Protein 3B4U (pdb70)

Structure (mmCIF, N/CA/C/O backbone):
data_3B4U
#
_entry.id   3B4U
#
_cell.length_a   44.116
_cell.length_b   49.442
_cell.length_c   69.084
_cell.angle_alpha   79.35
_cell.angle_beta   89.06
_cell.angle_gamma   83.94
#
_symmetry.space_group_name_H-M   'P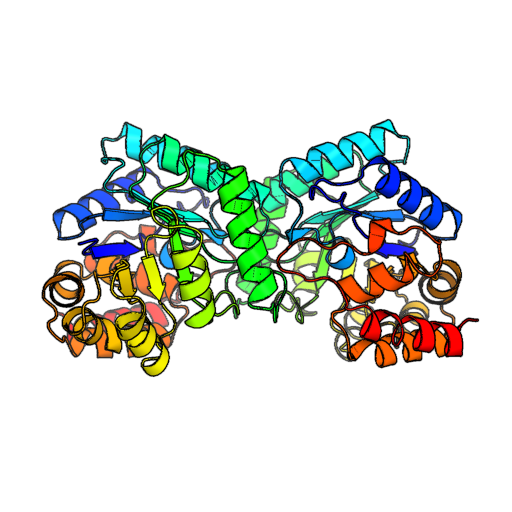 1'
#
loop_
_entity.id
_entity.type
_entity.pdbx_description
1 polymer 'Dihydrodipicolinate synthase'
2 non-polymer 'MAGNESIUM ION'
3 water water
#
loop_
_atom_site.group_PDB
_atom_site.id
_atom_site.type_symbol
_atom_site.label_atom_id
_atom_site.label_alt_id
_atom_site.label_comp_id
_atom_site.label_asym_id
_atom_site.label_entity_id
_atom_site.label_seq_id
_atom_site.pdbx_PDB_ins_code
_atom_site.Cartn_x
_atom_site.Cartn_y
_atom_site.Cartn_z
_atom_site.occupancy
_atom_site.B_iso_or_equiv
_atom_site.auth_seq_id
_atom_site.auth_comp_id
_atom_site.auth_asym_id
_atom_site.auth_atom_id
_atom_site.pdbx_PDB_model_num
ATOM 1 N N . LYS A 1 4 ? 22.765 46.594 50.493 1.00 20.18 4 LYS A N 1
ATOM 2 C CA . LYS A 1 4 ? 24.065 47.111 50.990 1.00 18.50 4 LYS A CA 1
ATOM 3 C C . LYS A 1 4 ? 23.913 48.481 51.692 1.00 16.45 4 LYS A C 1
ATOM 4 O O . LYS A 1 4 ? 22.970 49.244 51.452 1.00 18.05 4 LYS A O 1
ATOM 10 N N . PHE A 1 5 ? 24.896 48.806 52.511 1.00 13.35 5 PHE A N 1
ATOM 11 C CA . PHE A 1 5 ? 24.958 50.108 53.186 1.00 12.61 5 PHE A CA 1
ATOM 12 C C . PHE A 1 5 ? 24.769 51.292 52.227 1.00 12.09 5 PHE A C 1
ATOM 13 O O . PHE A 1 5 ? 23.951 52.184 52.470 1.00 12.85 5 PHE A O 1
ATOM 21 N N . GLY A 1 6 ? 25.518 51.286 51.134 1.00 11.19 6 GLY A N 1
ATOM 22 C CA . GLY A 1 6 ? 25.408 52.333 50.117 1.00 10.95 6 GLY A CA 1
ATOM 23 C C . GLY A 1 6 ? 26.227 53.567 50.464 1.00 10.14 6 GLY A C 1
ATOM 24 O O . GLY A 1 6 ? 27.387 53.482 50.887 1.00 10.73 6 GLY A O 1
ATOM 25 N N . LEU A 1 7 ? 25.627 54.715 50.198 1.00 9.38 7 LEU A N 1
ATOM 26 C CA . LEU A 1 7 ? 26.296 55.998 50.382 1.00 9.09 7 LEU A CA 1
ATOM 27 C C . LEU A 1 7 ? 25.704 56.748 51.560 1.00 8.76 7 LEU A C 1
ATOM 28 O O . LEU A 1 7 ? 24.506 57.018 51.606 1.00 9.91 7 LEU A O 1
ATOM 33 N N . SER A 1 8 ? 26.575 57.132 52.496 1.00 8.57 8 SER A N 1
ATOM 34 C CA . SER A 1 8 ? 26.171 57.997 53.618 1.00 8.65 8 SER A CA 1
ATOM 35 C C . SER A 1 8 ? 27.003 59.262 53.580 1.00 8.50 8 SER A C 1
ATOM 36 O O . SER A 1 8 ? 28.202 59.174 53.411 1.00 9.36 8 SER A O 1
ATOM 39 N N . ALA A 1 9 ? 26.375 60.433 53.695 1.00 9.07 9 ALA A N 1
ATOM 40 C CA . ALA A 1 9 ? 27.170 61.660 53.848 1.00 9.17 9 ALA A CA 1
ATOM 41 C C . ALA A 1 9 ? 27.780 61.691 55.241 1.00 8.60 9 ALA A C 1
ATOM 42 O O . ALA A 1 9 ? 27.089 61.450 56.210 1.00 9.45 9 ALA A O 1
ATOM 44 N N . ALA A 1 10 ? 29.061 61.975 55.327 1.00 8.21 10 ALA A N 1
ATOM 45 C CA . ALA A 1 10 ? 29.729 62.300 56.600 1.00 9.08 10 ALA A CA 1
ATOM 46 C C . ALA A 1 10 ? 29.365 63.762 56.883 1.00 8.32 10 ALA A C 1
ATOM 47 O O . ALA A 1 10 ? 30.069 64.689 56.502 1.00 8.01 10 ALA A O 1
ATOM 49 N N . LEU A 1 11 ? 28.172 63.932 57.418 1.00 8.34 11 LEU A N 1
ATOM 50 C CA . LEU A 1 11 ? 27.490 65.207 57.328 1.00 8.70 11 LEU A CA 1
ATOM 51 C C . LEU A 1 11 ? 28.234 66.301 58.074 1.00 8.54 11 LEU A C 1
ATOM 52 O O . LEU A 1 11 ? 28.624 66.140 59.241 1.00 8.48 11 LEU A O 1
ATOM 57 N N . THR A 1 12 ? 28.436 67.426 57.412 1.00 8.77 12 THR A N 1
ATOM 58 C CA . THR A 1 12 ? 28.982 68.622 58.063 1.00 9.04 12 THR A CA 1
ATOM 59 C C . THR A 1 12 ? 27.964 69.202 59.045 1.00 8.69 12 THR A C 1
ATOM 60 O O . THR A 1 12 ? 26.750 69.106 58.857 1.00 9.85 12 THR A O 1
ATOM 64 N N . THR A 1 13 ? 28.507 69.833 60.083 1.00 9.00 13 THR A N 1
ATOM 65 C CA . THR A 1 13 ? 27.725 70.441 61.174 1.00 9.58 13 THR A CA 1
ATOM 66 C C . THR A 1 13 ? 27.870 71.960 61.066 1.00 9.76 13 THR A C 1
ATOM 67 O O . THR A 1 13 ? 28.974 72.464 61.154 1.00 9.83 13 THR A O 1
ATOM 71 N N . PRO A 1 14 ? 26.767 72.682 60.788 1.00 10.75 14 PRO A N 1
ATOM 72 C CA . PRO A 1 14 ? 26.848 74.142 60.654 1.00 11.63 14 PRO A CA 1
ATOM 73 C C . PRO A 1 14 ? 26.703 74.856 61.989 1.00 11.74 14 PRO A C 1
ATOM 74 O O . PRO A 1 14 ? 25.838 74.446 62.788 1.00 12.17 14 PRO A O 1
ATOM 78 N N . PHE A 1 15 ? 27.491 75.914 62.179 1.00 13.12 15 PHE A N 1
ATOM 79 C CA . PHE A 1 15 ? 27.468 76.719 63.404 1.00 14.61 15 PHE A CA 1
ATOM 80 C C . PHE A 1 15 ? 27.098 78.171 63.094 1.00 16.56 15 PHE A C 1
ATOM 81 O O . PHE A 1 15 ? 27.561 78.745 62.131 1.00 17.49 15 PHE A O 1
ATOM 89 N N . LYS A 1 16 ? 26.364 78.759 64.015 1.00 18.37 16 LYS A N 1
ATOM 90 C CA . LYS A 1 16 ? 26.047 80.194 63.963 1.00 19.74 16 LYS A CA 1
ATOM 91 C C . LYS A 1 16 ? 27.252 81.025 64.367 1.00 20.90 16 LYS A C 1
ATOM 92 O O . LYS A 1 16 ? 28.251 80.491 64.851 1.00 21.96 16 LYS A O 1
ATOM 98 N N . THR A 1 17 ? 27.164 82.350 64.181 1.00 22.04 17 THR A N 1
ATOM 99 C CA . THR A 1 17 ? 28.286 83.233 64.510 1.00 22.45 17 THR A CA 1
ATOM 100 C C . THR A 1 17 ? 28.596 83.141 65.993 1.00 22.49 17 THR A C 1
ATOM 101 O O . THR A 1 17 ? 29.774 83.186 66.369 1.00 23.94 17 THR A O 1
ATOM 105 N N . ASP A 1 18 ? 27.555 82.990 66.813 1.00 22.37 18 ASP A N 1
ATOM 106 C CA . ASP A 1 18 ? 27.724 82.792 68.259 1.00 23.15 18 ASP A CA 1
ATOM 107 C C . ASP A 1 18 ? 28.245 81.397 68.652 1.00 23.29 18 ASP A C 1
ATOM 108 O O . ASP A 1 18 ? 28.496 81.136 69.835 1.00 24.47 18 ASP A O 1
ATOM 113 N N . GLY A 1 19 ? 28.368 80.506 67.669 1.00 22.60 19 GLY A N 1
ATOM 114 C CA . GLY A 1 19 ? 28.968 79.193 67.872 1.00 21.35 19 GLY A CA 1
ATOM 115 C C . GLY A 1 19 ? 28.010 78.040 68.112 1.00 20.53 19 GLY A C 1
ATOM 116 O O . GLY A 1 19 ? 28.421 76.894 68.055 1.00 19.39 19 GLY A O 1
ATOM 117 N N . THR A 1 20 ? 26.739 78.301 68.388 1.00 18.69 20 THR A N 1
ATOM 118 C CA . THR A 1 20 ? 25.754 77.226 68.562 1.00 18.32 20 THR A CA 1
ATOM 119 C C . THR A 1 20 ? 25.452 76.516 67.222 1.00 16.54 20 THR A C 1
ATOM 120 O O . THR A 1 20 ? 25.699 77.080 66.190 1.00 16.63 20 THR A O 1
ATOM 124 N N . VAL A 1 21 ? 24.908 75.300 67.267 1.00 15.69 21 VAL A N 1
ATOM 125 C CA . VAL A 1 21 ? 24.604 74.541 66.031 1.00 14.92 21 VAL A CA 1
ATOM 126 C C . VAL A 1 21 ? 23.367 75.112 65.355 1.00 15.28 21 VAL A C 1
ATOM 127 O O . VAL A 1 21 ? 22.368 75.385 66.017 1.00 16.45 21 VAL A O 1
ATOM 131 N N . ASP A 1 22 ? 23.464 75.341 64.045 1.00 14.46 22 ASP A N 1
ATOM 132 C CA . ASP A 1 22 ? 22.316 75.809 63.264 1.00 14.72 22 ASP A CA 1
ATOM 133 C C . ASP A 1 22 ? 21.533 74.577 62.860 1.00 13.88 22 ASP A C 1
ATOM 134 O O . ASP A 1 22 ? 21.761 73.983 61.805 1.00 14.65 22 ASP A O 1
ATOM 139 N N . ILE A 1 23 ? 20.632 74.142 63.717 1.00 14.58 23 ILE A N 1
ATOM 140 C CA . ILE A 1 23 ? 19.960 72.894 63.530 1.00 14.96 23 ILE A CA 1
ATOM 141 C C . ILE A 1 23 ? 19.083 72.902 62.269 1.00 15.65 23 ILE A C 1
ATOM 142 O O . ILE A 1 23 ? 18.989 71.903 61.550 1.00 15.77 23 ILE A O 1
ATOM 147 N N . ASP A 1 24 ? 18.417 74.025 62.004 1.00 16.16 24 ASP A N 1
ATOM 148 C CA . ASP A 1 24 ? 17.632 74.165 60.773 1.00 15.90 24 ASP A CA 1
ATOM 149 C C . ASP A 1 24 ? 18.487 73.928 59.541 1.00 15.67 24 ASP A C 1
ATOM 150 O O . ASP A 1 24 ? 18.086 73.176 58.629 1.00 16.29 24 ASP A O 1
ATOM 155 N N . ALA A 1 25 ? 19.622 74.604 59.482 1.00 15.27 25 ALA A N 1
ATOM 156 C CA . ALA A 1 25 ? 20.522 74.490 58.337 1.00 14.42 25 ALA A CA 1
ATOM 157 C C . ALA A 1 25 ? 21.047 73.047 58.223 1.00 14.17 25 ALA A C 1
ATOM 158 O O . ALA A 1 25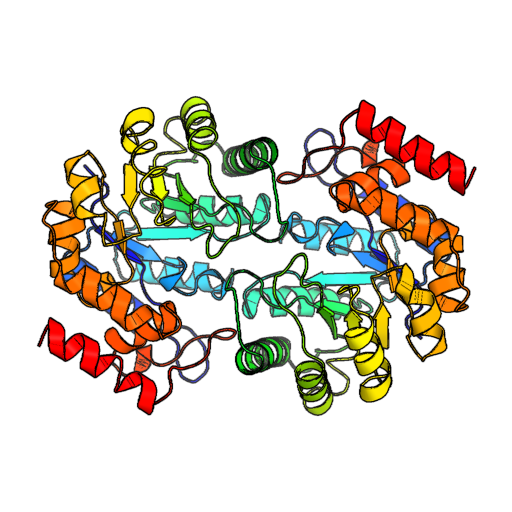 ? 21.187 72.526 57.115 1.00 14.20 25 ALA A O 1
ATOM 160 N N . MET A 1 26 ? 21.300 72.394 59.356 1.00 12.68 26 MET A N 1
ATOM 161 C CA . MET A 1 26 ? 21.831 71.030 59.383 1.00 11.90 26 MET A CA 1
ATOM 162 C C . MET A 1 26 ? 20.827 70.033 58.833 1.00 11.61 26 MET A C 1
ATOM 163 O O . MET A 1 26 ? 21.173 69.172 58.009 1.00 12.49 26 MET A O 1
ATOM 168 N N . ILE A 1 27 ? 19.580 70.145 59.255 1.00 12.85 27 ILE A N 1
ATOM 169 C CA . ILE A 1 27 ? 18.536 69.266 58.775 1.00 13.42 27 ILE A CA 1
ATOM 170 C C . ILE A 1 27 ? 18.249 69.513 57.272 1.00 13.15 27 ILE A C 1
ATOM 171 O O . ILE A 1 27 ? 18.105 68.564 56.513 1.00 12.85 27 ILE A O 1
ATOM 176 N N . ALA A 1 28 ? 18.254 70.769 56.839 1.00 13.35 28 ALA A N 1
ATOM 177 C CA . ALA A 1 28 ? 18.047 71.079 55.411 1.00 13.29 28 ALA A CA 1
ATOM 178 C C . ALA A 1 28 ? 19.171 70.459 54.578 1.00 13.43 28 ALA A C 1
ATOM 179 O O . ALA A 1 28 ? 18.935 69.928 53.497 1.00 13.41 28 ALA A O 1
ATOM 181 N N . HIS A 1 29 ? 20.392 70.509 55.092 1.00 12.21 29 HIS A N 1
ATOM 182 C CA . HIS A 1 29 ? 21.521 69.945 54.388 1.00 11.95 29 HIS A CA 1
ATOM 183 C C . HIS A 1 29 ? 21.403 68.430 54.310 1.00 11.52 29 HIS A C 1
ATOM 184 O O . HIS A 1 29 ? 21.652 67.827 53.254 1.00 11.47 29 HIS A O 1
ATOM 191 N N . ALA A 1 30 ? 20.987 67.795 55.400 1.00 11.57 30 ALA A N 1
ATOM 192 C CA . ALA A 1 30 ? 20.771 66.360 55.370 1.00 11.63 30 ALA A CA 1
ATOM 193 C C . ALA A 1 30 ? 19.719 65.996 54.326 1.00 11.96 30 ALA A C 1
ATOM 194 O O . ALA A 1 30 ? 19.871 65.030 53.594 1.00 11.94 30 ALA A O 1
ATOM 196 N N . ARG A 1 31 ? 18.630 66.769 54.257 1.00 12.72 31 ARG A N 1
ATOM 197 C CA . ARG A 1 31 ? 17.569 66.447 53.302 1.00 13.62 31 ARG A CA 1
ATOM 198 C C . ARG A 1 31 ? 18.091 66.575 51.887 1.00 13.14 31 ARG A C 1
ATOM 199 O O . ARG A 1 31 ? 17.753 65.746 51.028 1.00 12.89 31 ARG A O 1
ATOM 207 N N . ARG A 1 32 ? 18.876 67.605 51.627 1.00 12.89 32 ARG A N 1
ATOM 208 C CA . ARG A 1 32 ? 19.525 67.758 50.316 1.00 13.20 32 ARG A CA 1
ATOM 209 C C . ARG A 1 32 ? 20.422 66.567 49.959 1.00 12.96 32 ARG A C 1
ATOM 210 O O . ARG A 1 32 ? 20.356 66.026 48.856 1.00 13.16 32 ARG A O 1
ATOM 218 N N . CYS A 1 33 ? 21.267 66.143 50.893 1.00 12.20 33 CYS A N 1
ATOM 219 C CA . CYS A 1 33 ? 22.171 65.028 50.623 1.00 12.42 33 CYS A CA 1
ATOM 220 C C . CYS A 1 33 ? 21.390 63.748 50.354 1.00 11.73 33 CYS A C 1
ATOM 221 O O . CYS A 1 33 ? 21.711 62.978 49.434 1.00 11.61 33 CYS A O 1
ATOM 224 N N . LEU A 1 34 ? 20.363 63.505 51.157 1.00 11.98 34 LEU A N 1
ATOM 225 C CA . LEU A 1 34 ? 19.493 62.355 50.936 1.00 12.92 34 LEU A CA 1
ATOM 226 C C . LEU A 1 34 ? 18.846 62.429 49.538 1.00 14.11 34 LEU A C 1
ATOM 227 O O . LEU A 1 34 ? 18.890 61.481 48.749 1.00 15.13 34 LEU A O 1
ATOM 232 N N . SER A 1 35 ? 18.281 63.576 49.214 1.00 14.18 35 SER A N 1
ATOM 233 C CA . SER A 1 35 ? 17.600 63.748 47.933 1.00 15.49 35 SER A CA 1
ATOM 234 C C . SER A 1 35 ? 18.550 63.588 46.745 1.00 14.72 35 SER A C 1
ATOM 235 O O . SER A 1 35 ? 18.131 63.140 45.671 1.00 17.54 35 SER A O 1
ATOM 238 N N . ASN A 1 36 ? 19.824 63.942 46.927 1.00 14.85 36 ASN A N 1
ATOM 239 C CA . ASN A 1 36 ? 20.788 63.928 45.842 1.00 14.54 36 ASN A CA 1
ATOM 240 C C . ASN A 1 36 ? 21.535 62.612 45.720 1.00 14.11 36 ASN A C 1
ATOM 241 O O . ASN A 1 36 ? 22.444 62.523 44.913 1.00 15.19 36 ASN A O 1
ATOM 246 N N . GLY A 1 37 ? 21.163 61.599 46.494 1.00 13.54 37 GLY A N 1
ATOM 247 C CA . GLY A 1 37 ? 21.729 60.262 46.326 1.00 13.80 37 GLY A CA 1
ATOM 248 C C . GLY A 1 37 ? 22.315 59.561 47.533 1.00 13.41 37 GLY A C 1
ATOM 249 O O . GLY A 1 37 ? 22.790 58.449 47.419 1.00 13.81 37 GLY A O 1
ATOM 250 N N . CYS A 1 38 ? 22.288 60.181 48.706 1.00 11.93 38 CYS A N 1
ATOM 251 C CA . CYS A 1 38 ? 22.693 59.447 49.906 1.00 11.46 38 CYS A CA 1
ATOM 252 C C . CYS A 1 38 ? 21.583 58.554 50.387 1.00 11.02 38 CYS A C 1
ATOM 253 O O . CYS A 1 38 ? 20.437 58.959 50.495 1.00 13.04 38 CYS A O 1
ATOM 256 N N . ASP A 1 39 ? 21.945 57.332 50.732 1.00 10.66 39 ASP A N 1
ATOM 257 C CA . ASP A 1 39 ? 21.069 56.403 51.408 1.00 10.77 39 ASP A CA 1
ATOM 258 C C . ASP A 1 39 ? 20.849 56.771 52.878 1.00 10.98 39 ASP A C 1
ATOM 259 O O . ASP A 1 39 ? 19.810 56.462 53.455 1.00 11.64 39 ASP A O 1
ATOM 264 N N . SER A 1 40 ? 21.830 57.441 53.479 1.00 10.00 40 SER A N 1
ATOM 265 C CA . SER A 1 40 ? 21.761 57.832 54.880 1.00 9.64 40 SER A CA 1
ATOM 266 C C . SER A 1 40 ? 22.654 59.026 55.088 1.00 9.24 40 SER A C 1
ATOM 267 O O . SER A 1 40 ? 23.392 59.444 54.197 1.00 9.28 40 SER A O 1
ATOM 270 N N . VAL A 1 41 ? 22.571 59.592 56.283 1.00 8.86 41 VAL A N 1
ATOM 271 C CA . VAL A 1 41 ? 23.490 60.610 56.735 1.00 8.84 41 VAL A CA 1
ATOM 272 C C . VAL A 1 41 ? 24.102 60.161 58.050 1.00 8.15 41 VAL A C 1
ATOM 273 O O . VAL A 1 41 ? 23.430 59.598 58.892 1.00 9.47 41 VAL A O 1
ATOM 277 N N . THR A 1 42 ? 25.404 60.388 58.170 1.00 7.50 42 THR A N 1
ATOM 278 C CA . THR A 1 42 ? 26.152 60.089 59.379 1.00 7.60 42 THR A CA 1
ATOM 279 C C . THR A 1 42 ? 26.394 61.404 60.102 1.00 7.68 42 THR A C 1
ATOM 280 O O . THR A 1 42 ? 27.026 62.320 59.579 1.00 7.98 42 THR A O 1
ATOM 284 N N . LEU A 1 43 ? 25.866 61.474 61.322 1.00 7.44 43 LEU A N 1
ATOM 285 C CA . LEU A 1 43 ? 26.003 62.636 62.207 1.00 7.89 43 LEU A CA 1
ATOM 286 C C . LEU A 1 43 ? 27.145 62.431 63.171 1.00 7.23 43 LEU A C 1
ATOM 287 O O . LEU A 1 43 ? 27.348 61.325 63.674 1.00 7.36 43 LEU A O 1
ATOM 292 N N . PHE A 1 44 ? 27.872 63.502 63.466 1.00 7.39 44 PHE A N 1
ATOM 293 C CA . PHE A 1 44 ? 28.880 63.490 64.524 1.00 7.91 44 PHE A CA 1
ATOM 294 C C . PHE A 1 44 ? 30.058 62.589 64.194 1.00 7.88 44 PHE A C 1
ATOM 295 O O . PHE A 1 44 ? 30.701 62.042 65.105 1.00 8.60 44 PHE A O 1
ATOM 303 N N . GLY A 1 45 ? 30.355 62.451 62.905 1.00 8.45 45 GLY A N 1
ATOM 304 C CA . GLY A 1 45 ? 31.610 61.810 62.525 1.00 8.83 45 GLY A CA 1
ATOM 305 C C . GLY A 1 45 ? 32.711 62.842 62.471 1.00 8.47 45 GLY A C 1
ATOM 306 O O . GLY A 1 45 ? 32.548 64.006 62.881 1.00 8.47 45 GLY A O 1
ATOM 307 N N . THR A 1 46 ? 33.858 62.454 61.930 1.00 8.25 46 THR A N 1
ATOM 308 C CA . THR A 1 46 ? 35.006 63.361 61.831 1.00 8.76 46 THR A CA 1
ATOM 309 C C . THR A 1 46 ? 34.656 64.618 61.026 1.00 8.33 46 THR A C 1
ATOM 310 O O . THR A 1 46 ? 34.949 65.737 61.458 1.00 8.86 46 THR A O 1
ATOM 314 N N . THR A 1 47 ? 34.067 64.446 59.852 1.00 8.56 47 THR A N 1
ATOM 315 C CA . THR A 1 47 ? 33.709 65.561 58.978 1.00 8.96 47 THR A CA 1
ATOM 316 C C . THR A 1 47 ? 32.617 66.420 59.594 1.00 8.93 47 THR A C 1
ATOM 317 O O . THR A 1 47 ? 32.478 67.604 59.234 1.00 9.86 47 THR A O 1
ATOM 321 N N . GLY A 1 48 ? 31.848 65.839 60.499 1.00 8.34 48 GLY A N 1
ATOM 322 C CA . GLY A 1 48 ? 30.846 66.556 61.287 1.00 7.93 48 GLY A CA 1
ATOM 323 C C . GLY A 1 48 ? 31.381 67.223 62.530 1.00 7.52 48 GLY A C 1
ATOM 324 O O . GLY A 1 48 ? 30.608 67.733 63.305 1.00 8.13 48 GLY A O 1
ATOM 325 N N . GLU A 1 49 ? 32.688 67.202 62.733 1.00 7.50 49 GLU A N 1
ATOM 326 C CA . GLU A 1 49 ? 33.264 67.762 63.945 1.00 7.90 49 GLU A CA 1
ATOM 327 C C . GLU A 1 49 ? 32.618 67.145 65.186 1.00 7.79 49 GLU A C 1
ATOM 328 O O . GLU A 1 49 ? 32.422 67.794 66.199 1.00 7.79 49 GLU A O 1
ATOM 334 N N . GLY A 1 50 ? 32.349 65.842 65.131 1.00 7.87 50 GLY A N 1
ATOM 335 C CA . GLY A 1 50 ? 31.613 65.179 66.198 1.00 7.51 50 GLY A CA 1
ATOM 336 C C . GLY A 1 50 ? 32.328 65.272 67.530 1.00 7.01 50 GLY A C 1
ATOM 337 O O . GLY A 1 50 ? 31.705 65.407 68.574 1.00 8.19 50 GLY A O 1
ATOM 338 N N . CYS A 1 51 ? 33.663 65.232 67.487 1.00 7.62 51 CYS A N 1
ATOM 339 C CA . CYS A 1 51 ? 34.448 65.384 68.706 1.00 7.27 51 CYS A CA 1
ATOM 340 C C . CYS A 1 51 ? 34.196 66.708 69.403 1.00 6.65 51 CYS A C 1
ATOM 341 O O . CYS A 1 51 ? 34.315 66.806 70.625 1.00 7.98 51 CYS A O 1
ATOM 344 N N . SER A 1 52 ? 33.784 67.708 68.625 1.00 7.01 52 SER A N 1
ATOM 345 C CA . SER A 1 52 ? 33.546 69.058 69.139 1.00 7.93 52 SER A CA 1
ATOM 346 C C . SER A 1 52 ? 32.088 69.286 69.512 1.00 7.97 52 SER A C 1
ATOM 347 O O . SER A 1 52 ? 31.759 70.347 70.047 1.00 8.86 52 SER A O 1
ATOM 350 N N . VAL A 1 53 ? 31.222 68.313 69.244 1.00 7.72 53 VAL A N 1
ATOM 351 C CA . VAL A 1 53 ? 29.809 68.403 69.574 1.00 8.18 53 VAL A CA 1
ATOM 352 C C . VAL A 1 53 ? 29.631 67.825 70.960 1.00 7.58 53 VAL A C 1
ATOM 353 O O . VAL A 1 53 ? 30.032 66.700 71.254 1.00 7.82 53 VAL A O 1
ATOM 357 N N . GLY A 1 54 ? 29.038 68.611 71.849 1.00 7.38 54 GLY A N 1
ATOM 358 C CA . GLY A 1 54 ? 28.892 68.213 73.223 1.00 7.72 54 GLY A CA 1
ATOM 359 C C . GLY A 1 54 ? 27.956 67.033 73.419 1.00 7.90 54 GLY A C 1
ATOM 360 O O . GLY A 1 54 ? 27.138 66.696 72.564 1.00 8.23 54 GLY A O 1
ATOM 361 N N . SER A 1 55 ? 28.086 66.387 74.560 1.00 8.12 55 SER A N 1
ATOM 362 C CA . SER A 1 55 ? 27.269 65.262 74.906 1.00 7.99 55 SER A CA 1
ATOM 363 C C . SER A 1 55 ? 25.789 65.634 75.078 1.00 8.28 55 SER A C 1
ATOM 364 O O . SER A 1 55 ? 24.921 64.784 74.852 1.00 10.18 55 SER A O 1
ATOM 367 N N . ARG A 1 56 ? 25.490 66.872 75.430 1.00 8.24 56 ARG A N 1
ATOM 368 C CA . ARG A 1 56 ? 24.106 67.323 75.452 1.00 8.83 56 ARG A CA 1
ATOM 369 C C . ARG A 1 56 ? 23.685 67.768 74.072 1.00 8.73 56 ARG A C 1
ATOM 370 O O . ARG A 1 56 ? 22.567 67.440 73.621 1.00 8.87 56 ARG A O 1
ATOM 378 N N . GLU A 1 57 ? 24.512 68.517 73.388 1.00 8.80 57 GLU A N 1
ATOM 379 C CA . GLU A 1 57 ? 24.189 68.951 72.031 1.00 9.23 57 GLU A CA 1
ATOM 380 C C . GLU A 1 57 ? 23.808 67.796 71.127 1.00 9.09 57 GLU A C 1
ATOM 381 O O . GLU A 1 57 ? 22.835 67.888 70.368 1.00 9.86 57 GLU A O 1
ATOM 387 N N . ARG A 1 58 ? 24.568 66.705 71.170 1.00 8.19 58 ARG A N 1
ATOM 388 C CA . ARG A 1 58 ? 24.279 65.623 70.255 1.00 8.80 58 ARG A CA 1
ATOM 389 C C . ARG A 1 58 ? 22.898 65.049 70.496 1.00 9.08 58 ARG A C 1
ATOM 390 O O . ARG A 1 58 ? 22.269 64.586 69.567 1.00 9.64 58 ARG A O 1
ATOM 398 N N . GLN A 1 59 ? 22.470 65.013 71.748 1.00 9.27 59 GLN A N 1
ATOM 399 C CA . GLN A 1 59 ? 21.142 64.499 72.088 1.00 10.04 59 GLN A CA 1
ATOM 400 C C . GLN A 1 59 ? 20.043 65.398 71.508 1.00 9.59 59 GLN A C 1
ATOM 401 O O . GLN A 1 59 ? 19.054 64.891 70.964 1.00 10.71 59 GLN A O 1
ATOM 407 N N . ALA A 1 60 ? 20.226 66.706 71.610 1.00 9.77 60 ALA A N 1
ATOM 408 C CA . ALA A 1 60 ? 19.249 67.644 71.094 1.00 10.53 60 ALA A CA 1
ATOM 409 C C . ALA A 1 60 ? 19.203 67.561 69.585 1.00 10.48 60 ALA A C 1
ATOM 410 O O . ALA A 1 60 ? 18.137 67.624 68.978 1.00 11.82 60 ALA A O 1
ATOM 412 N N . ILE A 1 61 ? 20.366 67.435 68.951 1.00 9.85 61 ILE A N 1
ATOM 413 C CA . ILE A 1 61 ? 20.443 67.349 67.488 1.00 10.51 61 ILE A CA 1
ATOM 414 C C . ILE A 1 61 ? 19.754 66.101 66.984 1.00 10.75 61 ILE A C 1
ATOM 415 O O . ILE A 1 61 ? 18.943 66.144 66.038 1.00 11.34 61 ILE A O 1
ATOM 420 N N . LEU A 1 62 ? 20.040 64.961 67.596 1.00 10.51 62 LEU A N 1
ATOM 421 C CA . LEU A 1 62 ? 19.456 63.704 67.149 1.00 11.09 62 LEU A CA 1
ATOM 422 C C . LEU A 1 62 ? 17.934 63.764 67.326 1.00 11.29 62 LEU A C 1
ATOM 423 O O . LEU A 1 62 ? 17.173 63.405 66.403 1.00 12.11 62 LEU A O 1
ATOM 428 N N . SER A 1 63 ? 17.472 64.255 68.474 1.00 11.83 63 SER A N 1
ATOM 429 C CA . SER A 1 63 ? 16.033 64.438 68.703 1.00 12.54 63 SER A CA 1
ATOM 430 C C . SER A 1 63 ? 15.420 65.376 67.667 1.00 12.48 63 SER A C 1
ATOM 431 O O . SER A 1 63 ? 14.291 65.114 67.168 1.00 13.49 63 SER A O 1
ATOM 434 N N . SER A 1 64 ? 16.088 66.480 67.358 1.00 12.47 64 SER A N 1
ATOM 435 C CA . SER A 1 64 ? 15.592 67.426 66.359 1.00 12.86 64 SER A CA 1
ATOM 436 C C . SER A 1 64 ? 15.485 66.805 64.972 1.00 13.16 64 SER A C 1
ATOM 437 O O . SER A 1 64 ? 14.500 67.024 64.262 1.00 13.21 64 SER A O 1
ATOM 440 N N . PHE A 1 65 ? 16.478 66.008 64.577 1.00 12.20 65 PHE A N 1
ATOM 441 C CA . PHE A 1 65 ? 16.434 65.320 63.285 1.00 12.98 65 PHE A CA 1
ATOM 442 C C . PHE A 1 65 ? 15.191 64.437 63.207 1.00 13.36 65 PHE A C 1
ATOM 443 O O . PHE A 1 65 ? 14.427 64.451 62.220 1.00 13.27 65 PHE A O 1
ATOM 451 N N . ILE A 1 66 ? 14.984 63.650 64.247 1.00 13.59 66 ILE A N 1
ATOM 452 C CA . ILE A 1 66 ? 13.890 62.711 64.270 1.00 14.94 66 ILE A CA 1
ATOM 453 C C . ILE A 1 66 ? 12.536 63.446 64.334 1.00 14.88 66 ILE A C 1
ATOM 454 O O . ILE A 1 66 ? 11.610 63.103 63.564 1.00 15.86 66 ILE A O 1
ATOM 459 N N . ALA A 1 67 ? 12.458 64.515 65.124 1.00 15.27 67 ALA A N 1
ATOM 460 C CA . ALA A 1 67 ? 11.207 65.311 65.225 1.00 16.32 67 ALA A CA 1
ATOM 461 C C . ALA A 1 67 ? 10.881 66.025 63.897 1.00 17.40 67 ALA A C 1
ATOM 462 O O . ALA A 1 67 ? 9.707 66.322 63.589 1.00 18.48 67 ALA A O 1
ATOM 464 N N . ALA A 1 68 ? 11.895 66.288 63.084 1.00 17.99 68 ALA A N 1
ATOM 465 C CA . ALA A 1 68 ? 11.709 66.905 61.757 1.00 17.98 68 ALA A CA 1
ATOM 466 C C . ALA A 1 68 ? 11.282 65.908 60.688 1.00 17.77 68 ALA A C 1
ATOM 467 O O . ALA A 1 68 ? 10.938 66.311 59.565 1.00 19.87 68 ALA A O 1
ATOM 469 N N . GLY A 1 69 ? 11.274 64.628 61.016 1.00 16.74 69 GLY A N 1
ATOM 470 C CA . GLY A 1 69 ? 10.824 63.587 60.094 1.00 17.62 69 GLY A CA 1
ATOM 471 C C . GLY A 1 69 ? 11.891 62.873 59.290 1.00 17.85 69 GLY A C 1
ATOM 472 O O . GLY A 1 69 ? 11.552 62.087 58.394 1.00 18.39 69 GLY A O 1
ATOM 473 N N . ILE A 1 70 ? 13.168 63.075 59.626 1.00 16.99 70 ILE A N 1
ATOM 474 C CA . ILE A 1 70 ? 14.237 62.287 59.016 1.00 16.61 70 ILE A CA 1
ATOM 475 C C . ILE A 1 70 ? 14.147 60.883 59.619 1.00 15.79 70 ILE A C 1
ATOM 476 O O . ILE A 1 70 ? 14.134 60.708 60.855 1.00 16.56 70 ILE A O 1
ATOM 481 N N . ALA A 1 71 ? 14.035 59.870 58.777 1.00 15.65 71 ALA A N 1
ATOM 482 C CA . ALA A 1 71 ? 13.873 58.502 59.246 1.00 15.66 71 ALA A CA 1
ATOM 483 C C . ALA A 1 71 ? 15.084 58.054 60.064 1.00 15.41 71 ALA A C 1
ATOM 484 O O . ALA A 1 71 ? 16.217 58.167 59.599 1.00 14.47 71 ALA A O 1
ATOM 486 N N . PRO A 1 72 ? 14.871 57.508 61.275 1.00 14.88 72 PRO A N 1
ATOM 487 C CA . PRO A 1 72 ? 16.029 56.976 62.016 1.00 14.78 72 PRO A CA 1
ATOM 488 C C . PRO A 1 72 ? 16.879 55.957 61.256 1.00 14.47 72 PRO A C 1
ATOM 489 O O . PRO A 1 72 ? 18.110 55.935 61.402 1.00 12.65 72 PRO A O 1
ATOM 493 N N . SER A 1 73 ? 16.257 55.134 60.420 1.00 14.17 73 SER A N 1
ATOM 494 C CA . SER A 1 73 ? 16.972 54.166 59.620 1.00 14.82 73 SER A CA 1
ATOM 495 C C . SER A 1 73 ? 17.839 54.792 58.534 1.00 13.15 73 SER A C 1
ATOM 496 O O . SER A 1 73 ? 18.607 54.082 57.897 1.00 13.65 73 SER A O 1
ATOM 499 N N . ARG A 1 74 ? 17.739 56.108 58.346 1.00 12.44 74 ARG A N 1
ATOM 500 C CA . ARG A 1 74 ? 18.644 56.859 57.469 1.00 12.56 74 ARG A CA 1
ATOM 501 C C . ARG A 1 74 ? 19.617 57.735 58.235 1.00 10.13 74 ARG A C 1
ATOM 502 O O . ARG A 1 74 ? 20.242 58.583 57.647 1.00 9.87 74 ARG A O 1
ATOM 510 N N . ILE A 1 75 ? 19.782 57.450 59.526 1.00 9.87 75 ILE A N 1
ATOM 511 C CA . ILE A 1 75 ? 20.741 58.179 60.367 1.00 9.58 75 ILE A CA 1
ATOM 512 C C . ILE A 1 75 ? 21.751 57.197 60.971 1.00 9.09 75 ILE A C 1
ATOM 513 O O . ILE A 1 75 ? 21.373 56.205 61.566 1.00 9.97 75 ILE A O 1
ATOM 518 N N . VAL A 1 76 ? 23.043 57.502 60.809 1.00 8.35 76 VAL A N 1
ATOM 519 C CA . VAL A 1 76 ? 24.131 56.819 61.477 1.00 8.11 76 VAL A CA 1
ATOM 520 C C . VAL A 1 76 ? 24.694 57.855 62.455 1.00 7.70 76 VAL A C 1
ATOM 521 O O . VAL A 1 76 ? 24.805 59.029 62.121 1.00 8.45 76 VAL A O 1
ATOM 525 N N . THR A 1 77 ? 25.082 57.417 63.660 1.00 7.66 77 THR A N 1
ATOM 526 C CA . THR A 1 77 ? 25.673 58.346 64.619 1.00 7.37 77 THR A CA 1
ATOM 527 C C . THR A 1 77 ? 27.094 57.956 64.994 1.00 6.76 77 THR A C 1
ATOM 528 O O . THR A 1 77 ? 27.342 56.830 65.461 1.00 7.25 77 THR A O 1
ATOM 532 N N . GLY A 1 78 ? 28.010 58.896 64.836 1.00 6.90 78 GLY A N 1
ATOM 533 C CA . GLY A 1 78 ? 29.377 58.718 65.294 1.00 6.56 78 GLY A CA 1
ATOM 534 C C . GLY A 1 78 ? 29.463 58.783 66.805 1.00 6.35 78 GLY A C 1
ATOM 535 O O . GLY A 1 78 ? 28.802 59.608 67.435 1.00 7.27 78 GLY A O 1
ATOM 536 N N . VAL A 1 79 ? 30.278 57.901 67.364 1.00 6.08 79 VAL A N 1
ATOM 537 C CA . VAL A 1 79 ? 30.625 57.880 68.791 1.00 6.07 79 VAL A CA 1
ATOM 538 C C . VAL A 1 79 ? 32.151 57.834 68.844 1.00 5.96 79 VAL A C 1
ATOM 539 O O . VAL A 1 79 ? 32.773 56.919 68.307 1.00 6.83 79 VAL A O 1
ATOM 543 N N . LEU A 1 80 ? 32.716 58.865 69.449 1.00 6.59 80 LEU A N 1
ATOM 544 C CA . LEU A 1 80 ? 34.136 59.206 69.345 1.00 7.00 80 LEU A CA 1
ATOM 545 C C . LEU A 1 80 ? 34.703 59.513 70.727 1.00 7.50 80 LEU A C 1
ATOM 546 O O . LEU A 1 80 ? 35.470 60.454 70.904 1.00 10.34 80 LEU A O 1
ATOM 551 N N . VAL A 1 81 ? 34.352 58.726 71.713 1.00 7.07 81 VAL A N 1
ATOM 552 C CA . VAL A 1 81 ? 34.731 58.938 73.125 1.00 7.40 81 VAL A CA 1
ATOM 553 C C . VAL A 1 81 ? 35.735 57.912 73.616 1.00 7.12 81 VAL A C 1
ATOM 554 O O . VAL A 1 81 ? 36.092 56.947 72.887 1.00 8.66 81 VAL A O 1
ATOM 558 N N . ASP A 1 82 ? 36.214 58.111 74.836 1.00 6.48 82 ASP A N 1
ATOM 559 C CA . ASP A 1 82 ? 37.340 57.305 75.316 1.00 6.43 82 ASP A CA 1
ATOM 560 C C . ASP A 1 82 ? 37.010 56.355 76.439 1.00 6.34 82 ASP A C 1
ATOM 561 O O . ASP A 1 82 ? 37.832 55.508 76.780 1.00 7.67 82 ASP A O 1
ATOM 566 N N . SER A 1 83 ? 35.805 56.452 76.994 1.00 5.78 83 SER A N 1
ATOM 567 C CA . SER A 1 83 ? 35.393 55.566 78.086 1.00 6.75 83 SER A CA 1
ATOM 568 C C . SER A 1 83 ? 34.348 54.607 77.616 1.00 7.07 83 SER A C 1
ATOM 569 O O . SER A 1 83 ? 33.499 54.915 76.757 1.00 6.89 83 SER A O 1
ATOM 572 N N . ILE A 1 84 ? 34.352 53.454 78.259 1.00 7.55 84 ILE A N 1
ATOM 573 C CA . ILE A 1 84 ? 33.337 52.431 78.039 1.00 8.06 84 ILE A CA 1
ATOM 574 C C . ILE A 1 84 ? 31.951 52.966 78.388 1.00 7.89 84 ILE A C 1
ATOM 575 O O . ILE A 1 84 ? 30.992 52.770 77.617 1.00 8.17 84 ILE A O 1
ATOM 580 N N . GLU A 1 85 ? 31.820 53.659 79.516 1.00 7.32 85 GLU A N 1
ATOM 581 C CA . GLU A 1 85 ? 30.506 54.125 79.945 1.00 7.51 85 GLU A CA 1
ATOM 582 C C . GLU A 1 85 ? 29.937 55.106 78.959 1.00 7.25 85 GLU A C 1
ATOM 583 O O . GLU A 1 85 ? 28.756 55.018 78.598 1.00 7.75 85 GLU A O 1
ATOM 589 N N . ASP A 1 86 ? 30.721 56.087 78.520 1.00 6.95 86 ASP A N 1
ATOM 590 C CA . ASP A 1 86 ? 30.155 57.060 77.601 1.00 7.24 86 ASP A CA 1
ATOM 591 C C . ASP A 1 86 ? 29.899 56.462 76.220 1.00 7.26 86 ASP A C 1
ATOM 592 O O . ASP A 1 86 ? 28.906 56.800 75.599 1.00 8.28 86 ASP A O 1
ATOM 597 N N . ALA A 1 87 ? 30.768 55.563 75.748 1.00 6.99 87 ALA A N 1
ATOM 598 C CA . ALA A 1 87 ? 30.542 54.938 74.444 1.00 7.29 87 ALA A CA 1
ATOM 599 C C . ALA A 1 87 ? 29.251 54.118 74.481 1.00 7.49 87 ALA A C 1
ATOM 600 O O . ALA A 1 87 ? 28.456 54.165 73.542 1.00 7.78 87 ALA A O 1
ATOM 602 N N . ALA A 1 88 ? 29.040 53.389 75.561 1.00 7.66 88 ALA A N 1
ATOM 603 C CA . ALA A 1 88 ? 27.824 52.587 75.716 1.00 8.43 88 ALA A CA 1
ATOM 604 C C . ALA A 1 88 ? 26.607 53.477 75.875 1.00 8.82 88 ALA A C 1
ATOM 605 O O . ALA A 1 88 ? 25.573 53.237 75.245 1.00 9.48 88 ALA A O 1
ATOM 607 N N . ASP A 1 89 ? 26.695 54.540 76.660 1.00 8.76 89 ASP A N 1
ATOM 608 C CA . ASP A 1 89 ? 25.544 55.424 76.847 1.00 9.01 89 ASP A CA 1
ATOM 609 C C . ASP A 1 89 ? 25.141 56.048 75.510 1.00 9.39 89 ASP A C 1
ATOM 610 O O . ASP A 1 89 ? 23.956 55.999 75.129 1.00 9.84 89 ASP A O 1
ATOM 615 N N . GLN A 1 90 ? 26.096 56.604 74.767 1.00 9.13 90 GLN A N 1
ATOM 616 C CA . GLN A 1 90 ? 25.797 57.242 73.492 1.00 9.05 90 GLN A CA 1
ATOM 617 C C . GLN A 1 90 ? 25.292 56.241 72.471 1.00 9.00 90 GLN A C 1
ATOM 618 O O . GLN A 1 90 ? 24.335 56.524 71.728 1.00 9.74 90 GLN A O 1
ATOM 624 N N . SER A 1 91 ? 25.911 55.087 72.398 1.00 8.26 91 SER A N 1
ATOM 625 C CA . SER A 1 91 ? 25.475 54.108 71.438 1.00 9.13 91 SER A CA 1
ATOM 626 C C . SER A 1 91 ? 24.072 53.603 71.771 1.00 9.41 91 SER A C 1
ATOM 627 O O . SER A 1 91 ? 23.251 53.463 70.869 1.00 9.92 91 SER A O 1
ATOM 630 N N . ALA A 1 92 ? 23.801 53.279 73.037 1.00 9.74 92 ALA A N 1
ATOM 631 C CA . ALA A 1 92 ? 22.479 52.767 73.409 1.00 10.57 92 ALA A CA 1
ATOM 632 C C . ALA A 1 92 ? 21.401 53.780 73.108 1.00 10.93 92 ALA A C 1
ATOM 633 O O . ALA A 1 92 ? 20.306 53.426 72.637 1.00 11.52 92 ALA A O 1
ATOM 635 N N . GLU A 1 93 ? 21.672 55.050 73.345 1.00 10.61 93 GLU A N 1
ATOM 636 C CA . GLU A 1 93 ? 20.688 56.081 73.062 1.00 12.05 93 GLU A CA 1
ATOM 637 C C . GLU A 1 93 ? 20.344 56.132 71.584 1.00 11.43 93 GLU A C 1
ATOM 638 O O . GLU A 1 93 ? 19.162 56.192 71.215 1.00 11.60 93 GLU A O 1
ATOM 644 N N . ALA A 1 94 ? 21.357 56.144 70.723 1.00 10.24 94 ALA A N 1
ATOM 645 C CA . ALA A 1 94 ? 21.095 56.222 69.303 1.00 10.40 94 ALA A CA 1
ATOM 646 C C . ALA A 1 94 ? 20.408 54.972 68.791 1.00 10.39 94 ALA A C 1
ATOM 647 O O . ALA A 1 94 ? 19.457 55.061 67.997 1.00 10.92 94 ALA A O 1
ATOM 649 N N . LEU A 1 95 ? 20.838 53.807 69.245 1.00 10.35 95 LEU A N 1
ATOM 650 C CA . LEU A 1 95 ? 20.211 52.549 68.829 1.00 11.35 95 LEU A CA 1
ATOM 651 C C . LEU A 1 95 ? 18.750 52.520 69.286 1.00 12.03 95 LEU A C 1
ATOM 652 O O . LEU A 1 95 ? 17.879 52.075 68.560 1.00 12.89 95 LEU A O 1
ATOM 657 N N . ASN A 1 96 ? 18.477 52.980 70.495 1.00 12.56 96 ASN A N 1
ATOM 658 C CA . ASN A 1 96 ? 17.098 52.999 71.000 1.00 13.63 96 ASN A CA 1
ATOM 659 C C . ASN A 1 96 ? 16.222 53.930 70.190 1.00 13.95 96 ASN A C 1
ATOM 660 O O . ASN A 1 96 ? 15.003 53.679 70.068 1.00 15.47 96 ASN A O 1
ATOM 665 N N . ALA A 1 97 ? 16.801 54.992 69.643 1.00 13.45 97 ALA A N 1
ATOM 666 C CA . ALA A 1 97 ? 16.093 55.932 68.776 1.00 13.59 97 ALA A CA 1
ATOM 667 C C . ALA A 1 97 ? 15.892 55.413 67.373 1.00 14.21 97 ALA A C 1
ATOM 668 O O . ALA A 1 97 ? 15.203 56.066 66.590 1.00 15.31 97 ALA A O 1
ATOM 670 N N . GLY A 1 98 ? 16.463 54.258 67.066 1.00 12.74 98 GLY A N 1
ATOM 671 C CA . GLY A 1 98 ? 16.304 53.599 65.790 1.00 12.63 98 GLY A CA 1
ATOM 672 C C . GLY A 1 98 ? 17.376 53.899 64.759 1.00 12.41 98 GLY A C 1
ATOM 673 O O . GLY A 1 98 ? 17.182 53.627 63.569 1.00 12.96 98 GLY A O 1
ATOM 674 N N . ALA A 1 99 ? 18.517 54.445 65.177 1.00 11.50 99 ALA A N 1
ATOM 675 C CA . ALA A 1 99 ? 19.585 54.758 64.226 1.00 10.95 99 ALA A CA 1
ATOM 676 C C . ALA A 1 99 ? 19.975 53.505 63.466 1.00 10.28 99 ALA A C 1
ATOM 677 O O . ALA A 1 99 ? 19.975 52.396 64.013 1.00 10.68 99 ALA A O 1
ATOM 679 N N . ARG A 1 100 ? 20.305 53.682 62.189 1.00 10.36 100 ARG A N 1
ATOM 680 C CA . ARG A 1 100 ? 20.698 52.578 61.343 1.00 10.53 100 ARG A CA 1
ATOM 681 C C . ARG A 1 100 ? 21.944 51.885 61.894 1.00 9.73 100 ARG A C 1
ATOM 682 O O . ARG A 1 100 ? 22.066 50.662 61.853 1.00 10.02 100 ARG A O 1
ATOM 690 N N . ASN A 1 101 ? 22.920 52.689 62.336 1.00 9.02 101 ASN A N 1
ATOM 691 C CA . ASN A 1 101 ? 24.197 52.183 62.801 1.00 8.43 101 ASN A CA 1
ATOM 692 C C . ASN A 1 101 ? 24.803 53.154 63.787 1.00 8.05 101 ASN A C 1
ATOM 693 O O . ASN A 1 101 ? 24.460 54.333 63.789 1.00 7.89 101 ASN A O 1
ATOM 698 N N . ILE A 1 102 ? 25.748 52.629 64.572 1.00 7.68 102 ILE A N 1
ATOM 699 C CA . ILE A 1 102 ? 26.736 53.435 65.279 1.00 7.11 102 ILE A CA 1
ATOM 700 C C . ILE A 1 102 ? 28.042 53.361 64.503 1.00 7.12 102 ILE A C 1
ATOM 701 O O . ILE A 1 102 ? 28.445 52.286 64.114 1.00 7.88 102 ILE A O 1
ATOM 706 N N . LEU A 1 103 ? 28.690 54.502 64.299 1.00 6.73 103 LEU A N 1
ATOM 707 C CA . LEU A 1 103 ? 30.051 54.542 63.800 1.00 6.52 103 LEU A CA 1
ATOM 708 C C . LEU A 1 103 ? 30.942 54.759 65.021 1.00 6.21 103 LEU A C 1
ATOM 709 O O . LEU A 1 103 ? 30.993 55.856 65.570 1.00 6.28 103 LEU A O 1
ATOM 714 N N . LEU A 1 104 ? 31.538 53.682 65.514 1.00 6.04 104 LEU A N 1
ATOM 715 C CA . LEU A 1 104 ? 32.215 53.667 66.805 1.00 6.31 104 LEU A CA 1
ATOM 716 C C . LEU A 1 104 ? 33.728 53.685 66.632 1.00 6.20 104 LEU A C 1
ATOM 717 O O . LEU A 1 104 ? 34.320 52.717 66.172 1.00 6.60 104 LEU A O 1
ATOM 722 N N . ALA A 1 105 ? 34.352 54.785 67.043 1.00 5.46 105 ALA A N 1
ATOM 723 C CA . ALA A 1 105 ? 35.789 54.855 67.090 1.00 5.75 105 ALA A CA 1
ATOM 724 C C . ALA A 1 105 ? 36.318 54.120 68.311 1.00 5.85 105 ALA A C 1
ATOM 725 O O . ALA A 1 105 ? 35.656 54.066 69.350 1.00 6.61 105 ALA A O 1
ATOM 727 N N . PRO A 1 106 ? 37.538 53.581 68.205 1.00 6.01 106 PRO A N 1
ATOM 728 C CA . PRO A 1 106 ? 38.228 53.157 69.413 1.00 6.34 106 PRO A CA 1
ATOM 729 C C . PRO A 1 106 ? 38.554 54.389 70.271 1.00 6.71 106 PRO A C 1
ATOM 730 O O . PRO A 1 106 ? 38.602 55.506 69.761 1.00 6.95 106 PRO A O 1
ATOM 734 N N . PRO A 1 107 ? 38.855 54.169 71.548 1.00 6.70 107 PRO A N 1
ATOM 735 C CA . PRO A 1 107 ? 39.273 55.261 72.407 1.00 7.01 107 PRO A CA 1
ATOM 736 C C . PRO A 1 107 ? 40.590 55.822 71.878 1.00 7.27 107 PRO A C 1
ATOM 737 O O . PRO A 1 107 ? 41.416 55.086 71.324 1.00 7.65 107 PRO A O 1
ATOM 741 N N . SER A 1 108 ? 40.791 57.124 72.060 1.00 7.55 108 SER A N 1
ATOM 742 C CA . SER A 1 108 ? 41.816 57.875 71.338 1.00 8.44 108 SER A CA 1
ATOM 743 C C . SER A 1 108 ? 42.619 58.823 72.227 1.00 8.38 108 SER A C 1
ATOM 744 O O . SER A 1 108 ? 43.216 59.783 71.731 1.00 10.40 108 SER A O 1
ATOM 747 N N . TYR A 1 109 ? 42.665 58.563 73.520 1.00 7.03 109 TYR A N 1
ATOM 748 C CA . TYR A 1 109 ? 43.534 59.313 74.426 1.00 6.88 109 TYR A CA 1
ATOM 749 C C . TYR A 1 109 ? 44.864 58.584 74.587 1.00 6.95 109 TYR A C 1
ATOM 750 O O . TYR A 1 109 ? 45.912 59.085 74.148 1.00 7.32 109 TYR A O 1
ATOM 759 N N . PHE A 1 110 ? 44.849 57.410 75.202 1.00 7.02 110 PHE A N 1
ATOM 760 C CA . PHE A 1 110 ? 46.040 56.594 75.297 1.00 7.22 110 PHE A CA 1
ATOM 761 C C . PHE A 1 110 ? 46.528 56.202 73.902 1.00 6.92 110 PHE A C 1
ATOM 762 O O . PHE A 1 110 ? 45.749 55.888 72.986 1.00 7.46 110 PHE A O 1
ATOM 770 N N . LYS A 1 111 ? 47.849 56.204 73.744 1.00 7.22 111 LYS A N 1
ATOM 771 C CA . LYS A 1 111 ? 48.507 55.918 72.476 1.00 7.90 111 LYS A CA 1
ATOM 772 C C . LYS A 1 111 ? 49.152 54.542 72.521 1.00 7.96 111 LYS A C 1
ATOM 773 O O . LYS A 1 111 ? 49.424 54.006 73.569 1.00 8.49 111 LYS A O 1
ATOM 779 N N . ASN A 1 112 ? 49.403 54.005 71.338 1.00 8.34 112 ASN A N 1
ATOM 780 C CA . ASN A 1 112 ? 50.119 52.726 71.205 1.00 9.37 112 ASN A CA 1
ATOM 781 C C . ASN A 1 112 ? 49.475 51.625 71.988 1.00 9.40 112 ASN A C 1
ATOM 782 O O . ASN A 1 112 ? 50.149 50.860 72.682 1.00 10.88 112 ASN A O 1
ATOM 787 N N . VAL A 1 113 ? 48.163 51.503 71.860 1.00 8.53 113 VAL A N 1
ATOM 788 C CA . VAL A 1 113 ? 47.437 50.476 72.588 1.00 8.41 113 VAL A CA 1
ATOM 789 C C . VAL A 1 113 ? 47.418 49.187 71.765 1.00 8.78 113 VAL A C 1
ATOM 790 O O . VAL A 1 113 ? 47.529 49.198 70.541 1.00 9.47 113 VAL A O 1
ATOM 794 N N . SER A 1 114 ? 47.285 48.072 72.460 1.00 8.54 114 SER A N 1
ATOM 795 C CA . SER A 1 114 ? 47.356 46.753 71.845 1.00 9.03 114 SER A CA 1
ATOM 796 C C . SER A 1 114 ? 46.026 46.299 71.268 1.00 7.76 114 SER A C 1
ATOM 797 O O . SER A 1 114 ? 44.943 46.713 71.700 1.00 7.86 114 SER A O 1
ATOM 800 N N . ASP A 1 115 ? 46.084 45.354 70.329 1.00 8.53 115 ASP A N 1
ATOM 801 C CA . ASP A 1 115 ? 44.880 44.698 69.855 1.00 8.52 115 ASP A CA 1
ATOM 802 C C . ASP A 1 115 ? 44.087 44.061 70.988 1.00 7.47 115 ASP A C 1
ATOM 803 O O . ASP A 1 115 ? 42.867 44.140 71.002 1.00 7.50 115 ASP A O 1
ATOM 808 N N . ASP A 1 116 ? 44.762 43.421 71.940 1.00 7.64 116 ASP A N 1
ATOM 809 C CA . ASP A 1 116 ? 44.081 42.785 73.065 1.00 7.87 116 ASP A CA 1
ATOM 810 C C . ASP A 1 116 ? 43.319 43.838 73.881 1.00 7.54 116 ASP A C 1
ATOM 811 O O . ASP A 1 116 ? 42.176 43.633 74.266 1.00 6.78 116 ASP A O 1
ATOM 816 N N . GLY A 1 117 ? 43.940 44.997 74.120 1.00 7.52 117 GLY A N 1
ATOM 817 C CA . GLY A 1 117 ? 43.261 46.045 74.872 1.00 7.37 117 GLY A CA 1
ATOM 818 C C . GLY A 1 117 ? 42.054 46.590 74.127 1.00 7.04 117 GLY A C 1
ATOM 819 O O . GLY A 1 117 ? 41.023 46.871 74.717 1.00 6.86 117 GLY A O 1
ATOM 820 N N . LEU A 1 118 ? 42.186 46.722 72.817 1.00 6.75 118 LEU A N 1
ATOM 821 C CA . LEU A 1 118 ? 41.071 47.177 71.998 1.00 6.49 118 LEU A CA 1
ATOM 822 C C . LEU A 1 118 ? 39.938 46.158 71.976 1.00 6.09 118 LEU A C 1
ATOM 823 O O . LEU A 1 118 ? 38.784 46.519 72.083 1.00 6.33 118 LEU A O 1
ATOM 828 N N . PHE A 1 119 ? 40.258 44.865 71.821 1.00 6.85 119 PHE A N 1
ATOM 829 C CA . PHE A 1 119 ? 39.221 43.844 71.854 1.00 6.79 119 PHE A CA 1
ATOM 830 C C . PHE A 1 119 ? 38.453 43.922 73.183 1.00 6.85 119 PHE A C 1
ATOM 831 O O . PHE A 1 119 ? 37.229 43.913 73.200 1.00 6.88 119 PHE A O 1
ATOM 839 N N . ALA A 1 120 ? 39.185 44.043 74.301 1.00 7.03 120 ALA A N 1
ATOM 840 C CA . ALA A 1 120 ? 38.566 44.125 75.618 1.00 7.49 120 ALA A CA 1
ATOM 841 C C . ALA A 1 120 ? 37.694 45.387 75.740 1.00 7.03 120 ALA A C 1
ATOM 842 O O . ALA A 1 120 ? 36.618 45.343 76.327 1.00 7.18 120 ALA A O 1
ATOM 844 N N . TRP A 1 121 ? 38.108 46.491 75.117 1.00 6.73 121 TRP A N 1
ATOM 845 C CA . TRP A 1 121 ? 37.351 47.739 75.197 1.00 7.02 121 TRP A CA 1
ATOM 846 C C . TRP A 1 121 ? 36.023 47.593 74.452 1.00 6.75 121 TRP A C 1
ATOM 847 O O . TRP A 1 121 ? 34.948 47.872 74.987 1.00 6.66 121 TRP A O 1
ATOM 858 N N . PHE A 1 122 ? 36.093 47.164 73.199 1.00 6.67 122 PHE A N 1
ATOM 859 C CA . PHE A 1 122 ? 34.879 46.966 72.417 1.00 6.85 122 PHE A CA 1
ATOM 860 C C . PHE A 1 122 ? 33.957 45.962 73.088 1.00 6.87 122 PHE A C 1
ATOM 861 O O . PHE A 1 122 ? 32.763 46.179 73.198 1.00 7.16 122 PHE A O 1
ATOM 869 N N . SER A 1 123 ? 34.507 44.839 73.555 1.00 7.21 123 SER A N 1
ATOM 870 C CA . SER A 1 123 ? 33.695 43.837 74.275 1.00 8.06 123 SER A CA 1
ATOM 871 C C . SER A 1 123 ? 32.970 44.447 75.465 1.00 8.26 123 SER A C 1
ATOM 872 O O . SER A 1 123 ? 31.783 44.189 75.667 1.00 9.12 123 SER A O 1
ATOM 875 N N . ALA A 1 124 ? 33.665 45.287 76.237 1.00 8.36 124 ALA A N 1
ATOM 876 C CA . ALA A 1 124 ? 33.060 45.907 77.408 1.00 7.86 124 ALA A CA 1
ATOM 877 C C . ALA A 1 124 ? 31.968 46.888 77.019 1.00 8.10 124 ALA A C 1
ATOM 878 O O . ALA A 1 124 ? 30.935 46.960 77.673 1.00 9.27 124 ALA A O 1
ATOM 880 N N . VAL A 1 125 ? 32.179 47.641 75.942 1.00 7.71 125 VAL A N 1
ATOM 881 C CA . VAL A 1 125 ? 31.143 48.515 75.446 1.00 8.09 125 VAL A CA 1
ATOM 882 C C . VAL A 1 125 ? 29.894 47.709 75.089 1.00 8.63 125 VAL A C 1
ATOM 883 O O . VAL A 1 125 ? 28.767 48.081 75.448 1.00 9.00 125 VAL A O 1
ATOM 887 N N . PHE A 1 126 ? 30.078 46.633 74.334 1.00 8.03 126 PHE A N 1
ATOM 888 C CA . PHE A 1 126 ? 28.933 45.865 73.852 1.00 9.05 126 PHE A CA 1
ATOM 889 C C . PHE A 1 126 ? 28.184 45.205 75.016 1.00 10.36 126 PHE A C 1
ATOM 890 O O . PHE A 1 126 ? 26.941 45.220 75.051 1.00 11.20 126 PHE A O 1
ATOM 898 N N . SER A 1 127 ? 28.927 44.699 75.996 1.00 10.19 127 SER A N 1
ATOM 899 C CA . SER A 1 127 ? 28.297 44.113 77.191 1.00 11.77 127 SER A CA 1
ATOM 900 C C . SER A 1 127 ? 27.484 45.174 77.934 1.00 11.52 127 SER A C 1
ATOM 901 O O . SER A 1 127 ? 26.399 44.903 78.451 1.00 12.52 127 SER A O 1
ATOM 904 N N . LYS A 1 128 ? 28.020 46.390 78.040 1.00 11.35 128 LYS A N 1
ATOM 905 C CA . LYS A 1 128 ? 27.334 47.460 78.749 1.00 12.06 128 LYS A CA 1
ATOM 906 C C . LYS A 1 128 ? 26.078 47.935 78.011 1.00 12.33 128 LYS A C 1
ATOM 907 O O . LYS A 1 128 ? 25.043 48.246 78.621 1.00 13.76 128 LYS A O 1
ATOM 913 N N . ILE A 1 129 ? 26.122 47.995 76.690 1.00 11.94 129 ILE A N 1
ATOM 914 C CA . ILE A 1 129 ? 24.907 48.261 75.928 1.00 12.39 129 ILE A CA 1
ATOM 915 C C . ILE A 1 129 ? 23.875 47.183 76.197 1.00 12.61 129 ILE A C 1
ATOM 916 O O . ILE A 1 129 ? 22.692 47.492 76.411 1.00 14.63 129 ILE A O 1
ATOM 921 N N . GLY A 1 130 ? 24.311 45.935 76.192 1.00 12.74 130 GLY A N 1
ATOM 922 C CA . GLY A 1 130 ? 23.452 44.805 76.490 1.00 13.33 130 GLY A CA 1
ATOM 923 C C . GLY A 1 130 ? 22.811 44.237 75.247 1.00 13.07 130 GLY A C 1
ATOM 924 O O . GLY A 1 130 ? 23.317 44.384 74.134 1.00 13.27 130 GLY A O 1
ATOM 925 N N . LYS A 1 131 ? 21.676 43.567 75.442 1.00 14.57 131 LYS A N 1
ATOM 926 C CA . LYS A 1 131 ? 21.057 42.778 74.383 1.00 17.12 131 LYS A CA 1
ATOM 927 C C . LYS A 1 131 ? 20.606 43.623 73.197 1.00 16.73 131 LYS A C 1
ATOM 928 O O . LYS A 1 131 ? 20.454 43.110 72.094 1.00 19.22 131 LYS A O 1
ATOM 934 N N . ASP A 1 132 ? 20.383 44.908 73.429 1.00 15.99 132 ASP A N 1
ATOM 935 C CA . ASP A 1 132 ? 20.036 45.851 72.365 1.00 16.74 132 ASP A CA 1
ATOM 936 C C . ASP A 1 132 ? 21.173 46.157 71.360 1.00 15.64 132 ASP A C 1
ATOM 937 O O . ASP A 1 132 ? 20.939 46.783 70.309 1.00 16.74 132 ASP A O 1
ATOM 942 N N . ALA A 1 133 ? 22.402 45.780 71.690 1.00 13.16 133 ALA A N 1
ATOM 943 C CA . ALA A 1 133 ? 23.516 46.110 70.825 1.00 11.99 133 ALA A CA 1
ATOM 944 C C . ALA A 1 133 ? 23.317 45.510 69.439 1.00 11.21 133 ALA A C 1
ATOM 945 O O . ALA A 1 133 ? 22.981 44.351 69.306 1.00 12.49 133 ALA A O 1
ATOM 947 N N . ARG A 1 134 ? 23.589 46.303 68.407 1.00 10.30 134 ARG A N 1
ATOM 948 C CA . ARG A 1 134 ? 23.410 45.891 67.020 1.00 10.21 134 ARG A CA 1
ATOM 949 C C . ARG A 1 134 ? 24.134 46.924 66.153 1.00 9.73 134 ARG A C 1
ATOM 950 O O . ARG A 1 134 ? 24.318 48.070 66.571 1.00 9.69 134 ARG A O 1
ATOM 958 N N . ASP A 1 135 ? 24.505 46.524 64.946 1.00 9.54 135 ASP A N 1
ATOM 959 C CA . ASP A 1 135 ? 24.750 47.472 63.864 1.00 9.20 135 ASP A CA 1
ATOM 960 C C . ASP A 1 135 ? 25.881 48.463 64.165 1.00 8.63 135 ASP A C 1
ATOM 961 O O . ASP A 1 135 ? 25.825 49.622 63.759 1.00 8.54 135 ASP A O 1
ATOM 966 N N . ILE A 1 136 ? 26.935 47.958 64.792 1.00 8.23 136 ILE A N 1
ATOM 967 C CA . ILE A 1 136 ? 28.122 48.742 65.070 1.00 7.87 136 ILE A CA 1
ATOM 968 C C . ILE A 1 136 ? 29.102 48.636 63.918 1.00 7.85 136 ILE A C 1
ATOM 969 O O . ILE A 1 136 ? 29.528 47.540 63.516 1.00 7.71 136 ILE A O 1
ATOM 974 N N . LEU A 1 137 ? 29.483 49.799 63.383 1.00 7.10 137 LEU A N 1
ATOM 975 C CA . LEU A 1 137 ? 30.532 49.924 62.378 1.00 7.23 137 LEU A CA 1
ATOM 976 C C . LEU A 1 137 ? 31.752 50.441 63.108 1.00 6.67 137 LEU A C 1
ATOM 977 O O . LEU A 1 137 ? 31.744 51.555 63.626 1.00 8.24 137 LEU A O 1
ATOM 982 N N . VAL A 1 138 ? 32.825 49.679 63.164 1.00 6.27 138 VAL A N 1
ATOM 983 C CA . VAL A 1 138 ? 34.020 50.132 63.881 1.00 6.38 138 VAL A CA 1
ATOM 984 C C . VAL A 1 138 ? 34.844 51.035 62.953 1.00 6.95 138 VAL A C 1
ATOM 985 O O . VAL A 1 138 ? 34.996 50.761 61.768 1.00 7.28 138 VAL A O 1
ATOM 989 N N . TYR A 1 139 ? 35.397 52.102 63.524 1.00 6.65 139 TYR A N 1
ATOM 990 C CA . TYR A 1 139 ? 35.958 53.192 62.753 1.00 6.85 139 TYR A CA 1
ATOM 991 C C . TYR A 1 139 ? 37.485 53.160 62.781 1.00 6.96 139 TYR A C 1
ATOM 992 O O . TYR A 1 139 ? 38.098 53.416 63.818 1.00 7.46 139 TYR A O 1
ATOM 1001 N N . ASN A 1 140 ? 38.085 52.852 61.621 1.00 6.72 140 ASN A N 1
ATOM 1002 C CA . ASN A 1 140 ? 39.533 52.807 61.453 1.00 7.07 140 ASN A CA 1
ATOM 1003 C C . ASN A 1 140 ? 39.988 54.093 60.772 1.00 7.28 140 ASN A C 1
ATOM 1004 O O . ASN A 1 140 ? 39.929 54.207 59.541 1.00 8.30 140 ASN A O 1
ATOM 1009 N N . ILE A 1 141 ? 40.451 55.043 61.577 1.00 7.12 141 ILE A N 1
ATOM 1010 C CA . ILE A 1 141 ? 40.920 56.322 61.030 1.00 8.36 141 ILE A CA 1
ATOM 1011 C C . ILE A 1 141 ? 42.205 56.714 61.764 1.00 7.66 141 ILE A C 1
ATOM 1012 O O . ILE A 1 141 ? 42.283 57.698 62.508 1.00 8.29 141 ILE A O 1
ATOM 1017 N N . PRO A 1 142 ? 43.253 55.933 61.545 1.00 8.64 142 PRO A N 1
ATOM 1018 C CA . PRO A 1 142 ? 44.459 56.139 62.311 1.00 9.56 142 PRO A CA 1
ATOM 1019 C C . PRO A 1 142 ? 45.141 57.494 62.112 1.00 9.36 142 PRO A C 1
ATOM 1020 O O . PRO A 1 142 ? 45.838 57.931 63.007 1.00 10.19 142 PRO A O 1
ATOM 1024 N N . SER A 1 143 ? 44.925 58.166 60.988 1.00 9.89 143 SER A N 1
ATOM 1025 C CA . SER A 1 143 ? 45.484 59.508 60.819 1.00 10.30 143 SER A CA 1
ATOM 1026 C C . SER A 1 143 ? 44.913 60.519 61.795 1.00 10.20 143 SER A C 1
ATOM 1027 O O . SER A 1 143 ? 45.479 61.609 61.947 1.00 11.14 143 SER A O 1
ATOM 1030 N N . VAL A 1 144 ? 43.779 60.211 62.418 1.00 9.12 144 VAL A N 1
ATOM 1031 C CA . VAL A 1 144 ? 43.162 61.073 63.409 1.00 8.90 144 VAL A CA 1
ATOM 1032 C C . VAL A 1 144 ? 43.285 60.456 64.799 1.00 8.56 144 VAL A C 1
ATOM 1033 O O . VAL A 1 144 ? 43.764 61.101 65.720 1.00 9.04 144 VAL A O 1
ATOM 1037 N N . THR A 1 145 ? 42.854 59.209 64.997 1.00 8.32 145 THR A N 1
ATOM 1038 C CA . THR A 1 145 ? 42.870 58.620 66.320 1.00 8.42 145 THR A CA 1
ATOM 1039 C C . THR A 1 145 ? 44.228 58.091 66.762 1.00 8.49 145 THR A C 1
ATOM 1040 O O . THR A 1 145 ? 44.428 57.871 67.950 1.00 9.34 145 THR A O 1
ATOM 1044 N N . MET A 1 146 ? 45.104 57.785 65.799 1.00 8.63 146 MET A N 1
ATOM 1045 C CA A MET A 1 146 ? 46.365 57.079 66.096 0.50 8.96 146 MET A CA 1
ATOM 1046 C CA B MET A 1 146 ? 46.351 57.065 65.984 0.50 10.00 146 MET A CA 1
ATOM 1047 C C . MET A 1 146 ? 46.104 55.683 66.612 1.00 9.50 146 MET A C 1
ATOM 1048 O O . MET A 1 146 ? 46.948 55.130 67.296 1.00 10.88 146 MET A O 1
ATOM 1057 N N . VAL A 1 147 ? 44.947 55.118 66.279 1.00 7.97 147 VAL A N 1
ATOM 1058 C CA . VAL A 1 147 ? 44.599 53.751 66.671 1.00 8.73 147 VAL A CA 1
ATOM 1059 C C . VAL A 1 147 ? 44.139 53.019 65.423 1.00 9.17 147 VAL A C 1
ATOM 1060 O O . VAL A 1 147 ? 43.087 53.255 64.892 1.00 12.43 147 VAL A O 1
ATOM 1064 N N . THR A 1 148 ? 44.960 52.121 64.943 1.00 10.02 148 THR A N 1
ATOM 1065 C CA . THR A 1 148 ? 44.634 51.275 63.830 1.00 9.69 148 THR A CA 1
ATOM 1066 C C . THR A 1 148 ? 43.875 50.068 64.338 1.00 9.50 148 THR A C 1
ATOM 1067 O O . THR A 1 148 ? 44.201 49.505 65.377 1.00 11.22 148 THR A O 1
ATOM 1071 N N . LEU A 1 149 ? 42.809 49.749 63.630 1.00 8.27 149 LEU A N 1
ATOM 1072 C CA . LEU A 1 149 ? 42.063 48.513 63.856 1.00 8.61 149 LEU A CA 1
ATOM 1073 C C . LEU A 1 149 ? 42.585 47.472 62.890 1.00 8.88 149 LEU A C 1
ATOM 1074 O O . LEU A 1 149 ? 42.292 47.506 61.700 1.00 9.50 149 LEU A O 1
ATOM 1079 N N . SER A 1 150 ? 43.384 46.545 63.387 1.00 8.63 150 SER A N 1
ATOM 1080 C CA . SER A 1 150 ? 44.013 45.589 62.519 1.00 9.25 150 SER A CA 1
ATOM 1081 C C . SER A 1 150 ? 42.999 44.624 61.912 1.00 9.49 150 SER A C 1
ATOM 1082 O O . SER A 1 150 ? 41.910 44.421 62.422 1.00 8.72 150 SER A O 1
ATOM 1085 N N . VAL A 1 151 ? 43.386 44.007 60.799 1.00 9.48 151 VAL A N 1
ATOM 1086 C CA . VAL A 1 151 ? 42.573 42.992 60.174 1.00 10.41 151 VAL A CA 1
ATOM 1087 C C . VAL A 1 151 ? 42.289 41.867 61.165 1.00 9.61 151 VAL A C 1
ATOM 1088 O O . VAL A 1 151 ? 41.178 41.395 61.238 1.00 9.79 151 VAL A O 1
ATOM 1092 N N . GLU A 1 152 ? 43.284 41.487 61.963 1.00 10.12 152 GLU A N 1
ATOM 1093 C CA . GLU A 1 152 ? 43.135 40.431 62.955 1.00 10.01 152 GLU A CA 1
ATOM 1094 C C . GLU A 1 152 ? 42.136 40.850 64.027 1.00 9.12 152 GLU A C 1
ATOM 1095 O O . GLU A 1 152 ? 41.309 40.042 64.460 1.00 9.25 152 GLU A O 1
ATOM 1101 N N . LEU A 1 153 ? 42.201 42.108 64.482 1.00 8.52 153 LEU A N 1
ATOM 1102 C CA . LEU A 1 153 ? 41.250 42.581 65.474 1.00 8.22 153 LEU A CA 1
ATOM 1103 C C . LEU A 1 153 ? 39.846 42.549 64.915 1.00 7.97 153 LEU A C 1
ATOM 1104 O O . LEU A 1 153 ? 38.918 42.122 65.591 1.00 7.84 153 LEU A O 1
ATOM 1109 N N . VAL A 1 154 ? 39.669 43.020 63.672 1.00 7.94 154 VAL A N 1
ATOM 1110 C CA . VAL A 1 154 ? 38.348 42.947 63.040 1.00 8.09 154 VAL A CA 1
ATOM 1111 C C . VAL A 1 154 ? 37.810 41.510 63.027 1.00 8.08 154 VAL A C 1
ATOM 1112 O O . VAL A 1 154 ? 36.671 41.282 63.333 1.00 8.35 154 VAL A O 1
ATOM 1116 N N . GLY A 1 155 ? 38.674 40.570 62.686 1.00 8.74 155 GLY A N 1
ATOM 1117 C CA . GLY A 1 155 ? 38.284 39.149 62.744 1.00 8.93 155 GLY A CA 1
ATOM 1118 C C . GLY A 1 155 ? 37.839 38.687 64.110 1.00 9.03 155 GLY A C 1
ATOM 1119 O O . GLY A 1 155 ? 36.839 37.990 64.248 1.00 9.08 155 GLY A O 1
ATOM 1120 N N . ARG A 1 156 ? 38.561 39.103 65.145 1.00 7.69 156 ARG A N 1
ATOM 1121 C CA . ARG A 1 156 ? 38.191 38.757 66.508 1.00 8.31 156 ARG A CA 1
ATOM 1122 C C . ARG A 1 156 ? 36.870 39.351 66.868 1.00 8.08 156 ARG A C 1
ATOM 1123 O O . ARG A 1 156 ? 36.055 38.715 67.546 1.00 7.88 156 ARG A O 1
ATOM 1131 N N . LEU A 1 157 ? 36.629 40.605 66.472 1.00 7.82 157 LEU A N 1
ATOM 1132 C CA . LEU A 1 157 ? 35.361 41.249 66.783 1.00 8.22 157 LEU A CA 1
ATOM 1133 C C . LEU A 1 157 ? 34.204 40.600 66.054 1.00 8.42 157 LEU A C 1
ATOM 1134 O O . LEU A 1 157 ? 33.136 40.405 66.613 1.00 8.76 157 LEU A O 1
ATOM 1139 N N . LYS A 1 158 ? 34.421 40.285 64.779 1.00 8.85 158 LYS A N 1
ATOM 1140 C CA . LYS A 1 158 ? 33.366 39.635 63.975 1.00 10.26 158 LYS A CA 1
ATOM 1141 C C . LYS A 1 158 ? 32.986 38.254 64.549 1.00 10.02 158 LYS A C 1
ATOM 1142 O O . LYS A 1 158 ? 31.812 37.896 64.612 1.00 11.56 158 LYS A O 1
ATOM 1148 N N . ALA A 1 159 ? 33.997 37.506 64.954 1.00 9.45 159 ALA A N 1
ATOM 1149 C CA . ALA A 1 159 ? 33.780 36.172 65.503 1.00 9.69 159 ALA A CA 1
ATOM 1150 C C . ALA A 1 159 ? 33.027 36.224 66.823 1.00 9.49 159 ALA A C 1
ATOM 1151 O O . ALA A 1 159 ? 32.135 35.420 67.076 1.00 10.25 159 ALA A O 1
ATOM 1153 N N . ALA A 1 160 ? 33.381 37.156 67.696 1.00 8.95 160 ALA A N 1
ATOM 1154 C CA . ALA A 1 160 ? 32.783 37.217 68.998 1.00 9.23 160 ALA A CA 1
ATOM 1155 C C . ALA A 1 160 ? 31.434 37.888 69.007 1.00 9.67 160 ALA A C 1
ATOM 1156 O O . ALA A 1 160 ? 30.613 37.598 69.870 1.00 10.95 160 ALA A O 1
ATOM 1158 N N . PHE A 1 161 ? 31.199 38.812 68.064 1.00 8.97 161 PHE A N 1
ATOM 1159 C CA . PHE A 1 161 ? 30.051 39.692 68.098 1.00 9.55 161 PHE A CA 1
ATOM 1160 C C . PHE A 1 161 ? 29.278 39.714 66.797 1.00 10.00 161 PHE A C 1
ATOM 1161 O O . PHE A 1 161 ? 28.980 40.772 66.272 1.00 9.67 161 PHE A O 1
ATOM 1169 N N . PRO A 1 162 ? 28.841 38.532 66.322 1.00 10.99 162 PRO A N 1
ATOM 1170 C CA . PRO A 1 162 ? 28.048 38.519 65.090 1.00 11.91 162 PRO A CA 1
ATOM 1171 C C . PRO A 1 162 ? 26.727 39.286 65.245 1.00 12.29 162 PRO A C 1
ATOM 1172 O O . PRO A 1 162 ? 26.065 39.200 66.280 1.00 13.09 162 PRO A O 1
ATOM 1176 N N . GLY A 1 163 ? 26.349 40.099 64.256 1.00 12.66 163 GLY A N 1
ATOM 1177 C CA . GLY A 1 163 ? 25.166 40.970 64.378 1.00 13.03 163 GLY A CA 1
ATOM 1178 C C . GLY A 1 163 ? 25.379 42.246 65.187 1.00 12.22 163 GLY A C 1
ATOM 1179 O O . GLY A 1 163 ? 24.553 43.151 65.142 1.00 13.64 163 GLY A O 1
ATOM 1180 N N . ILE A 1 164 ? 26.438 42.302 65.996 1.00 11.60 164 ILE A N 1
ATOM 1181 C CA . ILE A 1 164 ? 26.769 43.485 66.762 1.00 10.53 164 ILE A CA 1
ATOM 1182 C C . ILE A 1 164 ? 27.791 44.263 65.958 1.00 10.29 164 ILE A C 1
ATOM 1183 O O . ILE A 1 164 ? 27.566 45.393 65.609 1.00 10.99 164 ILE A O 1
ATOM 1188 N N . VAL A 1 165 ? 28.930 43.664 65.687 1.00 9.73 165 VAL A N 1
ATOM 1189 C CA . VAL A 1 165 ? 29.904 44.285 64.783 1.00 9.29 165 VAL A CA 1
ATOM 1190 C C . VAL A 1 165 ? 29.534 43.898 63.372 1.00 9.35 165 VAL A C 1
ATOM 1191 O O . VAL A 1 165 ? 29.709 42.733 62.981 1.00 11.01 165 VAL A O 1
ATOM 1195 N N . THR A 1 166 ? 28.944 44.850 62.631 1.00 8.22 166 THR A N 1
ATOM 1196 C CA . THR A 1 166 ? 28.404 44.587 61.308 1.00 8.74 166 THR A CA 1
ATOM 1197 C C . THR A 1 166 ? 29.206 45.202 60.176 1.00 8.56 166 THR A C 1
ATOM 1198 O O . THR A 1 166 ? 28.909 44.943 59.016 1.00 9.64 166 THR A O 1
ATOM 1202 N N . GLY A 1 167 ? 30.252 45.965 60.486 1.00 8.12 167 GLY A N 1
ATOM 1203 C CA . GLY A 1 167 ? 31.054 46.552 59.448 1.00 8.40 167 GLY A CA 1
ATOM 1204 C C . GLY A 1 167 ? 32.224 47.314 60.005 1.00 7.63 167 GLY A C 1
ATOM 1205 O O . GLY A 1 167 ? 32.423 47.399 61.213 1.00 7.50 167 GLY A O 1
ATOM 1206 N N . VAL A 1 168 ? 32.977 47.869 59.073 1.00 8.11 168 VAL A N 1
ATOM 1207 C CA . VAL A 1 168 ? 34.163 48.635 59.355 1.00 8.13 168 VAL A CA 1
ATOM 1208 C C . VAL A 1 168 ? 34.145 49.836 58.432 1.00 8.02 168 VAL A C 1
ATOM 1209 O O . VAL A 1 168 ? 33.970 49.665 57.224 1.00 8.99 168 VAL A O 1
ATOM 1213 N N . LYS A 1 169 ? 34.371 51.030 58.967 1.00 8.09 169 LYS A N 1
ATOM 1214 C CA . LYS A 1 169 ? 34.679 52.181 58.136 1.00 7.73 169 LYS A CA 1
ATOM 1215 C C . LYS A 1 169 ? 36.180 52.313 58.123 1.00 7.73 169 LYS A C 1
ATOM 1216 O O . LYS A 1 169 ? 36.808 52.693 59.124 1.00 7.64 169 LYS A O 1
ATOM 1222 N N . ASP A 1 170 ? 36.753 51.981 56.973 1.00 8.45 170 ASP A N 1
ATOM 1223 C CA . ASP A 1 170 ? 38.202 52.022 56.830 1.00 8.79 170 ASP A CA 1
ATOM 1224 C C . ASP A 1 170 ? 38.590 53.290 56.126 1.00 9.23 170 ASP A C 1
ATOM 1225 O O . ASP A 1 170 ? 38.459 53.389 54.894 1.00 10.90 170 ASP A O 1
ATOM 1230 N N . SER A 1 171 ? 39.063 54.252 56.906 1.00 9.90 171 SER A N 1
ATOM 1231 C CA . SER A 1 171 ? 39.581 55.511 56.372 1.00 10.86 171 SER A CA 1
ATOM 1232 C C . SER A 1 171 ? 41.099 55.589 56.422 1.00 11.99 171 SER A C 1
ATOM 1233 O O . SER A 1 171 ? 41.668 56.687 56.476 1.00 14.89 171 SER A O 1
ATOM 1236 N N . SER A 1 172 ? 41.759 54.458 56.411 1.00 12.11 172 SER A N 1
ATOM 1237 C CA . SER A 1 172 ? 43.222 54.452 56.443 1.00 12.96 172 SER A CA 1
ATOM 1238 C C . SER A 1 172 ? 43.893 54.953 55.178 1.00 14.07 172 SER A C 1
ATOM 1239 O O . SER A 1 172 ? 45.028 55.423 55.223 1.00 15.45 172 SER A O 1
ATOM 1242 N N . GLY A 1 173 ? 43.230 54.823 54.040 1.00 14.26 173 GLY A N 1
ATOM 1243 C CA . GLY A 1 173 ? 43.927 55.071 52.757 1.00 15.58 173 GLY A CA 1
ATOM 1244 C C . GLY A 1 173 ? 45.109 54.148 52.529 1.00 16.75 173 GLY A C 1
ATOM 1245 O O . GLY A 1 173 ? 46.052 54.479 51.786 1.00 18.14 173 GLY A O 1
ATOM 1246 N N . ASN A 1 174 ? 45.101 52.983 53.137 1.00 17.52 174 ASN A N 1
ATOM 1247 C CA . ASN A 1 174 ? 46.192 52.032 53.021 1.00 17.86 174 ASN A CA 1
ATOM 1248 C C . ASN A 1 174 ? 45.621 50.851 52.274 1.00 17.46 174 ASN A C 1
ATOM 1249 O O . ASN A 1 174 ? 44.976 49.993 52.849 1.00 16.26 174 ASN A O 1
ATOM 1254 N N . TRP A 1 175 ? 45.850 50.808 50.958 1.00 16.79 175 TRP A N 1
ATOM 1255 C CA . TRP A 1 175 ? 45.186 49.829 50.133 1.00 16.35 175 TRP A CA 1
ATOM 1256 C C . TRP A 1 175 ? 45.467 48.392 50.541 1.00 16.73 175 TRP A C 1
ATOM 1257 O O . TRP A 1 175 ? 44.563 47.565 50.497 1.00 16.83 175 TRP A O 1
ATOM 1268 N N . SER A 1 176 ? 46.702 48.063 50.919 1.00 17.59 176 SER A N 1
ATOM 1269 C CA . SER A 1 176 ? 46.969 46.668 51.246 1.00 18.14 176 SER A CA 1
ATOM 1270 C C . SER A 1 176 ? 46.126 46.265 52.463 1.00 17.30 176 SER A C 1
ATOM 1271 O O . SER A 1 176 ? 45.654 45.122 52.539 1.00 18.25 176 SER A O 1
ATOM 1274 N N . HIS A 1 177 ? 45.879 47.221 53.373 1.00 15.93 177 HIS A N 1
ATOM 1275 C CA . HIS A 1 177 ? 44.995 46.978 54.512 1.00 15.51 177 HIS A CA 1
ATOM 1276 C C . HIS A 1 177 ? 43.564 46.776 54.032 1.00 14.37 177 HIS A C 1
ATOM 1277 O O . HIS A 1 177 ? 42.920 45.790 54.372 1.00 14.79 177 HIS A O 1
ATOM 1284 N N . THR A 1 178 ? 43.064 47.740 53.269 1.00 14.25 178 THR A N 1
ATOM 1285 C CA . THR A 1 178 ? 41.682 47.696 52.778 1.00 14.06 178 THR A CA 1
ATOM 1286 C C . THR A 1 178 ? 41.426 46.396 52.011 1.00 13.89 178 THR A C 1
ATOM 1287 O O . THR A 1 178 ? 40.427 45.731 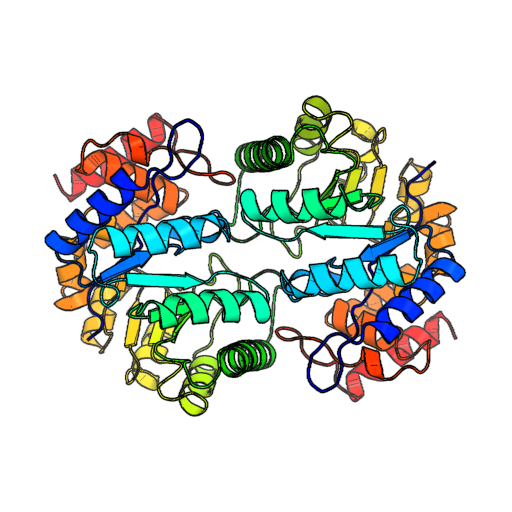52.181 1.00 13.52 178 THR A O 1
ATOM 1291 N N . GLU A 1 179 ? 42.379 46.043 51.151 1.00 15.42 179 GLU A N 1
ATOM 1292 C CA . GLU A 1 179 ? 42.252 44.852 50.330 1.00 16.12 179 GLU A CA 1
ATOM 1293 C C . GLU A 1 179 ? 42.138 43.598 51.193 1.00 15.59 179 GLU A C 1
ATOM 1294 O O . GLU A 1 179 ? 41.325 42.730 50.939 1.00 15.85 179 GLU A O 1
ATOM 1300 N N . ARG A 1 180 ? 42.926 43.534 52.272 1.00 16.43 180 ARG A N 1
ATOM 1301 C CA . ARG A 1 180 ? 42.792 42.428 53.211 1.00 16.48 180 ARG A CA 1
ATOM 1302 C C . ARG A 1 180 ? 41.452 42.420 53.954 1.00 16.04 180 ARG A C 1
ATOM 1303 O O . ARG A 1 180 ? 40.867 41.373 54.202 1.00 15.36 180 ARG A O 1
ATOM 1311 N N . LEU A 1 181 ? 40.990 43.596 54.379 1.00 14.91 181 LEU A N 1
ATOM 1312 C CA . LEU A 1 181 ? 39.656 43.658 54.996 1.00 15.01 181 LEU A CA 1
ATOM 1313 C C . LEU A 1 181 ? 38.584 43.109 54.080 1.00 14.86 181 LEU A C 1
ATOM 1314 O O . LEU A 1 181 ? 37.662 42.425 54.497 1.00 13.93 181 LEU A O 1
ATOM 1319 N N . LEU A 1 182 ? 38.656 43.523 52.815 1.00 14.26 182 LEU A N 1
ATOM 1320 C CA . LEU A 1 182 ? 37.670 43.108 51.845 1.00 15.89 182 LEU A CA 1
ATOM 1321 C C . LEU A 1 182 ? 37.753 41.595 51.635 1.00 16.91 182 LEU A C 1
ATOM 1322 O O . LEU A 1 182 ? 36.755 40.899 51.611 1.00 17.93 182 LEU A O 1
ATOM 1327 N N . LYS A 1 183 ? 38.972 41.083 51.516 1.00 17.77 183 LYS A N 1
ATOM 1328 C CA . LYS A 1 183 ? 39.146 39.657 51.213 1.00 18.89 183 LYS A CA 1
ATOM 1329 C C . LYS A 1 183 ? 38.828 38.772 52.415 1.00 17.99 183 LYS A C 1
ATOM 1330 O O . LYS A 1 183 ? 38.188 37.733 52.282 1.00 19.08 183 LYS A O 1
ATOM 1336 N N . GLU A 1 184 ? 39.221 39.214 53.610 1.00 16.34 184 GLU A N 1
ATOM 1337 C CA . GLU A 1 184 ? 39.019 38.418 54.815 1.00 16.82 184 GLU A CA 1
ATOM 1338 C C . GLU A 1 184 ? 37.682 38.676 55.510 1.00 15.04 184 GLU A C 1
ATOM 1339 O O . GLU A 1 184 ? 37.106 37.777 56.133 1.00 14.49 184 GLU A O 1
ATOM 1345 N N . HIS A 1 185 ? 37.181 39.911 55.411 1.00 13.23 185 HIS A N 1
ATOM 1346 C CA . HIS A 1 185 ? 35.994 40.318 56.177 1.00 13.14 185 HIS A CA 1
ATOM 1347 C C . HIS A 1 185 ? 34.945 40.991 55.333 1.00 12.63 185 HIS A C 1
ATOM 1348 O O . HIS A 1 185 ? 34.092 41.701 55.844 1.00 11.91 185 HIS A O 1
ATOM 1355 N N . GLY A 1 186 ? 34.930 40.662 54.042 1.00 12.53 186 GLY A N 1
ATOM 1356 C CA . GLY A 1 186 ? 33.948 41.234 53.144 1.00 13.09 186 GLY A CA 1
ATOM 1357 C C . GLY A 1 186 ? 32.530 40.731 53.310 1.00 12.91 186 GLY A C 1
ATOM 1358 O O . GLY A 1 186 ? 31.617 41.255 52.690 1.00 13.50 186 GLY A O 1
ATOM 1359 N N . ASP A 1 187 ? 32.338 39.763 54.207 1.00 12.74 187 ASP A N 1
ATOM 1360 C CA . ASP A 1 187 ? 31.006 39.393 54.650 1.00 13.57 187 ASP A CA 1
ATOM 1361 C C . ASP A 1 187 ? 30.336 40.498 55.530 1.00 12.51 187 ASP A C 1
ATOM 1362 O O . ASP A 1 187 ? 29.128 40.550 55.663 1.00 13.87 187 ASP A O 1
ATOM 1367 N N . LEU A 1 188 ? 31.151 41.401 56.083 1.00 12.01 188 LEU A N 1
ATOM 1368 C CA . LEU A 1 188 ? 30.688 42.589 56.795 1.00 10.90 188 LEU A CA 1
ATOM 1369 C C . LEU A 1 188 ? 30.543 43.721 55.815 1.00 9.96 188 LEU A C 1
ATOM 1370 O O . LEU A 1 188 ? 30.922 43.598 54.648 1.00 11.62 188 LEU A O 1
ATOM 1375 N N . ALA A 1 189 ? 29.964 44.825 56.277 1.00 9.49 189 ALA A N 1
ATOM 1376 C CA . ALA A 1 189 ? 29.884 46.040 55.488 1.00 9.82 189 ALA A CA 1
ATOM 1377 C C . ALA A 1 189 ? 31.224 46.761 55.595 1.00 8.99 189 ALA A C 1
ATOM 1378 O O . ALA A 1 189 ? 31.486 47.462 56.571 1.00 9.18 189 ALA A O 1
ATOM 1380 N N . ILE A 1 190 ? 32.085 46.598 54.601 1.00 8.69 190 ILE A N 1
ATOM 1381 C CA . ILE A 1 190 ? 33.375 47.273 54.573 1.00 8.89 190 ILE A CA 1
ATOM 1382 C C . ILE A 1 190 ? 33.193 48.549 53.768 1.00 8.52 190 ILE A C 1
ATOM 1383 O O . ILE A 1 190 ? 32.885 48.504 52.560 1.00 9.02 190 ILE A O 1
ATOM 1388 N N . LEU A 1 191 ? 33.334 49.680 54.454 1.00 8.19 191 LEU A N 1
ATOM 1389 C CA . LEU A 1 191 ? 33.110 50.999 53.908 1.00 8.47 191 LEU A CA 1
ATOM 1390 C C . LEU A 1 191 ? 34.461 51.689 53.809 1.00 9.10 191 LEU A C 1
ATOM 1391 O O . LEU A 1 191 ? 35.317 51.513 54.658 1.00 9.72 191 LEU A O 1
ATOM 1396 N N . ILE A 1 192 ? 34.659 52.493 52.765 1.00 9.74 192 ILE A N 1
ATOM 1397 C CA . ILE A 1 192 ? 36.008 52.967 52.403 1.00 11.07 192 ILE A CA 1
ATOM 1398 C C . ILE A 1 192 ? 36.113 54.475 52.342 1.00 11.66 192 ILE A C 1
ATOM 1399 O O . ILE A 1 192 ? 35.432 55.124 51.567 1.00 12.95 192 ILE A O 1
ATOM 1404 N N . GLY A 1 193 ? 36.953 55.016 53.220 1.00 12.97 193 GLY A N 1
ATOM 1405 C CA . GLY A 1 193 ? 37.205 56.454 53.299 1.00 14.08 193 GLY A CA 1
ATOM 1406 C C . GLY A 1 193 ? 38.108 57.075 52.236 1.00 12.38 193 GLY A C 1
ATOM 1407 O O . GLY A 1 193 ? 37.822 58.160 51.728 1.00 17.33 193 GLY A O 1
ATOM 1408 N N . ASP A 1 194 ? 39.161 56.378 51.813 1.00 15.44 194 ASP A N 1
ATOM 1409 C CA . ASP A 1 194 ? 40.081 56.948 50.806 1.00 16.36 194 ASP A CA 1
ATOM 1410 C C . ASP A 1 194 ? 39.396 56.893 49.452 1.00 17.06 194 ASP A C 1
ATOM 1411 O O . ASP A 1 194 ? 39.083 55.849 48.984 1.00 16.77 194 ASP A O 1
ATOM 1416 N N . GLU A 1 195 ? 39.241 58.036 48.800 1.00 17.12 195 GLU A N 1
ATOM 1417 C CA . GLU A 1 195 ? 38.568 58.113 47.494 1.00 17.82 195 GLU A CA 1
ATOM 1418 C C . GLU A 1 195 ? 39.243 57.408 46.405 1.00 18.87 195 GLU A C 1
ATOM 1419 O O . GLU A 1 195 ? 38.527 56.854 45.586 1.00 19.42 195 GLU A O 1
ATOM 1425 N N . ARG A 1 196 ? 40.574 57.453 46.352 1.00 18.64 196 ARG A N 1
ATOM 1426 C CA . ARG A 1 196 ? 41.379 56.651 45.425 1.00 19.91 196 ARG A CA 1
ATOM 1427 C C . ARG A 1 196 ? 40.939 55.197 45.433 1.00 18.65 196 ARG A C 1
ATOM 1428 O O . ARG A 1 196 ? 40.956 54.508 44.404 1.00 20.91 196 ARG A O 1
ATOM 1436 N N . ASP A 1 197 ? 40.567 54.712 46.630 1.00 17.86 197 ASP A N 1
ATOM 1437 C CA . ASP A 1 197 ? 40.321 53.315 46.845 1.00 16.05 197 ASP A CA 1
ATOM 1438 C C . ASP A 1 197 ? 38.844 52.916 46.839 1.00 13.78 197 ASP A C 1
ATOM 1439 O O . ASP A 1 197 ? 38.560 51.738 46.834 1.00 13.35 197 ASP A O 1
ATOM 1444 N N . LEU A 1 198 ? 37.932 53.877 46.829 1.00 11.43 198 LEU A N 1
ATOM 1445 C CA . LEU A 1 198 ? 36.518 53.580 47.057 1.00 11.12 198 LEU A CA 1
ATOM 1446 C C . LEU A 1 198 ? 35.915 52.717 45.938 1.00 10.53 198 LEU A C 1
ATOM 1447 O O . LEU A 1 198 ? 35.386 51.618 46.205 1.00 10.33 198 LEU A O 1
ATOM 1452 N N . ALA A 1 199 ? 36.020 53.152 44.682 1.00 10.39 199 ALA A N 1
ATOM 1453 C CA . ALA A 1 199 ? 35.408 52.392 43.597 1.00 10.64 199 ALA A CA 1
ATOM 1454 C C . ALA A 1 199 ? 36.034 51.010 43.440 1.00 11.28 199 ALA A C 1
ATOM 1455 O O . ALA A 1 199 ? 35.331 50.029 43.287 1.00 11.07 199 ALA A O 1
ATOM 1457 N N . ARG A 1 200 ? 37.351 50.949 43.535 1.00 11.41 200 ARG A N 1
ATOM 1458 C CA . ARG A 1 200 ? 38.056 49.669 43.498 1.00 12.11 200 ARG A CA 1
ATOM 1459 C C . ARG A 1 200 ? 37.591 48.730 44.609 1.00 11.60 200 ARG A C 1
ATOM 1460 O O . ARG A 1 200 ? 37.396 47.535 44.408 1.00 12.57 200 ARG A O 1
ATOM 1468 N N . GLY A 1 201 ? 37.415 49.273 45.796 1.00 11.20 201 GLY A N 1
ATOM 1469 C CA . GLY A 1 201 ? 36.981 48.460 46.922 1.00 10.97 201 GLY A CA 1
ATOM 1470 C C . GLY A 1 201 ? 35.569 47.974 46.742 1.00 11.06 201 GLY A C 1
ATOM 1471 O O . GLY A 1 201 ? 35.263 46.834 47.081 1.00 11.00 201 GLY A O 1
ATOM 1472 N N . VAL A 1 202 ? 34.692 48.810 46.201 1.00 10.31 202 VAL A N 1
ATOM 1473 C CA . VAL A 1 202 ? 33.336 48.419 45.894 1.00 10.80 202 VAL A CA 1
ATOM 1474 C C . VAL A 1 202 ? 33.333 47.271 44.866 1.00 10.75 202 VAL A C 1
ATOM 1475 O O . VAL A 1 202 ? 32.573 46.300 45.010 1.00 11.54 202 VAL A O 1
ATOM 1479 N N . ARG A 1 203 ? 34.180 47.353 43.840 1.00 10.71 203 ARG A N 1
ATOM 1480 C CA . ARG A 1 203 ? 34.279 46.263 42.862 1.00 11.74 203 ARG A CA 1
ATOM 1481 C C . ARG A 1 203 ? 34.741 44.966 43.521 1.00 12.77 203 ARG A C 1
ATOM 1482 O O . ARG A 1 203 ? 34.407 43.888 43.031 1.00 14.53 203 ARG A O 1
ATOM 1490 N N . LEU A 1 204 ? 35.505 45.065 44.610 1.00 12.60 204 LEU A N 1
ATOM 1491 C CA . LEU A 1 204 ? 35.953 43.913 45.372 1.00 13.50 204 LEU A CA 1
ATOM 1492 C C . LEU A 1 204 ? 35.004 43.539 46.516 1.00 13.46 204 LEU A C 1
ATOM 1493 O O . LEU A 1 204 ? 35.375 42.704 47.336 1.00 15.78 204 LEU A O 1
ATOM 1498 N N . GLY A 1 205 ? 33.777 44.063 46.527 1.00 12.33 205 GLY A N 1
ATOM 1499 C CA . GLY A 1 205 ? 32.780 43.662 47.501 1.00 11.66 205 GLY A CA 1
ATOM 1500 C C . GLY A 1 205 ? 32.490 44.652 48.617 1.00 10.98 205 GLY A C 1
ATOM 1501 O O . GLY A 1 205 ? 31.665 44.385 49.491 1.00 11.40 205 GLY A O 1
ATOM 1502 N N . GLY A 1 206 ? 33.094 45.827 48.554 1.00 9.39 206 GLY A N 1
ATOM 1503 C CA . GLY A 1 206 ? 32.819 46.846 49.558 1.00 9.15 206 GLY A CA 1
ATOM 1504 C C . GLY A 1 206 ? 31.391 47.313 49.468 1.00 9.49 206 GLY A C 1
ATOM 1505 O O . GLY A 1 206 ? 30.817 47.374 48.366 1.00 10.67 206 GLY A O 1
ATOM 1506 N N . GLN A 1 207 ? 30.801 47.682 50.606 1.00 8.68 207 GLN A N 1
ATOM 1507 C CA . GLN A 1 207 ? 29.398 48.051 50.659 1.00 9.61 207 GLN A CA 1
ATOM 1508 C C . GLN A 1 207 ? 29.129 49.547 50.537 1.00 10.02 207 GLN A C 1
ATOM 1509 O O . GLN A 1 207 ? 27.981 49.940 50.583 1.00 12.19 207 GLN A O 1
ATOM 1515 N N . GLY A 1 208 ? 30.169 50.358 50.351 1.00 9.04 208 GLY A N 1
ATOM 1516 C CA . GLY A 1 208 ? 29.977 51.778 50.131 1.00 9.36 208 GLY A CA 1
ATOM 1517 C C . GLY A 1 208 ? 30.884 52.657 50.947 1.00 8.66 208 GLY A C 1
ATOM 1518 O O . GLY A 1 208 ? 32.057 52.371 51.100 1.00 8.77 208 GLY A O 1
ATOM 1519 N N . ALA A 1 209 ? 30.337 53.792 51.382 1.00 8.93 209 ALA A N 1
ATOM 1520 C CA . ALA A 1 209 ? 31.160 54.836 52.007 1.00 9.25 209 ALA A CA 1
ATOM 1521 C C . ALA A 1 209 ? 30.347 55.692 52.942 1.00 8.50 209 ALA A C 1
ATOM 1522 O O . ALA A 1 209 ? 29.159 55.906 52.727 1.00 8.74 209 ALA A O 1
ATOM 1524 N N . ILE A 1 210 ? 31.038 56.232 53.944 1.00 8.92 210 ILE A N 1
ATOM 1525 C CA . ILE A 1 210 ? 30.613 57.384 54.717 1.00 8.81 210 ILE A CA 1
ATOM 1526 C C . ILE A 1 210 ? 31.560 58.488 54.286 1.00 8.87 210 ILE A C 1
ATOM 1527 O O . ILE A 1 210 ? 32.716 58.481 54.675 1.00 10.63 210 ILE A O 1
ATOM 1532 N N . SER A 1 211 ? 31.085 59.393 53.441 1.00 8.14 211 SER A N 1
ATOM 1533 C CA . SER A 1 211 ? 31.941 60.241 52.619 1.00 8.19 211 SER A CA 1
ATOM 1534 C C . SER A 1 211 ? 31.778 61.729 52.927 1.00 7.92 211 SER A C 1
ATOM 1535 O O . SER A 1 211 ? 30.675 62.267 52.911 1.00 8.36 211 SER A O 1
ATOM 1538 N N . GLY A 1 212 ? 32.904 62.382 53.132 1.00 8.72 212 GLY A N 1
ATOM 1539 C CA . GLY A 1 212 ? 32.932 63.855 53.292 1.00 9.37 212 GLY A CA 1
ATOM 1540 C C . GLY A 1 212 ? 32.641 64.579 51.984 1.00 9.37 212 GLY A C 1
ATOM 1541 O O . GLY A 1 212 ? 31.920 65.575 51.939 1.00 9.32 212 GLY A O 1
ATOM 1542 N N . VAL A 1 213 ? 33.201 64.080 50.889 1.00 9.14 213 VAL A N 1
ATOM 1543 C CA . VAL A 1 213 ? 32.986 64.678 49.575 1.00 10.16 213 VAL A CA 1
ATOM 1544 C C . VAL A 1 213 ? 31.532 64.615 49.165 1.00 9.36 213 VAL A C 1
ATOM 1545 O O . VAL A 1 213 ? 31.054 65.502 48.456 1.00 9.94 213 VAL A O 1
ATOM 1549 N N . ALA A 1 214 ? 30.803 63.600 49.640 1.00 8.76 214 ALA A N 1
ATOM 1550 C CA . ALA A 1 214 ? 29.395 63.479 49.369 1.00 9.68 214 ALA A CA 1
ATOM 1551 C C . ALA A 1 214 ? 28.555 64.624 49.936 1.00 9.72 214 ALA A C 1
ATOM 1552 O O . ALA A 1 214 ? 27.393 64.752 49.583 1.00 10.39 214 ALA A O 1
ATOM 1554 N N . ASN A 1 215 ? 29.121 65.464 50.801 1.00 9.57 215 ASN A N 1
ATOM 1555 C CA . ASN A 1 215 ? 28.397 66.684 51.199 1.00 9.94 215 ASN A CA 1
ATOM 1556 C C . ASN A 1 215 ? 28.195 67.686 50.069 1.00 10.57 215 ASN A C 1
ATOM 1557 O O . ASN A 1 215 ? 27.321 68.554 50.165 1.00 11.35 215 ASN A O 1
ATOM 1562 N N . PHE A 1 216 ? 29.000 67.595 49.008 1.00 10.11 216 PHE A N 1
ATOM 1563 C CA . PHE A 1 216 ? 28.928 68.598 47.945 1.00 10.59 216 PHE A CA 1
ATOM 1564 C C . PHE A 1 216 ? 29.055 68.045 46.531 1.00 11.05 216 PHE A C 1
ATOM 1565 O O . PHE A 1 216 ? 28.868 68.815 45.598 1.00 12.15 216 PHE A O 1
ATOM 1573 N N . LEU A 1 217 ? 29.334 66.750 46.373 1.00 10.39 217 LEU A N 1
ATOM 1574 C CA . LEU A 1 217 ? 29.367 66.057 45.081 1.00 10.64 217 LEU A CA 1
ATOM 1575 C C . LEU A 1 217 ? 28.680 64.708 45.291 1.00 10.79 217 LEU A C 1
ATOM 1576 O O . LEU A 1 217 ? 29.266 63.654 45.084 1.00 11.19 217 LEU A O 1
ATOM 1581 N N . THR A 1 218 ? 27.433 64.749 45.720 1.00 10.28 218 THR A N 1
ATOM 1582 C CA . THR A 1 218 ? 26.743 63.529 46.131 1.00 10.30 218 THR A CA 1
ATOM 1583 C C . THR A 1 218 ? 26.630 62.522 44.984 1.00 10.63 218 THR A C 1
ATOM 1584 O O . THR A 1 218 ? 26.955 61.353 45.163 1.00 10.35 218 THR A O 1
ATOM 1588 N N . GLN A 1 219 ? 26.142 62.964 43.819 1.00 11.29 219 GLN A N 1
ATOM 1589 C CA . GLN A 1 219 ? 25.945 62.031 42.715 1.00 11.96 219 GLN A CA 1
ATOM 1590 C C . GLN A 1 219 ? 27.256 61.411 42.251 1.00 11.58 219 GLN A C 1
ATOM 1591 O O . GLN A 1 219 ? 27.323 60.231 41.934 1.00 11.30 219 GLN A O 1
ATOM 1597 N N . GLU A 1 220 ? 28.313 62.208 42.258 1.00 10.94 220 GLU A N 1
ATOM 1598 C CA . GLU A 1 220 ? 29.609 61.747 41.817 1.00 11.23 220 GLU A CA 1
ATOM 1599 C C . GLU A 1 220 ? 30.129 60.697 42.781 1.00 10.80 220 GLU A C 1
ATOM 1600 O O . GLU A 1 220 ? 30.697 59.684 42.344 1.00 10.27 220 GLU A O 1
ATOM 1606 N N . VAL A 1 221 ? 29.970 60.912 44.089 1.00 9.90 221 VAL A N 1
ATOM 1607 C CA . VAL A 1 221 ? 30.425 59.887 45.025 1.00 9.89 221 VAL A CA 1
ATOM 1608 C C . VAL A 1 221 ? 29.544 58.647 44.944 1.00 9.17 221 VAL A C 1
ATOM 1609 O O . VAL A 1 221 ? 30.054 57.538 45.069 1.00 9.46 221 VAL A O 1
ATOM 1613 N N . ARG A 1 222 ? 28.251 58.806 44.709 1.00 9.84 222 ARG A N 1
ATOM 1614 C CA . ARG A 1 222 ? 27.369 57.656 44.579 1.00 9.86 222 ARG A CA 1
ATOM 1615 C C . ARG A 1 222 ? 27.826 56.715 43.450 1.00 10.09 222 ARG A C 1
ATOM 1616 O O . ARG A 1 222 ? 27.778 55.493 43.593 1.00 9.99 222 ARG A O 1
ATOM 1624 N N . ALA A 1 223 ? 28.277 57.279 42.339 1.00 9.82 223 ALA A N 1
ATOM 1625 C CA . ALA A 1 223 ? 28.714 56.453 41.217 1.00 9.91 223 ALA A CA 1
ATOM 1626 C C . ALA A 1 223 ? 29.927 55.593 41.593 1.00 9.73 223 ALA A C 1
ATOM 1627 O O . ALA A 1 223 ? 30.124 54.518 41.036 1.00 10.44 223 ALA A O 1
ATOM 1629 N N . MET A 1 224 ? 30.729 56.065 42.551 1.00 9.58 224 MET A N 1
ATOM 1630 C CA . MET A 1 224 ? 31.865 55.310 43.076 1.00 9.88 224 MET A CA 1
ATOM 1631 C C . MET A 1 224 ? 31.427 54.306 44.143 1.00 10.27 224 MET A C 1
ATOM 1632 O O . MET A 1 224 ? 31.748 53.119 44.089 1.00 9.89 224 MET A O 1
ATOM 1637 N N . ALA A 1 225 ? 30.675 54.793 45.129 1.00 9.48 225 ALA A N 1
ATOM 1638 C CA . ALA A 1 225 ? 30.314 54.024 46.317 1.00 9.94 225 ALA A CA 1
ATOM 1639 C C . ALA A 1 225 ? 29.288 52.957 46.061 1.00 10.58 225 ALA A C 1
ATOM 1640 O O . ALA A 1 225 ? 29.281 51.933 46.759 1.00 11.07 225 ALA A O 1
ATOM 1642 N N . VAL A 1 226 ? 28.380 53.192 45.125 1.00 10.97 226 VAL A N 1
ATOM 1643 C CA . VAL A 1 226 ? 27.323 52.234 44.815 1.00 11.62 226 VAL A CA 1
ATOM 1644 C C . VAL A 1 226 ? 27.604 51.546 43.479 1.00 11.85 226 VAL A C 1
ATOM 1645 O O . VAL A 1 226 ? 27.515 50.335 43.395 1.00 12.83 226 VAL A O 1
ATOM 1649 N N . ASP A 1 227 ? 27.945 52.314 42.445 1.00 11.22 227 ASP A N 1
ATOM 1650 C CA . ASP A 1 227 ? 28.100 51.737 41.105 1.00 11.93 227 ASP A CA 1
ATOM 1651 C C . ASP A 1 227 ? 29.515 51.252 40.834 1.00 11.17 227 ASP A C 1
ATOM 1652 O O . ASP A 1 227 ? 29.735 50.620 39.796 1.00 12.38 227 ASP A O 1
ATOM 1657 N N . GLY A 1 228 ? 30.485 51.511 41.719 1.00 10.40 228 GLY A N 1
ATOM 1658 C CA . GLY A 1 228 ? 31.829 50.997 41.532 1.00 10.17 228 GLY A CA 1
ATOM 1659 C C . GLY A 1 228 ? 32.575 51.548 40.328 1.00 10.01 228 GLY A C 1
ATOM 1660 O O . GLY A 1 228 ? 33.352 50.833 39.693 1.00 11.59 228 GLY A O 1
ATOM 1661 N N . LYS A 1 229 ? 32.316 52.795 39.980 1.00 8.81 229 LYS A N 1
ATOM 1662 C CA . LYS A 1 229 ? 32.972 53.412 38.825 1.00 9.70 229 LYS A CA 1
ATOM 1663 C C . LYS A 1 229 ? 34.021 54.398 39.274 1.00 9.20 229 LYS A C 1
ATOM 1664 O O . LYS A 1 229 ? 33.751 55.263 40.060 1.00 10.48 229 LYS A O 1
ATOM 1670 N N . ASP A 1 230 ? 35.208 54.285 38.715 1.00 9.23 230 ASP A N 1
ATOM 1671 C CA . ASP A 1 230 ? 36.294 55.227 39.009 1.00 10.07 230 ASP A CA 1
ATOM 1672 C C . ASP A 1 230 ? 35.963 56.622 38.552 1.00 10.97 230 ASP A C 1
ATOM 1673 O O . ASP A 1 230 ? 35.331 56.806 37.516 1.00 12.98 230 ASP A O 1
ATOM 1678 N N . ASP A 1 231 ? 36.409 57.615 39.324 1.00 10.23 231 ASP A N 1
ATOM 1679 C CA . ASP A 1 231 ? 36.277 59.017 38.941 1.00 10.79 231 ASP A CA 1
ATOM 1680 C C . ASP A 1 231 ? 37.562 59.735 39.283 1.00 10.74 231 ASP A C 1
ATOM 1681 O O . ASP A 1 231 ? 37.731 60.234 40.396 1.00 10.95 231 ASP A O 1
ATOM 1686 N N . PRO A 1 232 ? 38.490 59.821 38.318 1.00 11.15 232 PRO A N 1
ATOM 1687 C CA . PRO A 1 232 ? 39.752 60.532 38.549 1.00 11.55 232 PRO A CA 1
ATOM 1688 C C . PRO A 1 232 ? 39.585 61.980 38.988 1.00 11.69 232 PRO A C 1
ATOM 1689 O O . PRO A 1 232 ? 40.482 62.509 39.629 1.00 12.45 232 PRO A O 1
ATOM 1693 N N . ARG A 1 233 ? 38.488 62.626 38.649 1.00 11.29 233 ARG A N 1
ATOM 1694 C CA . ARG A 1 233 ? 38.300 64.019 39.087 1.00 12.04 233 ARG A CA 1
ATOM 1695 C C . ARG A 1 233 ? 38.200 64.088 40.615 1.00 11.61 233 ARG A C 1
ATOM 1696 O O . ARG A 1 233 ? 38.695 65.027 41.246 1.00 11.82 233 ARG A O 1
ATOM 1704 N N . ILE A 1 234 ? 37.499 63.126 41.212 1.00 11.35 234 ILE A N 1
ATOM 1705 C CA . ILE A 1 234 ? 37.338 63.090 42.654 1.00 12.32 234 ILE A CA 1
ATOM 1706 C C . ILE A 1 234 ? 38.659 62.812 43.340 1.00 12.74 234 ILE A C 1
ATOM 1707 O O . ILE A 1 234 ? 39.009 63.454 44.326 1.00 13.18 234 ILE A O 1
ATOM 1712 N N . VAL A 1 235 ? 39.426 61.866 42.807 1.00 12.53 235 VAL A N 1
ATOM 1713 C CA . VAL A 1 235 ? 40.744 61.589 43.315 1.00 14.39 235 VAL A CA 1
ATOM 1714 C C . VAL A 1 235 ? 41.640 62.823 43.262 1.00 14.23 235 VAL A C 1
ATOM 1715 O O . VAL A 1 235 ? 42.312 63.149 44.237 1.00 14.81 235 VAL A O 1
ATOM 1719 N N . ASP A 1 236 ? 41.626 63.539 42.143 1.00 13.60 236 ASP A N 1
ATOM 1720 C CA . ASP A 1 236 ? 42.438 64.755 41.993 1.00 14.79 236 ASP A CA 1
ATOM 1721 C C . ASP A 1 236 ? 41.996 65.836 42.962 1.00 15.78 236 ASP A C 1
ATOM 1722 O O . ASP A 1 236 ? 42.826 66.546 43.535 1.00 16.36 236 ASP A O 1
ATOM 1727 N N . LEU A 1 237 ? 40.697 65.948 43.182 1.00 15.37 237 LEU A N 1
ATOM 1728 C CA . LEU A 1 237 ? 40.181 66.926 44.165 1.00 17.00 237 LEU A CA 1
ATOM 1729 C C . LEU A 1 237 ? 40.611 66.570 45.593 1.00 17.89 237 LEU A C 1
ATOM 1730 O O . LEU A 1 237 ? 40.965 67.459 46.392 1.00 19.87 237 LEU A O 1
ATOM 1735 N N . VAL A 1 238 ? 40.560 65.293 45.947 1.00 19.21 238 VAL A N 1
ATOM 1736 C CA . VAL A 1 238 ? 40.990 64.850 47.288 1.00 20.19 238 VAL A CA 1
ATOM 1737 C C . VAL A 1 238 ? 42.460 65.148 47.514 1.00 21.11 238 VAL A C 1
ATOM 1738 O O . VAL A 1 238 ? 42.829 65.517 48.629 1.00 21.77 238 VAL A O 1
ATOM 1742 N N . VAL A 1 239 ? 43.289 65.009 46.473 1.00 21.71 239 VAL A N 1
ATOM 1743 C CA . VAL A 1 239 ? 44.691 65.340 46.582 1.00 22.70 239 VAL A CA 1
ATOM 1744 C C . VAL A 1 239 ? 44.719 66.801 47.038 1.00 23.34 239 VAL A C 1
ATOM 1745 O O . VAL A 1 239 ? 45.414 67.135 48.007 1.00 24.48 239 VAL A O 1
ATOM 1749 N N . GLU A 1 240 ? 43.918 67.648 46.385 1.00 24.34 240 GLU A N 1
ATOM 1750 C CA . GLU A 1 240 ? 43.828 69.076 46.717 1.00 25.14 240 GLU A CA 1
ATOM 1751 C C . GLU A 1 240 ? 43.310 69.329 48.140 1.00 24.74 240 GLU A C 1
ATOM 1752 O O . GLU A 1 240 ? 43.898 70.094 48.915 1.00 23.64 240 GLU A O 1
ATOM 1758 N N . LEU A 1 241 ? 42.236 68.658 48.534 1.00 24.88 241 LEU A N 1
ATOM 1759 C CA . LEU A 1 241 ? 41.696 68.853 49.880 1.00 25.39 241 LEU A CA 1
ATOM 1760 C C . LEU A 1 241 ? 42.664 68.417 51.010 1.00 25.25 241 LEU A C 1
ATOM 1761 O O . LEU A 1 241 ? 42.635 69.003 52.118 1.00 24.98 241 LEU A O 1
ATOM 1766 N N . LEU A 1 242 ? 43.486 67.394 50.754 1.00 25.82 242 LEU A N 1
ATOM 1767 C CA . LEU A 1 242 ? 44.498 66.926 51.723 1.00 25.67 242 LEU A CA 1
ATOM 1768 C C . LEU A 1 242 ? 45.684 67.891 51.919 1.00 25.75 242 LEU A C 1
ATOM 1769 O O . LEU A 1 242 ? 46.541 67.663 52.793 1.00 26.79 242 LEU A O 1
ATOM 1774 N N . LYS A 1 243 ? 45.740 68.968 51.140 1.00 25.31 243 LYS A N 1
ATOM 1775 C CA . LYS A 1 243 ? 46.702 70.052 51.377 1.00 24.80 243 LYS A CA 1
ATOM 1776 C C . LYS A 1 243 ? 46.300 70.967 52.533 1.00 24.17 243 LYS A C 1
ATOM 1777 O O . LYS A 1 243 ? 47.098 71.779 52.964 1.00 24.42 243 LYS A O 1
ATOM 1783 N N . PHE A 1 244 ? 45.060 70.864 52.998 1.00 22.69 244 PHE A N 1
ATOM 1784 C CA . PHE A 1 244 ? 44.513 71.772 54.004 1.00 21.75 244 PHE A CA 1
ATOM 1785 C C . PHE A 1 244 ? 43.929 70.908 55.090 1.00 19.34 244 PHE A C 1
ATOM 1786 O O . PHE A 1 244 ? 43.713 69.715 54.886 1.00 19.31 244 PHE A O 1
ATOM 1794 N N . PRO A 1 245 ? 43.638 71.499 56.257 1.00 16.81 245 PRO A N 1
ATOM 1795 C CA . PRO A 1 245 ? 42.853 70.710 57.196 1.00 14.95 245 PRO A CA 1
ATOM 1796 C C . PRO A 1 245 ? 41.579 70.238 56.495 1.00 14.24 245 PRO A C 1
ATOM 1797 O O . PRO A 1 245 ? 40.870 71.052 55.867 1.00 14.19 245 PRO A O 1
ATOM 1801 N N . VAL A 1 246 ? 41.305 68.939 56.576 1.00 14.09 246 VAL A N 1
ATOM 1802 C CA . VAL A 1 246 ? 40.348 68.333 55.657 1.00 14.22 246 VAL A CA 1
ATOM 1803 C C . VAL A 1 246 ? 38.937 68.847 55.901 1.00 12.95 246 VAL A C 1
ATOM 1804 O O . VAL A 1 246 ? 38.228 69.266 54.986 1.00 12.70 246 VAL A O 1
ATOM 1808 N N . THR A 1 247 ? 38.502 68.821 57.154 1.00 12.96 247 THR A N 1
ATOM 1809 C CA . THR A 1 247 ? 37.123 69.165 57.452 1.00 12.48 247 THR A CA 1
ATOM 1810 C C . THR A 1 247 ? 36.769 70.639 57.107 1.00 12.02 247 THR A C 1
ATOM 1811 O O . THR A 1 247 ? 35.754 70.929 56.462 1.00 12.34 247 THR A O 1
ATOM 1815 N N . PRO A 1 248 ? 37.607 71.608 57.536 1.00 11.93 248 PRO A N 1
ATOM 1816 C CA . PRO A 1 248 ? 37.366 72.989 57.079 1.00 11.90 248 PRO A CA 1
ATOM 1817 C C . PRO A 1 248 ? 37.331 73.156 55.544 1.00 12.40 248 PRO A C 1
ATOM 1818 O O . PRO A 1 248 ? 36.527 73.918 55.045 1.00 11.85 248 PRO A O 1
ATOM 1822 N N . ALA A 1 249 ? 38.134 72.395 54.814 1.00 12.03 249 ALA A N 1
ATOM 1823 C CA . ALA A 1 249 ? 38.128 72.499 53.351 1.00 12.94 249 ALA A CA 1
ATOM 1824 C C . ALA A 1 249 ? 36.856 71.919 52.733 1.00 12.55 249 ALA A C 1
ATOM 1825 O O . ALA A 1 249 ? 36.299 72.491 51.810 1.00 13.33 249 ALA A O 1
ATOM 1827 N N . VAL A 1 250 ? 36.366 70.818 53.286 1.00 12.51 250 VAL A N 1
ATOM 1828 C CA . VAL A 1 250 ? 35.100 70.269 52.843 1.00 12.49 250 VAL A CA 1
ATOM 1829 C C . VAL A 1 250 ? 33.993 71.318 53.005 1.00 12.80 250 VAL A C 1
ATOM 1830 O O . VAL A 1 250 ? 33.140 71.518 52.125 1.00 13.33 250 VAL A O 1
ATOM 1834 N N . LYS A 1 251 ? 33.989 71.979 54.165 1.00 11.97 251 LYS A N 1
ATOM 1835 C CA . LYS A 1 251 ? 32.961 72.984 54.445 1.00 12.21 251 LYS A CA 1
ATOM 1836 C C . LYS A 1 251 ? 33.027 74.161 53.447 1.00 12.06 251 LYS A C 1
ATOM 1837 O O . LYS A 1 251 ? 31.984 74.680 53.028 1.00 12.64 251 LYS A O 1
ATOM 1843 N N . VAL A 1 252 ? 34.234 74.531 53.057 1.00 13.01 252 VAL A N 1
ATOM 1844 C CA . VAL A 1 252 ? 34.400 75.566 52.019 1.00 13.31 252 VAL A CA 1
ATOM 1845 C C . VAL A 1 252 ? 33.636 75.153 50.752 1.00 13.62 252 VAL A C 1
ATOM 1846 O O . VAL A 1 252 ? 32.951 75.975 50.115 1.00 12.97 252 VAL A O 1
ATOM 1850 N N . LEU A 1 253 ? 33.723 73.884 50.374 1.00 13.53 253 LEU A N 1
ATOM 1851 C CA . LEU A 1 253 ? 33.060 73.431 49.158 1.00 13.18 253 LEU A CA 1
ATOM 1852 C C . LEU A 1 253 ? 31.566 73.219 49.321 1.00 13.28 253 LEU A C 1
ATOM 1853 O O . LEU A 1 253 ? 30.816 73.350 48.360 1.00 14.21 253 LEU A O 1
ATOM 1858 N N . VAL A 1 254 ? 31.081 72.923 50.530 1.00 13.12 254 VAL A N 1
ATOM 1859 C CA . VAL A 1 254 ? 29.651 72.941 50.749 1.00 12.94 254 VAL A CA 1
ATOM 1860 C C . VAL A 1 254 ? 29.152 74.370 50.518 1.00 13.39 254 VAL A C 1
ATOM 1861 O O . VAL A 1 254 ? 28.160 74.558 49.846 1.00 14.17 254 VAL A O 1
ATOM 1865 N N . SER A 1 255 ? 29.823 75.356 51.111 1.00 13.90 255 SER A N 1
ATOM 1866 C CA . SER A 1 255 ? 29.446 76.754 50.853 1.00 14.79 255 SER A CA 1
ATOM 1867 C C . SER A 1 255 ? 29.484 77.105 49.364 1.00 14.98 255 SER A C 1
ATOM 1868 O O . SER A 1 255 ? 28.573 77.757 48.830 1.00 16.18 255 SER A O 1
ATOM 1871 N N . HIS A 1 256 ? 30.553 76.688 48.705 1.00 15.17 256 HIS A N 1
ATOM 1872 C CA . HIS A 1 256 ? 30.750 77.034 47.298 1.00 15.28 256 HIS A CA 1
ATOM 1873 C C . HIS A 1 256 ? 29.667 76.478 46.393 1.00 15.94 256 HIS A C 1
ATOM 1874 O O . HIS A 1 256 ? 29.174 77.169 45.493 1.00 17.51 256 HIS A O 1
ATOM 1881 N N . THR A 1 257 ? 29.317 75.210 46.578 1.00 15.37 257 THR A N 1
ATOM 1882 C CA . THR A 1 257 ? 28.317 74.570 45.727 1.00 16.05 257 THR A CA 1
ATOM 1883 C C . THR A 1 257 ? 26.886 74.966 46.044 1.00 16.95 257 THR A C 1
ATOM 1884 O O . THR A 1 257 ? 26.021 74.873 45.175 1.00 18.67 257 THR A O 1
ATOM 1888 N N . THR A 1 258 ? 26.598 75.358 47.287 1.00 17.02 258 THR A N 1
ATOM 1889 C CA . THR A 1 258 ? 25.233 75.649 47.712 1.00 17.60 258 THR A CA 1
ATOM 1890 C C . THR A 1 258 ? 24.920 77.145 47.794 1.00 18.02 258 THR A C 1
ATOM 1891 O O . THR A 1 258 ? 23.747 77.518 47.864 1.00 19.12 258 THR A O 1
ATOM 1895 N N . GLY A 1 259 ? 25.962 77.967 47.847 1.00 18.08 259 GLY A N 1
ATOM 1896 C CA . GLY A 1 259 ? 25.830 79.393 48.128 1.00 18.69 259 GLY A CA 1
ATOM 1897 C C . GLY A 1 259 ? 25.464 79.741 49.565 1.00 19.07 259 GLY A C 1
ATOM 1898 O O . GLY A 1 259 ? 25.169 80.905 49.867 1.00 19.66 259 GLY A O 1
ATOM 1899 N N . GLU A 1 260 ? 25.476 78.750 50.462 1.00 18.31 260 GLU A N 1
ATOM 1900 C CA . GLU A 1 260 ? 25.171 78.964 51.881 1.00 18.55 260 GLU A CA 1
ATOM 1901 C C . GLU A 1 260 ? 26.456 79.343 52.612 1.00 18.49 260 GLU A C 1
ATOM 1902 O O . GLU A 1 260 ? 27.393 78.560 52.683 1.00 18.58 260 GLU A O 1
ATOM 1908 N N . THR A 1 261 ? 26.490 80.548 53.181 1.00 18.46 261 THR A N 1
ATOM 1909 C CA . THR A 1 261 ? 27.693 81.074 53.792 1.00 18.65 261 THR A CA 1
ATOM 1910 C C . THR A 1 261 ? 28.002 80.434 55.143 1.00 18.24 261 THR A C 1
ATOM 1911 O O . THR A 1 261 ? 29.140 80.499 55.606 1.00 19.53 261 THR A O 1
ATOM 1915 N N . ILE A 1 262 ? 26.972 79.861 55.748 1.00 18.03 262 ILE A N 1
ATOM 1916 C CA . ILE A 1 262 ? 27.065 79.349 57.120 1.00 18.35 262 ILE A CA 1
ATOM 1917 C C . ILE A 1 262 ? 28.216 78.359 57.299 1.00 18.54 262 ILE A C 1
ATOM 1918 O O . ILE A 1 262 ? 28.881 78.349 58.340 1.00 19.82 262 ILE A O 1
ATOM 1923 N N . TRP A 1 263 ? 28.511 77.596 56.253 1.00 17.40 263 TRP A N 1
ATOM 1924 C CA . TRP A 1 263 ? 29.406 76.434 56.389 1.00 17.15 263 TRP A CA 1
ATOM 1925 C C . TRP A 1 263 ? 30.853 76.811 56.646 1.00 18.16 263 TRP A C 1
ATOM 1926 O O . TRP A 1 263 ? 31.615 75.974 57.109 1.00 17.87 263 TRP A O 1
ATOM 1937 N N . SER A 1 264 ? 31.221 78.063 56.341 1.00 19.93 264 SER A N 1
ATOM 1938 C CA . SER A 1 264 ? 32.555 78.590 56.582 1.00 20.27 264 SER A CA 1
ATOM 1939 C C . SER A 1 264 ? 33.006 78.304 58.011 1.00 20.03 264 SER A C 1
ATOM 1940 O O . SER A 1 264 ? 34.104 77.735 58.202 1.00 22.74 264 SER A O 1
ATOM 1943 N N . ASP A 1 265 ? 32.139 78.654 58.956 1.00 18.22 265 ASP A N 1
ATOM 1944 C CA . ASP A 1 265 ? 32.479 78.631 60.387 1.00 16.91 265 ASP A CA 1
ATOM 1945 C C . ASP A 1 265 ? 32.756 77.185 60.853 1.00 14.57 265 ASP A C 1
ATOM 1946 O O . ASP A 1 265 ? 32.016 76.253 60.526 1.00 14.00 265 ASP A O 1
ATOM 1951 N N . VAL A 1 266 ? 33.848 77.027 61.581 1.00 12.15 266 VAL A N 1
ATOM 1952 C CA . VAL A 1 266 ? 34.202 75.763 62.240 1.00 11.24 266 VAL A CA 1
ATOM 1953 C C . VAL A 1 266 ? 34.349 76.022 63.713 1.00 9.38 266 VAL A C 1
ATOM 1954 O O . VAL A 1 266 ? 34.542 77.150 64.150 1.00 10.74 266 VAL A O 1
ATOM 1958 N N . ARG A 1 267 ? 34.299 74.966 64.496 1.00 9.04 267 ARG A N 1
ATOM 1959 C CA . ARG A 1 267 ? 34.455 75.080 65.934 1.00 9.14 267 ARG A CA 1
ATOM 1960 C C . ARG A 1 267 ? 35.900 74.867 66.304 1.00 8.47 267 ARG A C 1
ATOM 1961 O O . ARG A 1 267 ? 36.593 74.005 65.763 1.00 8.49 267 ARG A O 1
ATOM 1969 N N . ALA A 1 268 ? 36.360 75.660 67.262 1.00 8.73 268 ALA A N 1
ATOM 1970 C CA . ALA A 1 268 ? 37.679 75.432 67.834 1.00 8.88 268 ALA A CA 1
ATOM 1971 C C . ALA A 1 268 ? 37.753 73.972 68.287 1.00 8.20 268 ALA A C 1
ATOM 1972 O O . ALA A 1 268 ? 36.770 73.442 68.791 1.00 8.86 268 ALA A O 1
ATOM 1974 N N . PRO A 1 269 ? 38.920 73.334 68.149 1.00 8.14 269 PRO A N 1
ATOM 1975 C CA . PRO A 1 269 ? 40.243 73.880 67.819 1.00 9.09 269 PRO A CA 1
ATOM 1976 C C . PRO A 1 269 ? 40.555 74.024 66.337 1.00 8.62 269 PRO A C 1
ATOM 1977 O O . PRO A 1 269 ? 41.681 74.386 65.987 1.00 9.61 269 PRO A O 1
ATOM 1981 N N . LEU A 1 270 ? 39.604 73.741 65.462 1.00 8.77 270 LEU A N 1
ATOM 1982 C CA . LEU A 1 270 ? 39.767 74.062 64.058 1.00 9.28 270 LEU A CA 1
ATOM 1983 C C . LEU A 1 270 ? 39.680 75.553 63.863 1.00 9.95 270 LEU A C 1
ATOM 1984 O O . LEU A 1 270 ? 39.129 76.273 64.692 1.00 9.55 270 LEU A O 1
ATOM 1989 N N . VAL A 1 271 ? 40.252 75.994 62.761 1.00 10.06 271 VAL A N 1
ATOM 1990 C CA . VAL A 1 271 ? 40.183 77.392 62.344 1.00 11.50 271 VAL A CA 1
ATOM 1991 C C . VAL A 1 271 ? 39.653 77.464 60.892 1.00 12.95 271 VAL A C 1
ATOM 1992 O O . VAL A 1 271 ? 39.942 76.618 60.083 1.00 13.80 271 VAL A O 1
ATOM 1996 N N . ALA A 1 272 ? 38.849 78.468 60.588 1.00 15.56 272 ALA A N 1
ATOM 1997 C CA . ALA A 1 272 ? 38.298 78.571 59.231 1.00 16.76 272 ALA A CA 1
ATOM 1998 C C . ALA A 1 272 ? 39.396 78.811 58.206 1.00 17.45 272 ALA A C 1
ATOM 1999 O O . ALA A 1 272 ? 40.446 79.419 58.495 1.00 16.61 272 ALA A O 1
ATOM 2001 N N . ILE A 1 273 ? 39.159 78.261 57.018 1.00 18.34 273 ILE A N 1
ATOM 2002 C CA . ILE A 1 273 ? 40.083 78.387 55.912 1.00 18.20 273 ILE A CA 1
ATOM 2003 C C . ILE A 1 273 ? 40.196 79.885 55.558 1.00 17.63 273 ILE A C 1
ATOM 2004 O O . ILE A 1 273 ? 39.197 80.587 55.525 1.00 17.38 273 ILE A O 1
ATOM 2009 N N . SER A 1 274 ? 41.411 80.358 55.300 1.00 18.62 274 SER A N 1
ATOM 2010 C CA . SER A 1 274 ? 41.625 81.793 54.989 1.00 18.73 274 SER A CA 1
ATOM 2011 C C . SER A 1 274 ? 40.999 82.209 53.633 1.00 18.38 274 SER A C 1
ATOM 2012 O O . SER A 1 274 ? 40.769 81.363 52.796 1.00 16.98 274 SER A O 1
ATOM 2015 N N . PRO A 1 275 ? 40.693 83.503 53.415 1.00 17.74 275 PRO A N 1
ATOM 2016 C CA . PRO A 1 275 ? 40.140 83.909 52.107 1.00 19.36 275 PRO A CA 1
ATOM 2017 C C . PRO A 1 275 ? 40.962 83.449 50.883 1.00 19.92 275 PRO A C 1
ATOM 2018 O O . PRO A 1 275 ? 40.379 83.007 49.882 1.00 18.19 275 PRO A O 1
ATOM 2022 N N . GLU A 1 276 ? 42.285 83.517 50.976 1.00 21.31 276 GLU A N 1
ATOM 2023 C CA . GLU A 1 276 ? 43.162 83.135 49.864 1.00 22.67 276 GLU A CA 1
ATOM 2024 C C . GLU A 1 276 ? 43.090 81.630 49.624 1.00 22.62 276 GLU A C 1
ATOM 2025 O O . GLU A 1 276 ? 42.957 81.178 48.485 1.00 22.49 276 GLU A O 1
ATOM 2031 N N . ASP A 1 277 ? 43.182 80.853 50.696 1.00 22.18 277 ASP A N 1
ATOM 2032 C CA . ASP A 1 277 ? 43.062 79.405 50.609 1.00 22.22 277 ASP A CA 1
ATOM 2033 C C . ASP A 1 277 ? 41.673 78.985 50.124 1.00 20.36 277 ASP A C 1
ATOM 2034 O O . ASP A 1 277 ? 41.549 78.034 49.368 1.00 18.95 277 ASP A O 1
ATOM 2039 N N . ARG A 1 278 ? 40.636 79.703 50.521 1.00 20.42 278 ARG A N 1
ATOM 2040 C CA . ARG A 1 278 ? 39.273 79.448 50.039 1.00 20.68 278 ARG A CA 1
ATOM 2041 C C . ARG A 1 278 ? 39.208 79.593 48.518 1.00 19.21 278 ARG A C 1
ATOM 2042 O O . ARG A 1 278 ? 38.721 78.706 47.813 1.00 18.71 278 ARG A O 1
ATOM 2050 N N . ARG A 1 279 ? 39.727 80.696 47.996 1.00 19.09 279 ARG A N 1
ATOM 2051 C CA . ARG A 1 279 ? 39.746 80.887 46.537 1.00 20.34 279 ARG A CA 1
ATOM 2052 C C . ARG A 1 279 ? 40.558 79.790 45.829 1.00 19.11 279 ARG A C 1
ATOM 2053 O O . ARG A 1 279 ? 40.172 79.330 44.743 1.00 18.81 279 ARG A O 1
ATOM 2061 N N . GLN A 1 280 ? 41.648 79.331 46.429 1.00 19.46 280 GLN A N 1
ATOM 2062 C CA . GLN A 1 280 ? 42.410 78.225 45.857 1.00 19.62 280 GLN A CA 1
ATOM 2063 C C . GLN A 1 280 ? 41.587 76.942 45.786 1.00 18.75 280 GLN A C 1
ATOM 2064 O O . GLN A 1 280 ? 41.605 76.226 44.777 1.00 19.25 280 GLN A O 1
ATOM 2070 N N . ILE A 1 281 ? 40.890 76.636 46.876 1.00 17.91 281 ILE A N 1
ATOM 2071 C CA . ILE A 1 281 ? 40.090 75.420 46.963 1.00 17.46 281 ILE A CA 1
ATOM 2072 C C . ILE A 1 281 ? 38.944 75.496 45.973 1.00 16.49 281 ILE A C 1
ATOM 2073 O O . ILE A 1 281 ? 38.682 74.542 45.245 1.00 15.60 281 ILE A O 1
ATOM 2078 N N . GLU A 1 282 ? 38.271 76.636 45.919 1.00 16.88 282 GLU A N 1
ATOM 2079 C CA . GLU A 1 282 ? 37.165 76.839 44.999 1.00 17.46 282 GLU A CA 1
ATOM 2080 C C . GLU A 1 282 ? 37.655 76.751 43.561 1.00 16.72 282 GLU A C 1
ATOM 2081 O O . GLU A 1 282 ? 36.995 76.127 42.706 1.00 16.29 282 GLU A O 1
ATOM 2087 N N . GLY A 1 283 ? 38.825 77.320 43.285 1.00 16.81 283 GLY A N 1
ATOM 2088 C CA . GLY A 1 283 ? 39.377 77.267 41.932 1.00 16.89 283 GLY A CA 1
ATOM 2089 C C . GLY A 1 283 ? 39.707 75.851 41.518 1.00 16.78 283 GLY A C 1
ATOM 2090 O O . GLY A 1 283 ? 39.441 75.460 40.362 1.00 17.17 283 GLY A O 1
ATOM 2091 N N . ALA A 1 284 ? 40.314 75.081 42.426 1.00 16.95 284 ALA A N 1
ATOM 2092 C CA . ALA A 1 284 ? 40.628 73.672 42.152 1.00 16.97 284 ALA A CA 1
ATOM 2093 C C . ALA A 1 284 ? 39.371 72.877 41.839 1.00 16.33 284 ALA A C 1
ATOM 2094 O O . ALA A 1 284 ? 39.334 72.069 40.900 1.00 16.61 284 ALA A O 1
ATOM 2096 N N . PHE A 1 285 ? 38.344 73.077 42.652 1.00 15.06 285 PHE A N 1
ATOM 2097 C CA . PHE A 1 285 ? 37.046 72.455 42.410 1.00 15.09 285 PHE A CA 1
ATOM 2098 C C . PHE A 1 285 ? 36.480 72.850 41.040 1.00 15.16 285 PHE A C 1
ATOM 2099 O O . PHE A 1 285 ? 36.023 72.001 40.271 1.00 14.87 285 PHE A O 1
ATOM 2107 N N . ASP A 1 286 ? 36.465 74.137 40.744 1.00 15.83 286 ASP A N 1
ATOM 2108 C CA . ASP A 1 286 ? 35.901 74.622 39.479 1.00 16.46 286 ASP A CA 1
ATOM 2109 C C . ASP A 1 286 ? 36.624 74.058 38.256 1.00 16.10 286 ASP A C 1
ATOM 2110 O O . ASP A 1 286 ? 35.975 73.697 37.265 1.00 17.98 286 ASP A O 1
ATOM 2115 N N . ALA A 1 287 ? 37.937 73.931 38.344 1.00 15.75 287 ALA A N 1
ATOM 2116 C CA . ALA A 1 287 ? 38.754 73.379 37.241 1.00 16.96 287 ALA A CA 1
ATOM 2117 C C . ALA A 1 287 ? 38.397 71.924 36.948 1.00 17.09 287 ALA A C 1
ATOM 2118 O O . ALA A 1 287 ? 38.535 71.465 35.809 1.00 18.75 287 ALA A O 1
ATOM 2120 N N . LEU A 1 288 ? 37.910 71.196 37.954 1.00 16.45 288 LEU A N 1
ATOM 2121 C CA . LEU A 1 288 ? 37.567 69.780 37.796 1.00 16.17 288 LEU A CA 1
ATOM 2122 C C . LEU A 1 288 ? 36.091 69.541 37.510 1.00 16.25 288 LEU A C 1
ATOM 2123 O O . LEU A 1 288 ? 35.754 68.598 36.775 1.00 17.05 288 LEU A O 1
ATOM 2128 N N . PHE A 1 289 ? 35.204 70.337 38.100 1.00 17.07 289 PHE A N 1
ATOM 2129 C CA . PHE A 1 289 ? 33.773 70.053 38.104 1.00 18.47 289 PHE A CA 1
ATOM 2130 C C . PHE A 1 289 ? 32.852 71.101 37.521 1.00 20.69 289 PHE A C 1
ATOM 2131 O O . PHE A 1 289 ? 31.657 70.855 37.419 1.00 21.74 289 PHE A O 1
ATOM 2139 N N . ARG A 1 290 ? 33.371 72.265 37.159 1.00 22.47 290 ARG A N 1
ATOM 2140 C CA . ARG A 1 290 ? 32.517 73.312 36.603 1.00 23.47 290 ARG A CA 1
ATOM 2141 C C . ARG A 1 290 ? 33.068 73.759 35.256 1.00 25.53 290 ARG A C 1
ATOM 2142 O O . ARG A 1 290 ? 33.736 72.973 34.568 1.00 27.70 290 ARG A O 1
ATOM 2150 N N . GLN B 1 3 ? 51.614 78.532 100.233 1.00 25.75 3 GLN B N 1
ATOM 2151 C CA . GLN B 1 3 ? 50.613 78.918 99.206 1.00 22.77 3 GLN B CA 1
ATOM 2152 C C . GLN B 1 3 ? 50.872 78.208 97.875 1.00 21.16 3 GLN B C 1
ATOM 2153 O O . GLN B 1 3 ? 49.967 78.116 97.048 1.00 22.16 3 GLN B O 1
ATOM 2159 N N . LYS B 1 4 ? 52.080 77.680 97.676 1.00 17.53 4 LYS B N 1
ATOM 2160 C CA . LYS B 1 4 ? 52.380 77.006 96.415 1.00 14.98 4 LYS B CA 1
ATOM 2161 C C . LYS B 1 4 ? 51.472 75.793 96.230 1.00 11.59 4 LYS B C 1
ATOM 2162 O O . LYS B 1 4 ? 50.943 75.212 97.185 1.00 12.50 4 LYS B O 1
ATOM 2168 N N . PHE B 1 5 ? 51.348 75.367 94.991 1.00 9.60 5 PHE B N 1
ATOM 2169 C CA . PHE B 1 5 ? 50.606 74.160 94.670 1.00 9.11 5 PHE B CA 1
ATOM 2170 C C . PHE B 1 5 ? 51.118 72.946 95.437 1.00 8.25 5 PHE B C 1
ATOM 2171 O O . PHE B 1 5 ? 50.324 72.200 96.038 1.00 9.36 5 PHE B O 1
ATOM 2179 N N . GLY B 1 6 ? 52.423 72.723 95.416 1.00 7.66 6 GLY B N 1
ATOM 2180 C CA . GLY B 1 6 ? 53.029 71.632 96.163 1.00 7.86 6 GLY B CA 1
ATOM 2181 C C . GLY B 1 6 ? 53.004 70.316 95.399 1.00 6.79 6 GLY B C 1
ATOM 2182 O O . GLY B 1 6 ? 53.185 70.269 94.182 1.00 7.83 6 GLY B O 1
ATOM 2183 N N . LEU B 1 7 ? 52.809 69.241 96.145 1.00 6.73 7 LEU B N 1
ATOM 2184 C CA . LEU B 1 7 ? 52.786 67.895 95.589 1.00 6.44 7 LEU B CA 1
ATOM 2185 C C . LEU B 1 7 ? 51.353 67.386 95.530 1.00 6.25 7 LEU B C 1
ATOM 2186 O O . LEU B 1 7 ? 50.666 67.318 96.552 1.00 6.97 7 LEU B O 1
ATOM 2191 N N . SER B 1 8 ? 50.937 66.971 94.347 1.00 5.86 8 SER B N 1
ATOM 2192 C CA . SER B 1 8 ? 49.677 66.278 94.188 1.00 6.21 8 SER B CA 1
ATOM 2193 C C . SER B 1 8 ? 49.952 64.875 93.653 1.00 6.38 8 SER B C 1
ATOM 2194 O O . SER B 1 8 ? 50.724 64.735 92.725 1.00 7.31 8 SER B O 1
ATOM 2197 N N . ALA B 1 9 ? 49.306 63.838 94.203 1.00 6.11 9 ALA B N 1
ATOM 2198 C CA . ALA B 1 9 ? 49.382 62.520 93.588 1.00 6.51 9 ALA B CA 1
ATOM 2199 C C . ALA B 1 9 ? 48.565 62.512 92.327 1.00 6.52 9 ALA B C 1
ATOM 2200 O O . ALA B 1 9 ? 47.407 62.952 92.334 1.00 6.95 9 ALA B O 1
ATOM 2202 N N . ALA B 1 10 ? 49.121 61.989 91.238 1.00 6.11 10 ALA B N 1
ATOM 2203 C CA . ALA B 1 10 ? 48.353 61.716 90.023 1.00 6.68 10 ALA B CA 1
ATOM 2204 C C . ALA B 1 10 ? 47.677 60.381 90.327 1.00 5.81 10 ALA B C 1
ATOM 2205 O O . ALA B 1 10 ? 48.167 59.309 89.988 1.00 5.69 10 ALA B O 1
ATOM 2207 N N . LEU B 1 11 ? 46.549 60.430 91.037 1.00 5.26 11 LEU B N 1
ATOM 2208 C CA . LEU B 1 11 ? 46.074 59.272 91.781 1.00 5.70 11 LEU B CA 1
ATOM 2209 C C . LEU B 1 11 ? 45.669 58.148 90.835 1.00 5.42 11 LEU B C 1
ATOM 2210 O O . LEU B 1 11 ? 44.902 58.345 89.902 1.00 5.69 11 LEU B O 1
ATOM 2215 N N . THR B 1 12 ? 46.115 56.942 91.138 1.00 5.30 12 THR B N 1
ATOM 2216 C CA . THR B 1 12 ? 45.666 55.751 90.433 1.00 5.68 12 THR B CA 1
ATOM 2217 C C . THR B 1 12 ? 44.220 55.417 90.824 1.00 6.11 12 THR B C 1
ATOM 2218 O O . THR B 1 12 ? 43.779 55.670 91.947 1.00 6.89 12 THR B O 1
ATOM 2222 N N . THR B 1 13 ? 43.525 54.801 89.872 1.00 5.86 13 THR B N 1
ATOM 2223 C CA . THR B 1 13 ? 42.125 54.432 90.026 1.00 6.01 13 THR B CA 1
ATOM 2224 C C . THR B 1 13 ? 42.061 52.919 90.121 1.00 6.38 13 THR B C 1
ATOM 2225 O O . THR B 1 13 ? 42.443 52.244 89.164 1.00 6.77 13 THR B O 1
ATOM 2229 N N . PRO B 1 14 ? 41.577 52.358 91.247 1.00 6.99 14 PRO B N 1
ATOM 2230 C CA . PRO B 1 14 ? 41.501 50.914 91.398 1.00 7.31 14 PRO B CA 1
ATOM 2231 C C . PRO B 1 14 ? 40.198 50.369 90.850 1.00 7.41 14 PRO B C 1
ATOM 2232 O O . PRO B 1 14 ? 39.144 50.941 91.091 1.00 7.74 14 PRO B O 1
ATOM 2236 N N . PHE B 1 15 ? 40.278 49.238 90.157 1.00 7.93 15 PHE B N 1
ATOM 2237 C CA . PHE B 1 15 ? 39.113 48.555 89.601 1.00 8.51 15 PHE B CA 1
ATOM 2238 C C . PHE B 1 15 ? 38.932 47.174 90.224 1.00 10.32 15 PHE B C 1
ATOM 2239 O O . PHE B 1 15 ? 39.886 46.439 90.408 1.00 12.14 15 PHE B O 1
ATOM 2247 N N . LYS B 1 16 ? 37.679 46.833 90.501 1.00 11.65 16 LYS B N 1
ATOM 2248 C CA . LYS B 1 16 ? 37.319 45.465 90.924 1.00 13.85 16 LYS B CA 1
ATOM 2249 C C . LYS B 1 16 ? 37.388 44.514 89.758 1.00 14.44 16 LYS B C 1
ATOM 2250 O O . LYS B 1 16 ? 37.514 44.926 88.625 1.00 15.20 16 LYS B O 1
ATOM 2256 N N . THR B 1 17 ? 37.307 43.203 90.040 1.00 16.36 17 THR B N 1
ATOM 2257 C CA . THR B 1 17 ? 37.377 42.188 88.991 1.00 17.16 17 THR B CA 1
ATOM 2258 C C . THR B 1 17 ? 36.297 42.383 87.957 1.00 17.17 17 THR B C 1
ATOM 2259 O O . THR B 1 17 ? 36.553 42.156 86.772 1.00 19.07 17 THR B O 1
ATOM 2263 N N . ASP B 1 18 ? 35.120 42.822 88.396 1.00 18.06 18 ASP B N 1
ATOM 2264 C CA . ASP B 1 18 ? 34.032 43.144 87.473 1.00 18.14 18 ASP B CA 1
ATOM 2265 C C . ASP B 1 18 ? 34.198 44.445 86.665 1.00 18.11 18 ASP B C 1
ATOM 2266 O O . ASP B 1 18 ? 33.328 44.781 85.848 1.00 19.26 18 ASP B O 1
ATOM 2271 N N . GLY B 1 19 ? 35.288 45.171 86.913 1.00 16.38 19 GLY B N 1
ATOM 2272 C CA . GLY B 1 19 ? 35.641 46.357 86.156 1.00 14.58 19 GLY B CA 1
ATOM 2273 C C . GLY B 1 19 ? 35.186 47.663 86.780 1.00 12.94 19 GLY B C 1
ATOM 2274 O O . GLY B 1 19 ? 35.683 48.702 86.379 1.00 11.75 19 GLY B O 1
ATOM 2275 N N . THR B 1 20 ? 34.272 47.633 87.746 1.00 12.02 20 THR B N 1
ATOM 2276 C CA . THR B 1 20 ? 33.801 48.879 88.385 1.00 11.48 20 THR B CA 1
ATOM 2277 C C . THR B 1 20 ? 34.896 49.455 89.297 1.00 9.72 20 THR B C 1
ATOM 2278 O O . THR B 1 20 ? 35.809 48.745 89.706 1.00 10.44 20 THR B O 1
ATOM 2282 N N . VAL B 1 21 ? 34.808 50.738 89.608 1.00 8.84 21 VAL B N 1
ATOM 2283 C CA . VAL B 1 21 ? 35.775 51.390 90.480 1.00 8.12 21 VAL B CA 1
ATOM 2284 C C . VAL B 1 21 ? 35.591 50.928 91.912 1.00 8.60 21 VAL B C 1
ATOM 2285 O O . VAL B 1 21 ? 34.475 50.870 92.405 1.00 9.07 21 VAL B O 1
ATOM 2289 N N . ASP B 1 22 ? 36.683 50.572 92.574 1.00 8.20 22 ASP B N 1
ATOM 2290 C CA . ASP B 1 22 ? 36.671 50.268 94.018 1.00 8.23 22 ASP B CA 1
ATOM 2291 C C . ASP B 1 22 ? 36.808 51.557 94.767 1.00 8.49 22 ASP B C 1
ATOM 2292 O O . ASP B 1 22 ? 37.899 52.027 95.071 1.00 8.30 22 ASP B O 1
ATOM 2297 N N . ILE B 1 23 ? 35.673 52.182 95.029 1.00 8.30 23 ILE B N 1
ATOM 2298 C CA . ILE B 1 23 ? 35.690 53.519 95.577 1.00 9.44 23 ILE B CA 1
ATOM 2299 C C . ILE B 1 23 ? 36.300 53.563 96.984 1.00 8.60 23 ILE B C 1
ATOM 2300 O O . ILE B 1 23 ? 37.057 54.489 97.302 1.00 8.62 23 ILE B O 1
ATOM 2305 N N . ASP B 1 24 ? 36.045 52.554 97.812 1.00 9.95 24 ASP B N 1
ATOM 2306 C CA . ASP B 1 24 ? 36.648 52.567 99.140 1.00 10.47 24 ASP B CA 1
ATOM 2307 C C . ASP B 1 24 ? 38.158 52.464 99.059 1.00 9.19 24 ASP B C 1
ATOM 2308 O O . ASP B 1 24 ? 38.846 53.176 99.799 1.00 9.87 24 ASP B O 1
ATOM 2313 N N . ALA B 1 25 ? 38.661 51.592 98.205 1.00 9.24 25 ALA B N 1
ATOM 2314 C CA . ALA B 1 25 ? 40.114 51.455 98.031 1.00 9.09 25 ALA B CA 1
ATOM 2315 C C . ALA B 1 25 ? 40.718 52.739 97.482 1.00 8.51 25 ALA B C 1
ATOM 2316 O O . ALA B 1 25 ? 41.827 53.140 97.887 1.00 8.38 25 ALA B O 1
ATOM 2318 N N . MET B 1 26 ? 39.975 53.422 96.607 1.00 6.80 26 MET B N 1
ATOM 2319 C CA . MET B 1 26 ? 40.471 54.650 96.005 1.00 6.83 26 MET B CA 1
ATOM 2320 C C . MET B 1 26 ? 40.610 55.752 97.035 1.00 6.71 26 MET B C 1
ATOM 2321 O O . MET B 1 26 ? 41.621 56.460 97.085 1.00 7.12 26 MET B O 1
ATOM 2326 N N . ILE B 1 27 ? 39.583 55.883 97.871 1.00 7.17 27 ILE B N 1
ATOM 2327 C CA . ILE B 1 27 ? 39.594 56.887 98.918 1.00 7.62 27 ILE B CA 1
ATOM 2328 C C . ILE B 1 27 ? 40.690 56.583 99.940 1.00 7.65 27 ILE B C 1
ATOM 2329 O O . ILE B 1 27 ? 41.386 57.466 100.395 1.00 7.65 27 ILE B O 1
ATOM 2334 N N . ALA B 1 28 ? 40.833 55.320 100.315 1.00 7.56 28 ALA B N 1
ATOM 2335 C CA . ALA B 1 28 ? 41.885 54.935 101.271 1.00 8.49 28 ALA B CA 1
ATOM 2336 C C . ALA B 1 28 ? 43.293 55.230 100.716 1.00 7.78 28 ALA B C 1
ATOM 2337 O O . ALA B 1 28 ? 44.171 55.696 101.444 1.00 7.85 28 ALA B O 1
ATOM 2339 N N . HIS B 1 29 ? 43.465 54.997 99.428 1.00 7.16 29 HIS B N 1
ATOM 2340 C CA . HIS B 1 29 ? 44.723 55.316 98.771 1.00 7.26 29 HIS B CA 1
ATOM 2341 C C . HIS B 1 29 ? 44.967 56.821 98.763 1.00 6.91 29 HIS B C 1
ATOM 2342 O O . HIS B 1 29 ? 46.071 57.271 99.067 1.00 7.40 29 HIS B O 1
ATOM 2349 N N . ALA B 1 30 ? 43.943 57.603 98.474 1.00 6.92 30 ALA B N 1
ATOM 2350 C CA . ALA B 1 30 ? 44.073 59.055 98.547 1.00 7.11 30 ALA B CA 1
ATOM 2351 C C . ALA B 1 30 ? 44.489 59.489 99.951 1.00 7.53 30 ALA B C 1
ATOM 2352 O O . ALA B 1 30 ? 45.377 60.319 100.120 1.00 7.42 30 ALA B O 1
ATOM 2354 N N . ARG B 1 31 ? 43.839 58.948 100.979 1.00 7.71 31 ARG B N 1
ATOM 2355 C CA . ARG B 1 31 ? 44.172 59.314 102.349 1.00 8.06 31 ARG B CA 1
ATOM 2356 C C . ARG B 1 31 ? 45.616 58.961 102.672 1.00 8.32 31 ARG B C 1
ATOM 2357 O O . ARG B 1 31 ? 46.306 59.717 103.357 1.00 8.82 31 ARG B O 1
ATOM 2365 N N . ARG B 1 32 ? 46.080 57.816 102.197 1.00 8.13 32 ARG B N 1
ATOM 2366 C CA . ARG B 1 32 ? 47.477 57.399 102.403 1.00 8.63 32 ARG B CA 1
ATOM 2367 C C . ARG B 1 32 ? 48.426 58.387 101.736 1.00 8.73 32 ARG B C 1
ATOM 2368 O O . ARG B 1 32 ? 49.415 58.825 102.335 1.00 8.74 32 ARG B O 1
ATOM 2376 N N . CYS B 1 33 ? 48.164 58.753 100.486 1.00 7.89 33 CYS B N 1
ATOM 2377 C CA . CYS B 1 33 ? 49.027 59.688 99.790 1.00 8.01 33 CYS B CA 1
ATOM 2378 C C . CYS B 1 33 ? 49.057 61.063 100.452 1.00 8.00 33 CYS B C 1
ATOM 2379 O O . CYS B 1 33 ? 50.134 61.680 100.586 1.00 8.43 33 CYS B O 1
ATOM 2382 N N . LEU B 1 34 ? 47.902 61.534 100.891 1.00 7.99 34 LEU B N 1
ATOM 2383 C CA . LEU B 1 34 ? 47.832 62.781 101.646 1.00 8.36 34 LEU B CA 1
ATOM 2384 C C . LEU B 1 34 ? 48.603 62.693 102.952 1.00 9.14 34 LEU B C 1
ATOM 2385 O O . LEU B 1 34 ? 49.451 63.541 103.245 1.00 11.21 34 LEU B O 1
ATOM 2390 N N . SER B 1 35 ? 48.449 61.602 103.677 1.00 9.19 35 SER B N 1
ATOM 2391 C CA . SER B 1 35 ? 49.171 61.413 104.935 1.00 10.75 35 SER B CA 1
ATOM 2392 C C . SER B 1 35 ? 50.678 61.348 104.758 1.00 10.60 35 SER B C 1
ATOM 2393 O O . SER B 1 35 ? 51.442 61.779 105.630 1.00 12.42 35 SER B O 1
ATOM 2396 N N . ASN B 1 36 ? 51.124 60.790 103.647 1.00 10.47 36 ASN B N 1
ATOM 2397 C CA . ASN B 1 36 ? 52.538 60.576 103.391 1.00 10.87 36 ASN B CA 1
ATOM 2398 C C . ASN B 1 36 ? 53.214 61.730 102.682 1.00 10.26 36 ASN B C 1
ATOM 2399 O O . ASN B 1 36 ? 54.387 61.605 102.335 1.00 12.37 36 ASN B O 1
ATOM 2404 N N . GLY B 1 37 ? 52.529 62.852 102.459 1.00 9.78 37 GLY B N 1
ATOM 2405 C CA . GLY B 1 37 ? 53.195 64.040 101.954 1.00 10.56 37 GLY B CA 1
ATOM 2406 C C . GLY B 1 37 ? 52.576 64.749 100.790 1.00 9.50 37 GLY B C 1
ATOM 2407 O O . GLY B 1 37 ? 53.085 65.766 100.382 1.00 10.16 37 GLY B O 1
ATOM 2408 N N . CYS B 1 38 ? 51.464 64.269 100.249 1.00 8.32 38 CYS B N 1
ATOM 2409 C CA . CYS B 1 38 ? 50.796 65.038 99.219 1.00 8.15 38 CYS B CA 1
ATOM 2410 C C . CYS B 1 38 ? 49.981 66.151 99.854 1.00 7.74 38 CYS B C 1
ATOM 2411 O O . CYS B 1 38 ? 49.269 65.955 100.847 1.00 9.06 38 CYS B O 1
ATOM 2414 N N . ASP B 1 39 ? 50.031 67.301 99.218 1.00 7.07 39 ASP B N 1
ATOM 2415 C CA . ASP B 1 39 ? 49.172 68.433 99.529 1.00 7.74 39 ASP B CA 1
ATOM 2416 C C . ASP B 1 39 ? 47.763 68.289 98.960 1.00 7.49 39 ASP B C 1
ATOM 2417 O O . ASP B 1 39 ? 46.819 68.864 99.464 1.00 8.63 39 ASP B O 1
ATOM 2422 N N . SER B 1 40 ? 47.638 67.521 97.888 1.00 7.15 40 SER B N 1
ATOM 2423 C CA . SER B 1 40 ? 46.363 67.255 97.240 1.00 6.28 40 SER B CA 1
ATOM 2424 C C . SER B 1 40 ? 46.453 65.950 96.498 1.00 6.07 40 SER B C 1
ATOM 2425 O O . SER B 1 40 ? 47.523 65.362 96.368 1.00 6.11 40 SER B O 1
ATOM 2428 N N . VAL B 1 41 ? 45.310 65.520 95.968 1.00 5.95 41 VAL B N 1
ATOM 2429 C CA . VAL B 1 41 ? 45.260 64.422 95.030 1.00 5.75 41 VAL B CA 1
ATOM 2430 C C . VAL B 1 41 ? 44.551 64.869 93.779 1.00 5.61 41 VAL B C 1
ATOM 2431 O O . VAL B 1 41 ? 43.541 65.572 93.831 1.00 6.34 41 VAL B O 1
ATOM 2435 N N . THR B 1 42 ? 45.077 64.424 92.651 1.00 5.38 42 THR B N 1
ATOM 2436 C CA . THR B 1 42 ? 44.495 64.718 91.339 1.00 5.65 42 THR B CA 1
ATOM 2437 C C . THR B 1 42 ? 43.783 63.450 90.882 1.00 5.29 42 THR B C 1
ATOM 2438 O O . THR B 1 42 ? 44.394 62.396 90.722 1.00 6.07 42 THR B O 1
ATOM 2442 N N . LEU B 1 43 ? 42.471 63.563 90.722 1.00 5.12 43 LEU B N 1
ATOM 2443 C CA . LEU B 1 43 ? 41.639 62.466 90.248 1.00 5.27 43 LEU B CA 1
ATOM 2444 C C . LEU B 1 43 ? 41.428 62.561 88.762 1.00 4.95 43 LEU B C 1
ATOM 2445 O O . LEU B 1 43 ? 41.294 63.661 88.231 1.00 5.72 43 LEU B O 1
ATOM 2450 N N . PHE B 1 44 ? 41.383 61.427 88.073 1.00 5.24 44 PHE B N 1
ATOM 2451 C CA . PHE B 1 44 ? 40.993 61.394 86.672 1.00 5.93 44 PHE B CA 1
ATOM 2452 C C . PHE B 1 44 ? 42.045 62.039 85.784 1.00 6.04 44 PHE B C 1
ATOM 2453 O O . PHE B 1 44 ? 41.711 62.544 84.707 1.00 6.36 44 PHE B O 1
ATOM 2461 N N . GLY B 1 45 ? 43.317 62.022 86.185 1.00 5.59 45 GLY B N 1
ATOM 2462 C CA . GLY B 1 45 ? 44.388 62.406 85.271 1.00 6.54 45 GLY B CA 1
ATOM 2463 C C . GLY B 1 45 ? 44.825 61.213 84.444 1.00 6.13 45 GLY B C 1
ATOM 2464 O O . GLY B 1 45 ? 44.208 60.148 84.468 1.00 6.41 45 GLY B O 1
ATOM 2465 N N . THR B 1 46 ? 45.945 61.364 83.752 1.00 6.44 46 THR B N 1
ATOM 2466 C CA . THR B 1 46 ? 46.462 60.310 82.903 1.00 6.62 46 THR B CA 1
ATOM 2467 C C . THR B 1 46 ? 46.745 59.038 83.714 1.00 6.64 46 THR B C 1
ATOM 2468 O O . THR B 1 46 ? 46.337 57.942 83.331 1.00 6.86 46 THR B O 1
ATOM 2472 N N . THR B 1 47 ? 47.434 59.192 84.843 1.00 6.66 47 THR B N 1
ATOM 2473 C CA . THR B 1 47 ? 47.797 58.072 85.705 1.00 6.50 47 THR B CA 1
ATOM 2474 C C . THR B 1 47 ? 46.598 57.438 86.381 1.00 6.58 47 THR B C 1
ATOM 2475 O O . THR B 1 47 ? 46.623 56.284 86.776 1.00 7.43 47 THR B O 1
ATOM 2479 N N . GLY B 1 48 ? 45.540 58.2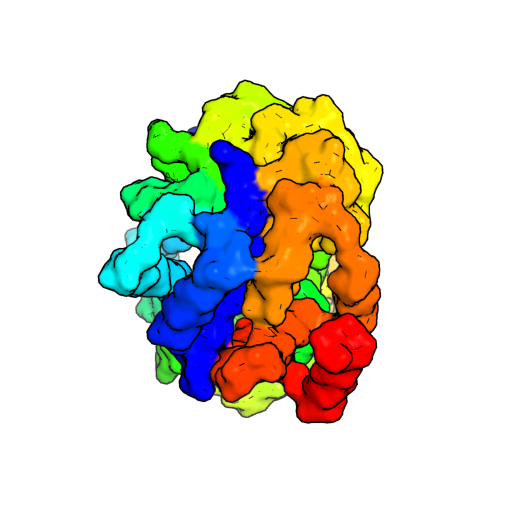18 86.514 1.00 5.91 48 GLY B N 1
ATOM 2480 C CA . GLY B 1 48 ? 44.239 57.764 86.978 1.00 5.84 48 GLY B CA 1
ATOM 2481 C C . GLY B 1 48 ? 43.403 57.126 85.908 1.00 5.31 48 GLY B C 1
ATOM 2482 O O . GLY B 1 48 ? 42.241 56.815 86.191 1.00 5.88 48 GLY B O 1
ATOM 2483 N N . GLU B 1 49 ? 43.893 56.956 84.694 1.00 5.45 49 GLU B N 1
ATOM 2484 C CA . GLU B 1 49 ? 43.080 56.420 83.625 1.00 5.56 49 GLU B CA 1
ATOM 2485 C C . GLU B 1 49 ? 41.802 57.237 83.472 1.00 5.54 49 GLU B C 1
ATOM 2486 O O . GLU B 1 49 ? 40.731 56.737 83.143 1.00 5.64 49 GLU B O 1
ATOM 2492 N N . GLY B 1 50 ? 41.914 58.566 83.610 1.00 5.56 50 GLY B N 1
ATOM 2493 C CA . GLY B 1 50 ? 40.731 59.408 83.617 1.00 5.83 50 GLY B CA 1
ATOM 2494 C C . GLY B 1 50 ? 39.969 59.369 82.318 1.00 6.10 50 GLY B C 1
ATOM 2495 O O . GLY B 1 50 ? 38.752 59.420 82.312 1.00 6.83 50 GLY B O 1
ATOM 2496 N N . CYS B 1 51 ? 40.675 59.211 81.218 1.00 6.02 51 CYS B N 1
ATOM 2497 C CA . CYS B 1 51 ? 40.047 59.051 79.899 1.00 6.60 51 CYS B CA 1
ATOM 2498 C C . CYS B 1 51 ? 39.096 57.863 79.872 1.00 6.50 51 CYS B C 1
ATOM 2499 O O . CYS B 1 51 ? 38.097 57.870 79.138 1.00 7.08 51 CYS B O 1
ATOM 2502 N N . SER B 1 52 ? 39.388 56.845 80.682 1.00 5.73 52 SER B N 1
ATOM 2503 C CA . SER B 1 52 ? 38.608 55.628 80.737 1.00 6.36 52 SER B CA 1
ATOM 2504 C C . SER B 1 52 ? 37.493 55.665 81.782 1.00 6.37 52 SER B C 1
ATOM 2505 O O . SER B 1 52 ? 36.758 54.685 81.889 1.00 7.48 52 SER B O 1
ATOM 2508 N N . VAL B 1 53 ? 37.404 56.717 82.577 1.00 6.38 53 VAL B N 1
ATOM 2509 C CA . VAL B 1 53 ? 36.401 56.878 83.600 1.00 6.11 53 VAL B CA 1
ATOM 2510 C C . VAL B 1 53 ? 35.240 57.624 82.971 1.00 5.92 53 VAL B C 1
ATOM 2511 O O . VAL B 1 53 ? 35.395 58.697 82.392 1.00 6.40 53 VAL B O 1
ATOM 2515 N N . GLY B 1 54 ? 34.050 57.045 83.076 1.00 5.77 54 GLY B N 1
ATOM 2516 C CA . GLY B 1 54 ? 32.873 57.608 82.467 1.00 6.08 54 GLY B CA 1
ATOM 2517 C C . GLY B 1 54 ? 32.466 58.940 83.058 1.00 5.94 54 GLY B C 1
ATOM 2518 O O . GLY B 1 54 ? 32.834 59.320 84.184 1.00 6.41 54 GLY B O 1
ATOM 2519 N N . SER B 1 55 ? 31.632 59.640 82.305 1.00 6.52 55 SER B N 1
ATOM 2520 C CA . SER B 1 55 ? 31.117 60.927 82.718 1.00 7.08 55 SER B CA 1
ATOM 2521 C C . SER B 1 55 ? 30.170 60.820 83.909 1.00 7.53 55 SER B C 1
ATOM 2522 O O . SER B 1 55 ? 30.047 61.786 84.670 1.00 9.11 55 SER B O 1
ATOM 2525 N N . ARG B 1 56 ? 29.477 59.686 84.077 1.00 6.51 56 ARG B N 1
ATOM 2526 C CA . ARG B 1 56 ? 28.697 59.453 85.283 1.00 6.23 56 ARG B CA 1
ATOM 2527 C C . ARG B 1 56 ? 29.567 58.900 86.399 1.00 6.20 56 ARG B C 1
ATOM 2528 O O . ARG B 1 56 ? 29.445 59.330 87.552 1.00 6.85 56 ARG B O 1
ATOM 2536 N N . GLU B 1 57 ? 30.502 57.995 86.074 1.00 6.23 57 GLU B N 1
ATOM 2537 C CA . GLU B 1 57 ? 31.388 57.470 87.084 1.00 6.56 57 GLU B CA 1
ATOM 2538 C C . GLU B 1 57 ? 32.161 58.561 87.811 1.00 6.42 57 GLU B C 1
ATOM 2539 O O . GLU B 1 57 ? 32.292 58.532 89.038 1.00 6.56 57 GLU B O 1
ATOM 2545 N N . ARG B 1 58 ? 32.654 59.551 87.079 1.00 5.68 58 ARG B N 1
ATOM 2546 C CA . ARG B 1 58 ? 33.449 60.586 87.732 1.00 6.35 58 ARG B CA 1
ATOM 2547 C C . ARG B 1 58 ? 32.606 61.394 88.714 1.00 6.18 58 ARG B C 1
ATOM 2548 O O . ARG B 1 58 ? 33.132 61.881 89.707 1.00 7.01 58 ARG B O 1
ATOM 2556 N N . GLN B 1 59 ? 31.323 61.578 88.396 1.00 6.61 59 GLN B N 1
ATOM 2557 C CA . GLN B 1 59 ? 30.420 62.297 89.298 1.00 6.92 59 GLN B CA 1
ATOM 2558 C C . GLN B 1 59 ? 30.195 61.515 90.579 1.00 6.26 59 GLN B C 1
ATOM 2559 O O . GLN B 1 59 ? 30.208 62.075 91.667 1.00 6.89 59 GLN B O 1
ATOM 2565 N N . ALA B 1 60 ? 30.001 60.213 90.459 1.00 6.04 60 ALA B N 1
ATOM 2566 C CA . ALA B 1 60 ? 29.842 59.344 91.610 1.00 6.52 60 ALA B CA 1
ATOM 2567 C C . ALA B 1 60 ? 31.109 59.346 92.465 1.00 5.94 60 ALA B C 1
ATOM 2568 O O . ALA B 1 60 ? 31.045 59.410 93.679 1.00 6.53 60 ALA B O 1
ATOM 2570 N N . ILE B 1 61 ? 32.275 59.267 91.827 1.00 5.89 61 ILE B N 1
ATOM 2571 C CA . ILE B 1 61 ? 33.534 59.227 92.539 1.00 6.12 61 ILE B CA 1
ATOM 2572 C C . ILE B 1 61 ? 33.773 60.528 93.292 1.00 6.54 61 ILE B C 1
ATOM 2573 O O . ILE B 1 61 ? 34.112 60.515 94.482 1.00 6.30 61 ILE B O 1
ATOM 2578 N N . LEU B 1 62 ? 33.593 61.661 92.628 1.00 6.44 62 LEU B N 1
ATOM 2579 C CA . LEU B 1 62 ? 33.821 62.945 93.293 1.00 7.55 62 LEU B CA 1
ATOM 2580 C C . LEU B 1 62 ? 32.884 63.100 94.493 1.00 7.72 62 LEU B C 1
ATOM 2581 O O . LEU B 1 62 ? 33.293 63.530 95.575 1.00 7.30 62 LEU B O 1
ATOM 2586 N N . SER B 1 63 ? 31.608 62.786 94.292 1.00 7.21 63 SER B N 1
ATOM 2587 C CA . SER B 1 63 ? 30.638 62.869 95.371 1.00 7.80 63 SER B CA 1
ATOM 2588 C C . SER B 1 63 ? 31.049 61.972 96.536 1.00 7.73 63 SER B C 1
ATOM 2589 O O . SER B 1 63 ? 30.944 62.357 97.702 1.00 7.76 63 SER B O 1
ATOM 2592 N N . SER B 1 64 ? 31.490 60.754 96.251 1.00 7.52 64 SER B N 1
ATOM 2593 C CA . SER B 1 64 ? 31.923 59.842 97.304 1.00 7.97 64 SER B CA 1
ATOM 2594 C C . SER B 1 64 ? 33.163 60.339 98.042 1.00 6.93 64 SER B C 1
ATOM 2595 O O . SER B 1 64 ? 33.248 60.200 99.269 1.00 7.21 64 SER B O 1
ATOM 2598 N N . PHE B 1 65 ? 34.110 60.930 97.316 1.00 6.47 65 PHE B N 1
ATOM 2599 C CA . PHE B 1 65 ? 35.291 61.505 97.982 1.00 6.75 65 PHE B CA 1
ATOM 2600 C C . PHE B 1 65 ? 34.876 62.573 98.972 1.00 7.01 65 PHE B C 1
ATOM 2601 O O . PHE B 1 65 ? 35.390 62.626 100.107 1.00 7.94 65 PHE B O 1
ATOM 2609 N N . ILE B 1 66 ? 33.959 63.439 98.550 1.00 7.17 66 ILE B N 1
ATOM 2610 C CA . ILE B 1 66 ? 33.523 64.545 99.399 1.00 8.13 66 ILE B CA 1
ATOM 2611 C C . ILE B 1 66 ? 32.718 64.026 100.593 1.00 8.39 66 ILE B C 1
ATOM 2612 O O . ILE B 1 66 ? 32.924 64.474 101.725 1.00 8.33 66 ILE B O 1
ATOM 2617 N N . ALA B 1 67 ? 31.854 63.042 100.379 1.00 8.14 67 ALA B N 1
ATOM 2618 C CA . ALA B 1 67 ? 31.101 62.451 101.493 1.00 9.23 67 ALA B CA 1
ATOM 2619 C C . ALA B 1 67 ? 32.018 61.748 102.481 1.00 9.30 67 ALA B C 1
ATOM 2620 O O . ALA B 1 67 ? 31.732 61.730 103.681 1.00 10.08 67 ALA B O 1
ATOM 2622 N N . ALA B 1 68 ? 33.145 61.219 102.007 1.00 8.71 68 ALA B N 1
ATOM 2623 C CA . ALA B 1 68 ? 34.136 60.540 102.838 1.00 9.43 68 ALA B CA 1
ATOM 2624 C C . ALA B 1 68 ? 35.021 61.550 103.599 1.00 9.49 68 ALA B C 1
ATOM 2625 O O . ALA B 1 68 ? 35.926 61.159 104.317 1.00 10.86 68 ALA B O 1
ATOM 2627 N N . GLY B 1 69 ? 34.831 62.822 103.354 1.00 8.90 69 GLY B N 1
ATOM 2628 C CA . GLY B 1 69 ? 35.451 63.839 104.179 1.00 8.58 69 GLY B CA 1
ATOM 2629 C C . GLY B 1 69 ? 36.760 64.391 103.707 1.00 8.92 69 GLY B C 1
ATOM 2630 O O . GLY B 1 69 ? 37.355 65.166 104.429 1.00 9.29 69 GLY B O 1
ATOM 2631 N N . ILE B 1 70 ? 37.197 64.009 102.516 1.00 8.29 70 ILE B N 1
ATOM 2632 C CA . ILE B 1 70 ? 38.371 64.631 101.941 1.00 8.93 70 ILE B CA 1
ATOM 2633 C C . ILE B 1 70 ? 37.983 66.041 101.515 1.00 8.40 70 ILE B C 1
ATOM 2634 O O . ILE B 1 70 ? 36.983 66.245 100.834 1.00 9.43 70 ILE B O 1
ATOM 2639 N N . ALA B 1 71 ? 38.744 67.026 101.952 1.00 8.66 71 ALA B N 1
ATOM 2640 C CA . ALA B 1 71 ? 38.414 68.415 101.662 1.00 9.65 71 ALA B CA 1
ATOM 2641 C C . ALA B 1 71 ? 38.443 68.658 100.157 1.00 8.99 71 ALA B C 1
ATOM 2642 O O . ALA B 1 71 ? 39.426 68.296 99.509 1.00 8.23 71 ALA B O 1
ATOM 2644 N N . PRO B 1 72 ? 37.415 69.308 99.587 1.00 9.11 72 PRO B N 1
ATOM 2645 C CA . PRO B 1 72 ? 37.478 69.635 98.166 1.00 9.18 72 PRO B CA 1
ATOM 2646 C C . PRO B 1 72 ? 38.737 70.418 97.781 1.00 8.43 72 PRO B C 1
ATOM 2647 O O . PRO B 1 72 ? 39.258 70.231 96.684 1.00 8.09 72 PRO B O 1
ATOM 2651 N N . SER B 1 73 ? 39.235 71.272 98.672 1.00 8.88 73 SER B N 1
ATOM 2652 C CA . SER B 1 73 ? 40.455 72.004 98.410 1.00 9.35 73 SER B CA 1
ATOM 2653 C C . SER B 1 73 ? 41.711 71.160 98.339 1.00 8.65 73 SER B C 1
ATOM 2654 O O . SER B 1 73 ? 42.774 71.674 97.983 1.00 9.68 73 SER B O 1
ATOM 2657 N N . ARG B 1 74 ? 41.599 69.877 98.669 1.00 8.23 74 ARG B N 1
ATOM 2658 C CA . ARG B 1 74 ? 42.677 68.923 98.474 1.00 8.52 74 ARG B CA 1
ATOM 2659 C C . ARG B 1 74 ? 42.433 67.998 97.285 1.00 7.46 74 ARG B C 1
ATOM 2660 O O . ARG B 1 74 ? 43.148 67.017 97.137 1.00 7.09 74 ARG B O 1
ATOM 2668 N N . ILE B 1 75 ? 41.492 68.360 96.408 1.00 6.67 75 ILE B N 1
ATOM 2669 C CA . ILE B 1 75 ? 41.168 67.566 95.230 1.00 6.46 75 ILE B CA 1
ATOM 2670 C C . ILE B 1 75 ? 41.340 68.419 93.991 1.00 6.04 75 ILE B C 1
ATOM 2671 O O . ILE B 1 75 ? 40.829 69.530 93.889 1.00 6.98 75 ILE B O 1
ATOM 2676 N N . VAL B 1 76 ? 42.085 67.889 93.028 1.00 5.75 76 VAL B N 1
ATOM 2677 C CA . VAL B 1 76 ? 42.207 68.426 91.669 1.00 5.86 76 VAL B CA 1
ATOM 2678 C C . VAL B 1 76 ? 41.512 67.429 90.754 1.00 5.46 76 VAL B C 1
ATOM 2679 O O . VAL B 1 76 ? 41.655 66.223 90.954 1.00 6.16 76 VAL B O 1
ATOM 2683 N N . THR B 1 77 ? 40.743 67.886 89.763 1.00 5.58 77 THR B N 1
ATOM 2684 C CA . THR B 1 77 ? 40.117 66.973 88.819 1.00 5.19 77 THR B CA 1
ATOM 2685 C C . THR B 1 77 ? 40.665 67.156 87.424 1.00 5.15 77 THR B C 1
ATOM 2686 O O . THR B 1 77 ? 40.618 68.266 86.866 1.00 5.86 77 THR B O 1
ATOM 2690 N N . GLY B 1 78 ? 41.113 66.072 86.808 1.00 5.13 78 GLY B N 1
ATOM 2691 C CA . GLY B 1 78 ? 41.471 66.076 85.399 1.00 5.44 78 GLY B CA 1
ATOM 2692 C C . GLY B 1 78 ? 40.254 66.121 84.513 1.00 4.96 78 GLY B C 1
ATOM 2693 O O . GLY B 1 78 ? 39.249 65.477 84.797 1.00 5.89 78 GLY B O 1
ATOM 2694 N N . VAL B 1 79 ? 40.353 66.896 83.448 1.00 4.99 79 VAL B N 1
ATOM 2695 C CA . VAL B 1 79 ? 39.326 67.027 82.408 1.00 5.10 79 VAL B CA 1
ATOM 2696 C C . VAL B 1 79 ? 40.063 66.830 81.097 1.00 4.79 79 VAL B C 1
ATOM 2697 O O . VAL B 1 79 ? 40.953 67.585 80.759 1.00 5.38 79 VAL B O 1
ATOM 2701 N N . LEU B 1 80 ? 39.697 65.763 80.397 1.00 5.53 80 LEU B N 1
ATOM 2702 C CA . LEU B 1 80 ? 40.440 65.172 79.286 1.00 5.87 80 LEU B CA 1
ATOM 2703 C C . LEU B 1 80 ? 39.549 64.928 78.102 1.00 6.53 80 LEU B C 1
ATOM 2704 O O . LEU B 1 80 ? 39.624 63.904 77.459 1.00 8.92 80 LEU B O 1
ATOM 2709 N N . VAL B 1 81 ? 38.654 65.854 77.811 1.00 6.99 81 VAL B N 1
ATOM 2710 C CA . VAL B 1 81 ? 37.619 65.693 76.767 1.00 7.21 81 VAL B CA 1
ATOM 2711 C C . VAL B 1 81 ? 37.854 66.623 75.586 1.00 6.84 81 VAL B C 1
ATOM 2712 O O . VAL B 1 81 ? 38.796 67.447 75.554 1.00 8.30 81 VAL B O 1
ATOM 2716 N N . ASP B 1 82 ? 37.028 66.464 74.565 1.00 6.43 82 ASP B N 1
ATOM 2717 C CA . ASP B 1 82 ? 37.318 67.108 73.284 1.00 6.47 82 ASP B CA 1
ATOM 2718 C C . ASP B 1 82 ? 36.340 68.195 72.893 1.00 6.53 82 ASP B C 1
ATOM 2719 O O . ASP B 1 82 ? 36.600 68.931 71.945 1.00 8.51 82 ASP B O 1
ATOM 2724 N N . SER B 1 83 ? 35.231 68.325 73.600 1.00 6.43 83 SER B N 1
ATOM 2725 C CA . SER B 1 83 ? 34.239 69.335 73.274 1.00 6.83 83 SER B CA 1
ATOM 2726 C C . SER B 1 83 ? 34.253 70.417 74.321 1.00 7.17 83 SER B C 1
ATOM 2727 O O . SER B 1 83 ? 34.521 70.196 75.517 1.00 6.99 83 SER B O 1
ATOM 2730 N N . ILE B 1 84 ? 33.892 71.622 73.872 1.00 7.19 84 ILE B N 1
ATOM 2731 C CA . ILE B 1 84 ? 33.744 72.762 74.746 1.00 7.91 84 ILE B CA 1
ATOM 2732 C C . ILE B 1 84 ? 32.690 72.471 75.805 1.00 7.87 84 ILE B C 1
ATOM 2733 O O . ILE B 1 84 ? 32.899 72.766 76.992 1.00 8.04 84 ILE B O 1
ATOM 2738 N N . GLU B 1 85 ? 31.537 71.945 75.396 1.00 7.41 85 GLU B N 1
ATOM 2739 C CA . GLU B 1 85 ? 30.432 71.708 76.325 1.00 7.69 85 GLU B CA 1
ATOM 2740 C C . GLU B 1 85 ? 30.833 70.767 77.435 1.00 7.42 85 GLU B C 1
ATOM 2741 O O . GLU B 1 85 ? 30.593 71.028 78.611 1.00 7.26 85 GLU B O 1
ATOM 2747 N N . ASP B 1 86 ? 31.456 69.658 77.081 1.00 7.29 86 ASP B N 1
ATOM 2748 C CA . ASP B 1 86 ? 31.783 68.670 78.118 1.00 7.54 86 ASP B CA 1
ATOM 2749 C C . ASP B 1 86 ? 32.948 69.154 78.993 1.00 7.08 86 ASP B C 1
ATOM 2750 O O . ASP B 1 86 ? 32.933 68.924 80.190 1.00 7.58 86 ASP B O 1
ATOM 2755 N N . ALA B 1 87 ? 33.923 69.846 78.413 1.00 6.86 87 ALA B N 1
ATOM 2756 C CA . ALA B 1 87 ? 35.011 70.360 79.225 1.00 7.63 87 ALA B CA 1
ATOM 2757 C C . ALA B 1 87 ? 34.495 71.394 80.205 1.00 7.82 87 ALA B C 1
ATOM 2758 O O . ALA B 1 87 ? 34.878 71.404 81.385 1.00 7.64 87 ALA B O 1
ATOM 2760 N N . ALA B 1 88 ? 33.606 72.270 79.739 1.00 7.42 88 ALA B N 1
ATOM 2761 C CA . ALA B 1 88 ? 33.027 73.246 80.635 1.00 7.69 88 ALA B CA 1
ATOM 2762 C C . ALA B 1 88 ? 32.148 72.610 81.713 1.00 7.55 88 ALA B C 1
ATOM 2763 O O . ALA B 1 88 ? 32.200 72.994 82.861 1.00 8.30 88 ALA B O 1
ATOM 2765 N N . ASP B 1 89 ? 31.350 71.621 81.334 1.00 7.50 89 ASP B N 1
ATOM 2766 C CA . ASP B 1 89 ? 30.441 71.005 82.287 1.00 7.65 89 ASP B CA 1
ATOM 2767 C C . ASP B 1 89 ? 31.216 70.294 83.385 1.00 8.09 89 ASP B C 1
ATOM 2768 O O . ASP B 1 89 ? 30.927 70.450 84.567 1.00 8.03 89 ASP B O 1
ATOM 2773 N N . GLN B 1 90 ? 32.237 69.532 83.001 1.00 7.57 90 GLN B N 1
ATOM 2774 C CA . GLN B 1 90 ? 33.044 68.790 83.993 1.00 7.74 90 GLN B CA 1
ATOM 2775 C C . GLN B 1 90 ? 33.792 69.782 84.881 1.00 7.67 90 GLN B C 1
ATOM 2776 O O . GLN B 1 90 ? 33.885 69.617 86.102 1.00 8.11 90 GLN B O 1
ATOM 2782 N N . SER B 1 91 ? 34.349 70.817 84.285 1.00 6.72 91 SER B N 1
ATOM 2783 C CA . SER B 1 91 ? 35.091 71.833 85.053 1.00 7.24 91 SER B CA 1
ATOM 2784 C C . SER B 1 91 ? 34.170 72.550 86.027 1.00 7.18 91 SER B C 1
ATOM 2785 O O . SER B 1 91 ? 34.519 72.714 87.201 1.00 7.67 91 SER B O 1
ATOM 2788 N N . ALA B 1 92 ? 33.019 73.008 85.544 1.00 7.59 92 ALA B N 1
ATOM 2789 C CA . ALA B 1 92 ? 32.082 73.732 86.410 1.00 7.77 92 ALA B CA 1
ATOM 2790 C C . ALA B 1 92 ? 31.620 72.883 87.580 1.00 8.14 92 ALA B C 1
ATOM 2791 O O . ALA B 1 92 ? 31.512 73.369 88.708 1.00 8.38 92 ALA B O 1
ATOM 2793 N N . GLU B 1 93 ? 31.351 71.623 87.344 1.00 7.77 93 GLU B N 1
ATOM 2794 C CA . GLU B 1 93 ? 30.885 70.749 88.418 1.00 8.29 93 GLU B CA 1
ATOM 2795 C C . GLU B 1 93 ? 31.934 70.621 89.514 1.00 7.98 93 GLU B C 1
ATOM 2796 O O . GLU B 1 93 ? 31.634 70.752 90.655 1.00 7.97 93 GLU B O 1
ATOM 2802 N N . ALA B 1 94 ? 33.190 70.402 89.134 1.00 7.52 94 ALA B N 1
ATOM 2803 C CA . ALA B 1 94 ? 34.261 70.259 90.115 1.00 7.37 94 ALA B CA 1
ATOM 2804 C C . ALA B 1 94 ? 34.521 71.570 90.836 1.00 7.39 94 ALA B C 1
ATOM 2805 O O . ALA B 1 94 ? 34.701 71.599 92.064 1.00 7.91 94 ALA B O 1
ATOM 2807 N N . LEU B 1 95 ? 34.531 72.679 90.105 1.00 6.84 95 LEU B N 1
ATOM 2808 C CA . LEU B 1 95 ? 34.771 73.975 90.735 1.00 7.30 95 LEU B CA 1
ATOM 2809 C C . LEU B 1 95 ? 33.653 74.339 91.702 1.00 7.98 95 LEU B C 1
ATOM 2810 O O . LEU B 1 95 ? 33.920 74.852 92.780 1.00 7.97 95 LEU B O 1
ATOM 2815 N N . ASN B 1 96 ? 32.408 74.029 91.345 1.00 7.92 96 ASN B N 1
ATOM 2816 C CA A ASN B 1 96 ? 31.261 74.306 92.214 0.50 8.90 96 ASN B CA 1
ATOM 2817 C CA B ASN B 1 96 ? 31.303 74.359 92.229 0.50 9.39 96 ASN B CA 1
ATOM 2818 C C . ASN B 1 96 ? 31.333 73.474 93.475 1.00 9.42 96 ASN B C 1
ATOM 2819 O O . ASN B 1 96 ? 30.892 73.904 94.547 1.00 10.67 96 ASN B O 1
ATOM 2828 N N . ALA B 1 97 ? 31.872 72.274 93.379 1.00 9.46 97 ALA B N 1
ATOM 2829 C CA . ALA B 1 97 ? 32.083 71.391 94.521 1.00 9.88 97 ALA B CA 1
ATOM 2830 C C . ALA B 1 97 ? 33.238 71.832 95.412 1.00 10.10 97 ALA B C 1
ATOM 2831 O O . ALA B 1 97 ? 33.419 71.296 96.506 1.00 11.85 97 ALA B O 1
ATOM 2833 N N . GLY B 1 98 ? 34.029 72.794 94.962 1.00 8.94 98 GLY B N 1
ATOM 2834 C CA . GLY B 1 98 ? 35.127 73.326 95.752 1.00 8.84 98 GLY B CA 1
ATOM 2835 C C . GLY B 1 98 ? 36.509 72.768 95.406 1.00 8.44 98 GLY B C 1
ATOM 2836 O O . GLY B 1 98 ? 37.442 72.994 96.154 1.00 8.27 98 GLY B O 1
ATOM 2837 N N . ALA B 1 99 ? 36.668 72.096 94.268 1.00 8.07 99 ALA B N 1
ATOM 2838 C CA . ALA B 1 99 ? 37.961 71.541 93.902 1.00 7.55 99 ALA B CA 1
ATOM 2839 C C . ALA B 1 99 ? 39.006 72.612 93.888 1.00 7.01 99 ALA B C 1
ATOM 2840 O O . ALA B 1 99 ? 38.757 73.761 93.516 1.00 7.78 99 ALA B O 1
ATOM 2842 N N . ARG B 1 100 ? 40.224 72.237 94.266 1.00 7.15 100 ARG B N 1
ATOM 2843 C CA . ARG B 1 100 ? 41.346 73.169 94.271 1.00 7.95 100 ARG B CA 1
ATOM 2844 C C . ARG B 1 100 ? 41.635 73.711 92.878 1.00 6.58 100 ARG B C 1
ATOM 2845 O O . ARG B 1 100 ? 41.928 74.898 92.698 1.00 7.80 100 ARG B O 1
ATOM 2853 N N . ASN B 1 101 ? 41.592 72.811 91.897 1.00 6.22 101 ASN B N 1
ATOM 2854 C CA . ASN B 1 101 ? 41.957 73.138 90.535 1.00 6.38 101 ASN B CA 1
ATOM 2855 C C . ASN B 1 101 ? 41.286 72.162 89.596 1.00 5.87 101 ASN B C 1
ATOM 2856 O O . ASN B 1 101 ? 40.894 71.048 89.987 1.00 6.42 101 ASN B O 1
ATOM 2861 N N . ILE B 1 102 ? 41.208 72.575 88.333 1.00 6.35 102 ILE B N 1
ATOM 2862 C CA . ILE B 1 102 ? 41.000 71.682 87.214 1.00 5.52 102 ILE B CA 1
ATOM 2863 C C . ILE B 1 102 ? 42.338 71.477 86.506 1.00 5.75 102 ILE B 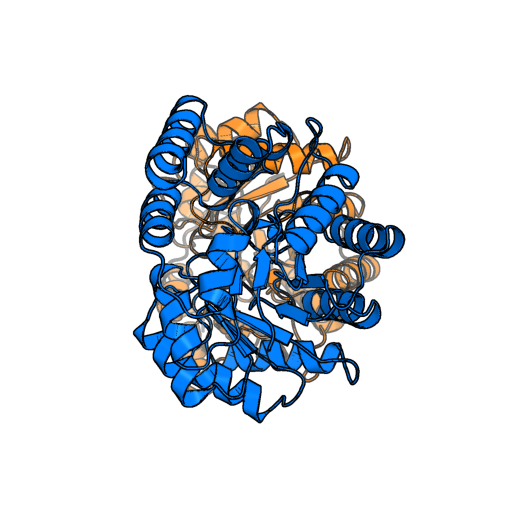C 1
ATOM 2864 O O . ILE B 1 102 ? 43.054 72.434 86.275 1.00 6.16 102 ILE B O 1
ATOM 2869 N N . LEU B 1 103 ? 42.653 70.235 86.138 1.00 5.03 103 LEU B N 1
ATOM 2870 C CA . LEU B 1 103 ? 43.767 69.931 85.246 1.00 5.13 103 LEU B CA 1
ATOM 2871 C C . LEU B 1 103 ? 43.150 69.707 83.892 1.00 5.23 103 LEU B C 1
ATOM 2872 O O . LEU B 1 103 ? 42.553 68.658 83.648 1.00 5.52 103 LEU B O 1
ATOM 2877 N N . LEU B 1 104 ? 43.234 70.713 83.033 1.00 5.02 104 LEU B N 1
ATOM 2878 C CA . LEU B 1 104 ? 42.504 70.733 81.779 1.00 5.10 104 LEU B CA 1
ATOM 2879 C C . LEU B 1 104 ? 43.408 70.471 80.595 1.00 5.20 104 LEU B C 1
ATOM 2880 O O . LEU B 1 104 ? 44.265 71.278 80.239 1.00 5.40 104 LEU B O 1
ATOM 2885 N N . ALA B 1 105 ? 43.179 69.337 79.949 1.00 5.01 105 ALA B N 1
ATOM 2886 C CA . ALA B 1 105 ? 43.865 69.030 78.716 1.00 5.70 105 ALA B CA 1
ATOM 2887 C C . ALA B 1 105 ? 43.228 69.789 77.561 1.00 6.00 105 ALA B C 1
ATOM 2888 O O . ALA B 1 105 ? 42.031 70.024 77.560 1.00 6.08 105 ALA B O 1
ATOM 2890 N N . PRO B 1 106 ? 44.023 70.131 76.542 1.00 5.92 106 PRO B N 1
ATOM 2891 C CA . PRO B 1 106 ? 43.417 70.559 75.278 1.00 6.31 106 PRO B CA 1
ATOM 2892 C C . PRO B 1 106 ? 42.664 69.368 74.660 1.00 6.65 106 PRO B C 1
ATOM 2893 O O . PRO B 1 106 ? 42.922 68.226 75.010 1.00 6.81 106 PRO B O 1
ATOM 2897 N N . PRO B 1 107 ? 41.756 69.652 73.736 1.00 7.11 107 PRO B N 1
ATOM 2898 C CA . PRO B 1 107 ? 41.079 68.594 73.026 1.00 7.51 107 PRO B CA 1
ATOM 2899 C C . PRO B 1 107 ? 42.091 67.755 72.225 1.00 7.19 107 PRO B C 1
ATOM 2900 O O . PRO B 1 107 ? 43.087 68.287 71.731 1.00 8.20 107 PRO B O 1
ATOM 2904 N N . SER B 1 108 ? 41.829 66.455 72.090 1.00 7.69 108 SER B N 1
ATOM 2905 C CA . SER B 1 108 ? 42.833 65.486 71.667 1.00 8.23 108 SER B CA 1
ATOM 2906 C C . SER B 1 108 ? 42.336 64.518 70.601 1.00 8.53 108 SER B C 1
ATOM 2907 O O . SER B 1 108 ? 42.890 63.420 70.456 1.00 9.42 108 SER B O 1
ATOM 2910 N N . TYR B 1 109 ? 41.316 64.910 69.854 1.00 7.27 109 TYR B N 1
ATOM 2911 C CA . TYR B 1 109 ? 40.857 64.111 68.716 1.00 6.98 109 TYR B CA 1
ATOM 2912 C C . TYR B 1 109 ? 41.485 64.631 67.419 1.00 7.91 109 TYR B C 1
ATOM 2913 O O . TYR B 1 109 ? 42.314 63.958 66.799 1.00 7.68 109 TYR B O 1
ATOM 2922 N N . PHE B 1 110 ? 41.152 65.849 67.017 1.00 7.44 110 PHE B N 1
ATOM 2923 C CA . PHE B 1 110 ? 41.797 66.479 65.880 1.00 7.94 110 PHE B CA 1
ATOM 2924 C C . PHE B 1 110 ? 43.279 66.650 66.163 1.00 8.00 110 PHE B C 1
ATOM 2925 O O . PHE B 1 110 ? 43.685 66.985 67.273 1.00 8.01 110 PHE B O 1
ATOM 2933 N N . LYS B 1 111 ? 44.078 66.444 65.132 1.00 8.00 111 LYS B N 1
ATOM 2934 C CA . LYS B 1 111 ? 45.530 66.517 65.181 1.00 8.12 111 LYS B CA 1
ATOM 2935 C C . LYS B 1 111 ? 46.063 67.760 64.482 1.00 8.50 111 LYS B C 1
ATOM 2936 O O . LYS B 1 111 ? 45.388 68.363 63.668 1.00 9.43 111 LYS B O 1
ATOM 2942 N N . ASN B 1 112 ? 47.285 68.118 64.829 1.00 8.67 112 ASN B N 1
ATOM 2943 C CA . ASN B 1 112 ? 47.971 69.231 64.159 1.00 9.50 112 ASN B CA 1
ATOM 2944 C C . ASN B 1 112 ? 47.181 70.520 64.249 1.00 9.83 112 ASN B C 1
ATOM 2945 O O . ASN B 1 112 ? 47.067 71.259 63.272 1.00 11.26 112 ASN B O 1
ATOM 2950 N N . VAL B 1 113 ? 46.654 70.806 65.426 1.00 9.21 113 VAL B N 1
ATOM 2951 C CA . VAL B 1 113 ? 45.871 72.006 65.606 1.00 9.61 113 VAL B CA 1
ATOM 2952 C C . VAL B 1 113 ? 46.759 73.200 65.949 1.00 9.34 113 VAL B C 1
ATOM 2953 O O . VAL B 1 113 ? 47.830 73.067 66.481 1.00 10.07 113 VAL B O 1
ATOM 2957 N N . SER B 1 114 ? 46.267 74.372 65.592 1.00 9.28 114 SER B N 1
ATOM 2958 C CA . SER B 1 114 ? 47.026 75.611 65.725 1.00 9.02 114 SER B CA 1
ATOM 2959 C C . SER B 1 114 ? 46.886 76.234 67.107 1.00 8.35 114 SER B C 1
ATOM 2960 O O . SER B 1 114 ? 45.913 76.020 67.820 1.00 8.28 114 SER B O 1
ATOM 2963 N N . ASP B 1 115 ? 47.846 77.091 67.463 1.00 8.21 115 ASP B N 1
ATOM 2964 C CA . ASP B 1 115 ? 47.737 77.873 68.684 1.00 8.55 115 ASP B CA 1
ATOM 2965 C C . ASP B 1 115 ? 46.471 78.725 68.670 1.00 8.20 115 ASP B C 1
ATOM 2966 O O . ASP B 1 115 ? 45.810 78.856 69.693 1.00 8.06 115 ASP B O 1
ATOM 2971 N N . ASP B 1 116 ? 46.131 79.330 67.526 1.00 7.91 116 ASP B N 1
ATOM 2972 C CA . ASP B 1 116 ? 44.933 80.134 67.462 1.00 8.12 116 ASP B CA 1
ATOM 2973 C C . ASP B 1 116 ? 43.684 79.291 67.770 1.00 7.71 116 ASP B C 1
ATOM 2974 O O . ASP B 1 116 ? 42.799 79.716 68.488 1.00 7.94 116 ASP B O 1
ATOM 2979 N N . GLY B 1 117 ? 43.607 78.104 67.185 1.00 8.06 117 GLY B N 1
ATOM 2980 C CA . GLY B 1 117 ? 42.513 77.201 67.447 1.00 7.77 117 GLY B CA 1
ATOM 2981 C C . GLY B 1 117 ? 42.410 76.818 68.913 1.00 7.14 117 GLY B C 1
ATOM 2982 O O . GLY B 1 117 ? 41.334 76.782 69.498 1.00 7.11 117 GLY B O 1
ATOM 2983 N N . LEU B 1 118 ? 43.554 76.551 69.515 1.00 6.63 118 LEU B N 1
ATOM 2984 C CA . LEU B 1 118 ? 43.584 76.213 70.945 1.00 6.77 118 LEU B CA 1
ATOM 2985 C C . LEU B 1 118 ? 43.179 77.402 71.826 1.00 7.00 118 LEU B C 1
ATOM 2986 O O . LEU B 1 118 ? 42.421 77.233 72.770 1.00 6.83 118 LEU B O 1
ATOM 2991 N N . PHE B 1 119 ? 43.662 78.612 71.509 1.00 6.81 119 PHE B N 1
ATOM 2992 C CA . PHE B 1 119 ? 43.264 79.778 72.281 1.00 7.19 119 PHE B CA 1
ATOM 2993 C C . PHE B 1 119 ? 41.744 79.919 72.258 1.00 7.51 119 PHE B C 1
ATOM 2994 O O . PHE B 1 119 ? 41.110 80.140 73.273 1.00 7.21 119 PHE B O 1
ATOM 3002 N N . ALA B 1 120 ? 41.167 79.806 71.062 1.00 7.26 120 ALA B N 1
ATOM 3003 C CA . ALA B 1 120 ? 39.736 79.916 70.912 1.00 7.58 120 ALA B CA 1
ATOM 3004 C C . ALA B 1 120 ? 39.000 78.836 71.682 1.00 7.54 120 ALA B C 1
ATOM 3005 O O . ALA B 1 120 ? 37.940 79.082 72.245 1.00 7.72 120 ALA B O 1
ATOM 3007 N N . TRP B 1 121 ? 39.546 77.624 71.719 1.00 6.99 121 TRP B N 1
ATOM 3008 C CA . TRP B 1 121 ? 38.888 76.530 72.430 1.00 7.06 121 TRP B CA 1
ATOM 3009 C C . TRP B 1 121 ? 38.880 76.810 73.942 1.00 6.45 121 TRP B C 1
ATOM 3010 O O . TRP B 1 121 ? 37.844 76.732 74.592 1.00 6.89 121 TRP B O 1
ATOM 3021 N N . PHE B 1 122 ? 40.054 77.128 74.500 1.00 6.46 122 PHE B N 1
ATOM 3022 C CA . PHE B 1 122 ? 40.111 77.431 75.917 1.00 7.06 122 PHE B CA 1
ATOM 3023 C C . PHE B 1 122 ? 39.209 78.617 76.260 1.00 7.53 122 PHE B C 1
ATOM 3024 O O . PHE B 1 122 ? 38.492 78.589 77.246 1.00 7.37 122 PHE B O 1
ATOM 3032 N N . SER B 1 123 ? 39.261 79.663 75.445 1.00 7.44 123 SER B N 1
ATOM 3033 C CA . SER B 1 123 ? 38.390 80.809 75.693 1.00 8.06 123 SER B CA 1
ATOM 3034 C C . SER B 1 123 ? 36.920 80.423 75.736 1.00 8.36 123 SER B C 1
ATOM 3035 O O . SER B 1 123 ? 36.175 80.868 76.606 1.00 8.96 123 SER B O 1
ATOM 3038 N N . ALA B 1 124 ? 36.491 79.579 74.801 1.00 7.86 124 ALA B N 1
ATOM 3039 C CA . ALA B 1 124 ? 35.092 79.147 74.763 1.00 8.37 124 ALA B CA 1
ATOM 3040 C C . ALA B 1 124 ? 34.729 78.304 75.977 1.00 8.10 124 ALA B C 1
ATOM 3041 O O . ALA B 1 124 ? 33.642 78.442 76.527 1.00 8.53 124 ALA B O 1
ATOM 3043 N N . VAL B 1 125 ? 35.646 77.452 76.417 1.00 7.87 125 VAL B N 1
ATOM 3044 C CA . VAL B 1 125 ? 35.415 76.666 77.638 1.00 7.67 125 VAL B CA 1
ATOM 3045 C C . VAL B 1 125 ? 35.243 77.601 78.836 1.00 7.88 125 VAL B C 1
ATOM 3046 O O . VAL B 1 125 ? 34.294 77.443 79.600 1.00 8.33 125 VAL B O 1
ATOM 3050 N N . PHE B 1 126 ? 36.114 78.573 78.982 1.00 7.61 126 PHE B N 1
ATOM 3051 C CA . PHE B 1 126 ? 36.055 79.483 80.120 1.00 8.52 126 PHE B CA 1
ATOM 3052 C C . PHE B 1 126 ? 34.769 80.306 80.103 1.00 9.39 126 PHE B C 1
ATOM 3053 O O . PHE B 1 126 ? 34.139 80.482 81.155 1.00 10.65 126 PHE B O 1
ATOM 3061 N N . SER B 1 127 ? 34.371 80.786 78.927 1.00 9.77 127 SER B N 1
ATOM 3062 C CA . SER B 1 127 ? 33.116 81.532 78.795 1.00 11.00 127 SER B CA 1
ATOM 3063 C C . SER B 1 127 ? 31.934 80.682 79.199 1.00 11.09 127 SER B C 1
ATOM 3064 O O . SER B 1 127 ? 30.998 81.175 79.847 1.00 12.57 127 SER B O 1
ATOM 3067 N N . LYS B 1 128 ? 31.921 79.419 78.778 1.00 10.63 128 LYS B N 1
ATOM 3068 C CA . LYS B 1 128 ? 30.845 78.511 79.089 1.00 10.75 128 LYS B CA 1
ATOM 3069 C C . LYS B 1 128 ? 30.792 78.161 80.579 1.00 11.71 128 LYS B C 1
ATOM 3070 O O . LYS B 1 128 ? 29.707 78.072 81.163 1.00 13.04 128 LYS B O 1
ATOM 3076 N N . ILE B 1 129 ? 31.941 77.978 81.217 1.00 11.15 129 ILE B N 1
ATOM 3077 C CA . ILE B 1 129 ? 31.952 77.786 82.685 1.00 10.95 129 ILE B CA 1
ATOM 3078 C C . ILE B 1 129 ? 31.285 78.988 83.357 1.00 12.24 129 ILE B C 1
ATOM 3079 O O . ILE B 1 129 ? 30.466 78.826 84.280 1.00 14.48 129 ILE B O 1
ATOM 3084 N N . GLY B 1 130 ? 31.619 80.178 82.873 1.00 12.46 130 GLY B N 1
ATOM 3085 C CA . GLY B 1 130 ? 31.047 81.421 83.362 1.00 12.70 130 GLY B CA 1
ATOM 3086 C C . GLY B 1 130 ? 31.871 82.077 84.439 1.00 13.09 130 GLY B C 1
ATOM 3087 O O . GLY B 1 130 ? 33.081 81.839 84.592 1.00 12.31 130 GLY B O 1
ATOM 3088 N N . LYS B 1 131 ? 31.165 82.876 85.232 1.00 14.72 131 LYS B N 1
ATOM 3089 C CA . LYS B 1 131 ? 31.796 83.768 86.169 1.00 16.67 131 LYS B CA 1
ATOM 3090 C C . LYS B 1 131 ? 32.580 83.050 87.248 1.00 16.18 131 LYS B C 1
ATOM 3091 O O . LYS B 1 131 ? 33.481 83.619 87.838 1.00 18.60 131 LYS B O 1
ATOM 3097 N N . ASP B 1 132 ? 32.187 81.823 87.530 1.00 14.27 132 ASP B N 1
ATOM 3098 C CA . ASP B 1 132 ? 32.844 80.997 88.525 1.00 15.19 132 ASP B CA 1
ATOM 3099 C C . ASP B 1 132 ? 34.174 80.352 88.094 1.00 13.40 132 ASP B C 1
ATOM 3100 O O . ASP B 1 132 ? 34.829 79.702 88.890 1.00 13.29 132 ASP B O 1
ATOM 3105 N N . ALA B 1 133 ? 34.560 80.476 86.837 1.00 10.61 133 ALA B N 1
ATOM 3106 C CA . ALA B 1 133 ? 35.804 79.885 86.355 1.00 9.61 133 ALA B CA 1
ATOM 3107 C C . ALA B 1 133 ? 36.953 80.393 87.186 1.00 8.99 133 ALA B C 1
ATOM 3108 O O . ALA B 1 133 ? 37.065 81.599 87.457 1.00 10.20 133 ALA B O 1
ATOM 3110 N N . ARG B 1 134 ? 37.847 79.481 87.559 1.00 8.33 134 ARG B N 1
ATOM 3111 C CA . ARG B 1 134 ? 39.006 79.814 88.391 1.00 7.74 134 ARG B CA 1
ATOM 3112 C C . ARG B 1 134 ? 39.943 78.611 88.318 1.00 7.09 134 ARG B C 1
ATOM 3113 O O . ARG B 1 134 ? 39.492 77.501 88.053 1.00 7.16 134 ARG B O 1
ATOM 3121 N N . ASP B 1 135 ? 41.222 78.833 88.597 1.00 7.24 135 ASP B N 1
ATOM 3122 C CA . ASP B 1 135 ? 42.102 77.747 89.065 1.00 6.78 135 ASP B CA 1
ATOM 3123 C C . ASP B 1 135 ? 42.273 76.633 88.066 1.00 6.63 135 ASP B C 1
ATOM 3124 O O . ASP B 1 135 ? 42.371 75.469 88.433 1.00 6.86 135 ASP B O 1
ATOM 3129 N N . ILE B 1 136 ? 42.368 77.002 86.798 1.00 6.48 136 ILE B N 1
ATOM 3130 C CA . ILE B 1 136 ? 42.611 76.049 85.723 1.00 6.53 136 ILE B CA 1
ATOM 3131 C C . ILE B 1 136 ? 44.112 75.908 85.489 1.00 6.38 136 ILE B C 1
ATOM 3132 O O . ILE B 1 136 ? 44.807 76.910 85.244 1.00 6.44 136 ILE B O 1
ATOM 3137 N N . LEU B 1 137 ? 44.570 74.664 85.568 1.00 5.54 137 LEU B N 1
ATOM 3138 C CA . LEU B 1 137 ? 45.932 74.291 85.216 1.00 5.82 137 LEU B CA 1
ATOM 3139 C C . LEU B 1 137 ? 45.879 73.665 83.841 1.00 5.75 137 LEU B C 1
ATOM 3140 O O . LEU B 1 137 ? 45.247 72.618 83.647 1.00 6.87 137 LEU B O 1
ATOM 3145 N N . VAL B 1 138 ? 46.488 74.272 82.822 1.00 5.51 138 VAL B N 1
ATOM 3146 C CA . VAL B 1 138 ?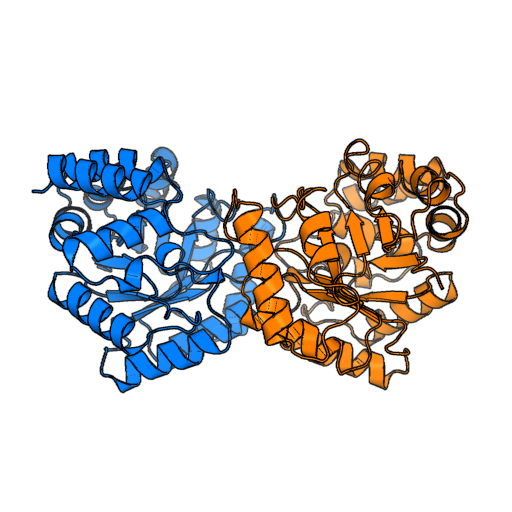 46.434 73.698 81.486 1.00 5.38 138 VAL B CA 1
ATOM 3147 C C . VAL B 1 138 ? 47.494 72.610 81.360 1.00 5.57 138 VAL B C 1
ATOM 3148 O O . VAL B 1 138 ? 48.613 72.732 81.849 1.00 5.99 138 VAL B O 1
ATOM 3152 N N . TYR B 1 139 ? 47.117 71.533 80.681 1.00 5.20 139 TYR B N 1
ATOM 3153 C CA . TYR B 1 139 ? 47.904 70.280 80.724 1.00 5.83 139 TYR B CA 1
ATOM 3154 C C . TYR B 1 139 ? 48.655 70.072 79.418 1.00 5.52 139 TYR B C 1
ATOM 3155 O O . TYR B 1 139 ? 48.054 69.824 78.377 1.00 6.14 139 TYR B O 1
ATOM 3164 N N . ASN B 1 140 ? 49.974 70.200 79.498 1.00 5.74 140 ASN B N 1
ATOM 3165 C CA . ASN B 1 140 ? 50.858 70.034 78.361 1.00 5.76 140 ASN B CA 1
ATOM 3166 C C . ASN B 1 140 ? 51.505 68.655 78.402 1.00 5.73 140 ASN B C 1
ATOM 3167 O O . ASN B 1 140 ? 52.513 68.440 79.076 1.00 6.81 140 ASN B O 1
ATOM 3172 N N . ILE B 1 141 ? 50.912 67.725 77.683 1.00 6.06 141 ILE B N 1
ATOM 3173 C CA . ILE B 1 141 ? 51.388 66.337 77.652 1.00 7.10 141 ILE B CA 1
ATOM 3174 C C . ILE B 1 141 ? 51.360 65.822 76.216 1.00 6.98 141 ILE B C 1
ATOM 3175 O O . ILE B 1 141 ? 50.622 64.896 75.851 1.00 7.69 141 ILE B O 1
ATOM 3180 N N . PRO B 1 142 ? 52.187 66.422 75.360 1.00 7.73 142 PRO B N 1
ATOM 3181 C CA . PRO B 1 142 ? 52.103 66.114 73.933 1.00 9.15 142 PRO B CA 1
ATOM 3182 C C . PRO B 1 142 ? 52.404 64.658 73.577 1.00 9.02 142 PRO B C 1
ATOM 3183 O O . PRO B 1 142 ? 51.947 64.180 72.555 1.00 10.24 142 PRO B O 1
ATOM 3187 N N . SER B 1 143 ? 53.147 63.944 74.396 1.00 9.11 143 SER B N 1
ATOM 3188 C CA . SER B 1 143 ? 53.382 62.522 74.126 1.00 10.17 143 SER B CA 1
ATOM 3189 C C . SER B 1 143 ? 52.119 61.691 74.192 1.00 9.89 143 SER B C 1
ATOM 3190 O O . SER B 1 143 ? 52.108 60.558 73.708 1.00 11.78 143 SER B O 1
ATOM 3193 N N . VAL B 1 144 ? 51.067 62.207 74.819 1.00 8.60 144 VAL B N 1
ATOM 3194 C CA . VAL B 1 144 ? 49.786 61.519 74.933 1.00 8.18 144 VAL B CA 1
ATOM 3195 C C . VAL B 1 144 ? 48.760 62.212 74.034 1.00 7.57 144 VAL B C 1
ATOM 3196 O O . VAL B 1 144 ? 48.119 61.571 73.195 1.00 8.46 144 VAL B O 1
ATOM 3200 N N . THR B 1 145 ? 48.587 63.536 74.162 1.00 7.39 145 THR B N 1
ATOM 3201 C CA . THR B 1 145 ? 47.530 64.205 73.424 1.00 7.48 145 THR B CA 1
ATOM 3202 C C . THR B 1 145 ? 47.916 64.564 71.980 1.00 7.30 145 THR B C 1
ATOM 3203 O O . THR B 1 145 ? 47.057 64.855 71.181 1.00 7.57 145 THR B O 1
ATOM 3207 N N . MET B 1 146 ? 49.231 64.631 71.698 1.00 7.65 146 MET B N 1
ATOM 3208 C CA A MET B 1 146 ? 49.786 65.174 70.470 0.50 7.89 146 MET B CA 1
ATOM 3209 C CA B MET B 1 146 ? 49.720 65.164 70.421 0.50 8.30 146 MET B CA 1
ATOM 3210 C C . MET B 1 146 ? 49.362 66.625 70.256 1.00 8.17 146 MET B C 1
ATOM 3211 O O . MET B 1 146 ? 49.282 67.081 69.134 1.00 9.46 146 MET B O 1
ATOM 3220 N N . VAL B 1 147 ? 49.151 67.333 71.373 1.00 7.43 147 VAL B N 1
ATOM 3221 C CA . VAL B 1 147 ? 48.860 68.766 71.356 1.00 7.73 147 VAL B CA 1
ATOM 3222 C C . VAL B 1 147 ? 49.814 69.441 72.332 1.00 8.11 147 VAL B C 1
ATOM 3223 O O . VAL B 1 147 ? 49.778 69.242 73.529 1.00 11.29 147 VAL B O 1
ATOM 3227 N N . THR B 1 148 ? 50.741 70.191 71.791 1.00 8.46 148 THR B N 1
ATOM 3228 C CA . THR B 1 148 ? 51.629 70.999 72.597 1.00 7.99 148 THR B CA 1
ATOM 3229 C C . THR B 1 148 ? 50.976 72.319 72.927 1.00 8.06 148 THR B C 1
ATOM 3230 O O . THR B 1 148 ? 50.351 72.920 72.087 1.00 9.68 148 THR B O 1
ATOM 3234 N N . LEU B 1 149 ? 51.153 72.756 74.162 1.00 7.46 149 LEU B N 1
ATOM 3235 C CA . LEU B 1 149 ? 50.775 74.103 74.576 1.00 7.83 149 LEU B CA 1
ATOM 3236 C C . LEU B 1 149 ? 52.034 74.952 74.594 1.00 7.48 149 LEU B C 1
ATOM 3237 O O . LEU B 1 149 ? 52.852 74.871 75.501 1.00 8.18 149 LEU B O 1
ATOM 3242 N N . SER B 1 150 ? 52.208 75.757 73.572 1.00 7.45 150 SER B N 1
ATOM 3243 C CA . SER B 1 150 ? 53.413 76.548 73.439 1.00 7.99 150 SER B CA 1
ATOM 3244 C C . SER B 1 150 ? 53.531 77.590 74.540 1.00 8.27 150 SER B C 1
ATOM 3245 O O . SER B 1 150 ? 52.542 78.001 75.144 1.00 7.91 150 SER B O 1
ATOM 3248 N N . VAL B 1 151 ? 54.758 78.036 74.784 1.00 8.78 151 VAL B N 1
ATOM 3249 C CA . VAL B 1 151 ? 54.980 79.138 75.709 1.00 9.22 151 VAL B CA 1
ATOM 3250 C C . VAL B 1 151 ? 54.159 80.353 75.305 1.00 8.87 151 VAL B C 1
ATOM 3251 O O . VAL B 1 151 ? 53.547 81.020 76.141 1.00 8.79 151 VAL B O 1
ATOM 3255 N N . GLU B 1 152 ? 54.099 80.617 74.006 1.00 9.33 152 GLU B N 1
ATOM 3256 C CA A GLU B 1 152 ? 53.357 81.746 73.477 0.50 9.06 152 GLU B CA 1
ATOM 3257 C CA B GLU B 1 152 ? 53.343 81.778 73.523 0.50 9.46 152 GLU B CA 1
ATOM 3258 C C . GLU B 1 152 ? 51.852 81.604 73.786 1.00 8.87 152 GLU B C 1
ATOM 3259 O O . GLU B 1 152 ? 51.192 82.562 74.196 1.00 8.58 152 GLU B O 1
ATOM 3270 N N . LEU B 1 153 ? 51.308 80.404 73.587 1.00 8.28 153 LEU B N 1
ATOM 3271 C CA . LEU B 1 153 ? 49.905 80.153 73.907 1.00 7.99 153 LEU B CA 1
ATOM 3272 C C . LEU B 1 153 ? 49.645 80.354 75.382 1.00 7.33 153 LEU B C 1
ATOM 3273 O O . LEU B 1 153 ? 48.660 80.970 75.759 1.00 7.00 153 LEU B O 1
ATOM 3278 N N . VAL B 1 154 ? 50.517 79.807 76.233 1.00 6.94 154 VAL B N 1
ATOM 3279 C CA . VAL B 1 154 ? 50.365 79.997 77.690 1.00 7.57 154 VAL B CA 1
ATOM 3280 C C . VAL B 1 154 ? 50.318 81.499 78.000 1.00 7.53 154 VAL B C 1
ATOM 3281 O O . VAL B 1 154 ? 49.476 81.929 78.761 1.00 7.71 154 VAL B O 1
ATOM 3285 N N . GLY B 1 155 ? 51.176 82.295 77.355 1.00 7.80 155 GLY B N 1
ATOM 3286 C CA . GLY B 1 155 ? 51.173 83.751 77.577 1.00 7.75 155 GLY B CA 1
ATOM 3287 C C . GLY B 1 155 ? 49.860 84.382 77.156 1.00 7.51 155 GLY B C 1
ATOM 3288 O O . GLY B 1 155 ? 49.359 85.245 77.845 1.00 8.26 155 GLY B O 1
ATOM 3289 N N . ARG B 1 156 ? 49.306 83.982 76.013 1.00 7.00 156 ARG B N 1
ATOM 3290 C CA . ARG B 1 156 ? 48.026 84.490 75.555 1.00 7.36 156 ARG B CA 1
ATOM 3291 C C . ARG B 1 156 ? 46.924 84.152 76.534 1.00 7.37 156 ARG B C 1
ATOM 3292 O O . ARG B 1 156 ? 46.046 84.935 76.814 1.00 7.58 156 ARG B O 1
ATOM 3300 N N . LEU B 1 157 ? 46.934 82.920 77.050 1.00 7.27 157 LEU B N 1
ATOM 3301 C CA . LEU B 1 157 ? 45.931 82.494 78.010 1.00 7.48 157 LEU B CA 1
ATOM 3302 C C . LEU B 1 157 ? 46.051 83.263 79.325 1.00 7.21 157 LEU B C 1
ATOM 3303 O O . LEU B 1 157 ? 45.048 83.683 79.890 1.00 8.05 157 LEU B O 1
ATOM 3308 N N . LYS B 1 158 ? 47.271 83.398 79.822 1.00 7.70 158 LYS B N 1
ATOM 3309 C CA . LYS B 1 158 ? 47.496 84.130 81.072 1.00 8.29 158 LYS B CA 1
ATOM 3310 C C . LYS B 1 158 ? 47.044 85.575 80.950 1.00 8.13 158 LYS B C 1
ATOM 3311 O O . LYS B 1 158 ? 46.430 86.112 81.856 1.00 9.34 158 LYS B O 1
ATOM 3317 N N . ALA B 1 159 ? 47.364 86.214 79.829 1.00 8.21 159 ALA B N 1
ATOM 3318 C CA . ALA B 1 159 ? 47.006 87.626 79.612 1.00 8.30 159 ALA B CA 1
ATOM 3319 C C . ALA B 1 159 ? 45.508 87.810 79.554 1.00 8.98 159 ALA B C 1
ATOM 3320 O O . ALA B 1 159 ? 44.985 88.770 80.109 1.00 9.64 159 ALA B O 1
ATOM 3322 N N . ALA B 1 160 ? 44.807 86.908 78.850 1.00 8.44 160 ALA B N 1
ATOM 3323 C CA . ALA B 1 160 ? 43.375 87.064 78.667 1.00 9.15 160 ALA B CA 1
ATOM 3324 C C . ALA B 1 160 ? 42.578 86.618 79.876 1.00 9.34 160 ALA B C 1
ATOM 3325 O O . ALA B 1 160 ? 41.455 87.074 80.082 1.00 10.20 160 ALA B O 1
ATOM 3327 N N . PHE B 1 161 ? 43.124 85.682 80.659 1.00 8.46 161 PHE B N 1
ATOM 3328 C CA . PHE B 1 161 ? 42.354 84.992 81.677 1.00 8.65 161 PHE B CA 1
ATOM 3329 C C . PHE B 1 161 ? 43.021 84.971 83.029 1.00 8.34 161 PHE B C 1
ATOM 3330 O O . PHE B 1 161 ? 43.182 83.922 83.651 1.00 8.82 161 PHE B O 1
ATOM 3338 N N . PRO B 1 162 ? 43.379 86.148 83.551 1.00 9.29 162 PRO B N 1
ATOM 3339 C CA . PRO B 1 162 ? 44.009 86.182 84.863 1.00 9.73 162 PRO B CA 1
ATOM 3340 C C . PRO B 1 162 ? 43.092 85.622 85.951 1.00 9.72 162 PRO B C 1
ATOM 3341 O O . PRO B 1 162 ? 41.912 85.892 85.966 1.00 11.06 162 PRO B O 1
ATOM 3345 N N . GLY B 1 163 ? 43.648 84.806 86.845 1.00 10.20 163 GLY B N 1
ATOM 3346 C CA . GLY B 1 163 ? 42.864 84.113 87.865 1.00 10.76 163 GLY B CA 1
ATOM 3347 C C . GLY B 1 163 ? 42.096 82.903 87.380 1.00 9.80 163 GLY B C 1
ATOM 3348 O O . GLY B 1 163 ? 41.568 82.129 88.223 1.00 11.10 163 GLY B O 1
ATOM 3349 N N . ILE B 1 164 ? 41.939 82.756 86.061 1.00 9.48 164 ILE B N 1
ATOM 3350 C CA . ILE B 1 164 ? 41.288 81.584 85.494 1.00 8.59 164 ILE B CA 1
ATOM 3351 C C . ILE B 1 164 ? 42.390 80.598 85.107 1.00 8.40 164 ILE B C 1
ATOM 3352 O O . ILE B 1 164 ? 42.406 79.468 85.584 1.00 9.26 164 ILE B O 1
ATOM 3357 N N . VAL B 1 165 ? 43.312 81.008 84.267 1.00 7.98 165 VAL B N 1
ATOM 3358 C CA . VAL B 1 165 ? 44.480 80.174 83.959 1.00 7.83 165 VAL B CA 1
ATOM 3359 C C . VAL B 1 165 ? 45.548 80.489 85.005 1.00 7.91 165 VAL B C 1
ATOM 3360 O O . VAL B 1 165 ? 46.134 81.587 85.001 1.00 9.23 165 VAL B O 1
ATOM 3364 N N . THR B 1 166 ? 45.730 79.566 85.947 1.00 6.98 166 THR B N 1
ATOM 3365 C CA . THR B 1 166 ? 46.564 79.779 87.094 1.00 7.12 166 THR B CA 1
ATOM 3366 C C . THR B 1 166 ? 47.845 78.950 87.088 1.00 6.90 166 THR B C 1
ATOM 3367 O O . THR B 1 166 ? 48.682 79.117 87.968 1.00 7.27 166 THR B O 1
ATOM 3371 N N . GLY B 1 167 ? 48.011 78.076 86.103 1.00 6.42 167 GLY B N 1
ATOM 3372 C CA . GLY B 1 167 ? 49.195 77.255 86.074 1.00 6.32 167 GLY B CA 1
ATOM 3373 C C . GLY B 1 167 ? 49.213 76.379 84.851 1.00 6.00 167 GLY B C 1
ATOM 3374 O O . GLY B 1 167 ? 48.303 76.384 84.018 1.00 6.18 167 GLY B O 1
ATOM 3375 N N . VAL B 1 168 ? 50.328 75.651 84.760 1.00 5.62 168 VAL B N 1
ATOM 3376 C CA . VAL B 1 168 ? 50.609 74.749 83.667 1.00 6.06 168 VAL B CA 1
ATOM 3377 C C . VAL B 1 168 ? 51.170 73.469 84.260 1.00 5.95 168 VAL B C 1
ATOM 3378 O O . VAL B 1 168 ? 52.128 73.536 85.029 1.00 6.41 168 VAL B O 1
ATOM 3382 N N . LYS B 1 169 ? 50.628 72.316 83.866 1.00 5.76 169 LYS B N 1
ATOM 3383 C CA . LYS B 1 169 ? 51.301 71.052 84.141 1.00 5.88 169 LYS B CA 1
ATOM 3384 C C . LYS B 1 169 ? 52.083 70.702 82.897 1.00 5.76 169 LYS B C 1
ATOM 3385 O O . LYS B 1 169 ? 51.521 70.319 81.867 1.00 5.51 169 LYS B O 1
ATOM 3391 N N . ASP B 1 170 ? 53.407 70.887 82.978 1.00 5.84 170 ASP B N 1
ATOM 3392 C CA . ASP B 1 170 ? 54.264 70.671 81.856 1.00 6.37 170 ASP B CA 1
ATOM 3393 C C . ASP B 1 170 ? 54.878 69.301 81.964 1.00 6.50 170 ASP B C 1
ATOM 3394 O O . ASP B 1 170 ? 55.845 69.097 82.699 1.00 6.74 170 ASP B O 1
ATOM 3399 N N . SER B 1 171 ? 54.313 68.380 81.211 1.00 6.47 171 SER B N 1
ATOM 3400 C CA . SER B 1 171 ? 54.772 67.001 81.130 1.00 7.25 171 SER B CA 1
ATOM 3401 C C . SER B 1 171 ? 55.457 66.768 79.779 1.00 8.44 171 SER B C 1
ATOM 3402 O O . SER B 1 171 ? 55.504 65.662 79.300 1.00 11.25 171 SER B O 1
ATOM 3405 N N . SER B 1 172 ? 56.000 67.801 79.184 1.00 7.93 172 SER B N 1
ATOM 3406 C CA . SER B 1 172 ? 56.696 67.656 77.906 1.00 8.70 172 SER B CA 1
ATOM 3407 C C . SER B 1 172 ? 58.033 66.930 77.998 1.00 8.49 172 SER B C 1
ATOM 3408 O O . SER B 1 172 ? 58.491 66.391 76.996 1.00 9.78 172 SER B O 1
ATOM 3411 N N . GLY B 1 173 ? 58.694 66.974 79.139 1.00 8.30 173 GLY B N 1
ATOM 3412 C CA . GLY B 1 173 ? 60.053 66.482 79.220 1.00 8.83 173 GLY B CA 1
ATOM 3413 C C . GLY B 1 173 ? 61.013 67.265 78.330 1.00 8.76 173 GLY B C 1
ATOM 3414 O O . GLY B 1 173 ? 62.068 66.763 77.992 1.00 10.26 173 GLY B O 1
ATOM 3415 N N . ASN B 1 174 ? 60.696 68.508 78.024 1.00 8.45 174 ASN B N 1
ATOM 3416 C CA . ASN B 1 174 ? 61.487 69.359 77.126 1.00 9.07 174 ASN B CA 1
ATOM 3417 C C . ASN B 1 174 ? 61.940 70.559 77.926 1.00 8.93 174 ASN B C 1
ATOM 3418 O O . ASN B 1 174 ? 61.220 71.540 78.057 1.00 9.34 174 ASN B O 1
ATOM 3423 N N . TRP B 1 175 ? 63.157 70.493 78.455 1.00 9.37 175 TRP B N 1
ATOM 3424 C CA . TRP B 1 175 ? 63.631 71.536 79.350 1.00 10.14 175 TRP B CA 1
ATOM 3425 C C . TRP B 1 175 ? 63.710 72.887 78.708 1.00 11.09 175 TRP B C 1
ATOM 3426 O O . TRP B 1 175 ? 63.447 73.911 79.355 1.00 11.49 175 TRP B O 1
ATOM 3437 N N . SER B 1 176 ? 64.052 72.948 77.428 1.00 10.88 176 SER B N 1
ATOM 3438 C CA A SER B 1 176 ? 64.078 74.229 76.690 0.50 11.23 176 SER B CA 1
ATOM 3439 C CA B SER B 1 176 ? 64.140 74.263 76.851 0.50 11.93 176 SER B CA 1
ATOM 3440 C C . SER B 1 176 ? 62.742 74.926 76.797 1.00 11.50 176 SER B C 1
ATOM 3441 O O . SER B 1 176 ? 62.660 76.149 76.806 1.00 14.36 176 SER B O 1
ATOM 3446 N N . HIS B 1 177 ? 61.680 74.126 76.778 1.00 10.06 177 HIS B N 1
ATOM 3447 C CA . HIS B 1 177 ? 60.320 74.635 76.939 1.00 9.19 177 HIS B CA 1
ATOM 3448 C C . HIS B 1 177 ? 60.044 75.007 78.399 1.00 8.51 177 HIS B C 1
ATOM 3449 O O . HIS B 1 177 ? 59.637 76.126 78.708 1.00 9.07 177 HIS B O 1
ATOM 3456 N N . THR B 1 178 ? 60.307 74.083 79.311 1.00 8.34 178 THR B N 1
ATOM 3457 C CA . THR B 1 178 ? 60.039 74.305 80.725 1.00 8.44 178 THR B CA 1
ATOM 3458 C C . THR B 1 178 ? 60.754 75.549 81.248 1.00 8.86 178 THR B C 1
ATOM 3459 O O . THR B 1 178 ? 60.181 76.326 82.026 1.00 8.45 178 THR B O 1
ATOM 3463 N N . GLU B 1 179 ? 62.022 75.713 80.867 1.00 9.25 179 GLU B N 1
ATOM 3464 C CA . GLU B 1 179 ? 62.779 76.847 81.364 1.00 10.65 179 GLU B CA 1
ATOM 3465 C C . GLU B 1 179 ? 62.165 78.192 80.927 1.00 9.39 179 GLU B C 1
ATOM 3466 O O . GLU B 1 179 ? 62.212 79.150 81.683 1.00 10.11 179 GLU B O 1
ATOM 3472 N N . ARG B 1 180 ? 61.628 78.254 79.703 1.00 9.83 180 ARG B N 1
ATOM 3473 C CA A ARG B 1 180 ? 60.891 79.423 79.206 0.50 10.48 180 ARG B CA 1
ATOM 3474 C CA B ARG B 1 180 ? 60.922 79.448 79.243 0.50 10.33 180 ARG B CA 1
ATOM 3475 C C . ARG B 1 180 ? 59.584 79.624 79.945 1.00 9.76 180 ARG B C 1
ATOM 3476 O O . ARG B 1 180 ? 59.208 80.755 80.230 1.00 10.52 180 ARG B O 1
ATOM 3491 N N . LEU B 1 181 ? 58.875 78.519 80.252 1.00 9.44 181 LEU B N 1
ATOM 3492 C CA . LEU B 1 181 ? 57.68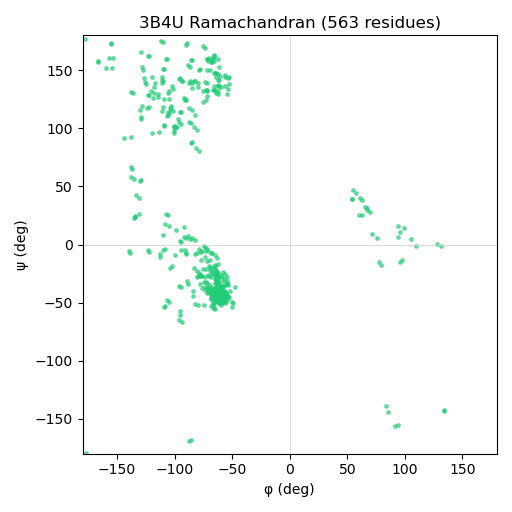0 78.651 81.084 1.00 9.54 181 LEU B CA 1
ATOM 3493 C C . LEU B 1 181 ? 58.034 79.307 82.397 1.00 8.78 181 LEU B C 1
ATOM 3494 O O . LEU B 1 181 ? 57.286 80.123 82.898 1.00 9.57 181 LEU B O 1
ATOM 3499 N N . LEU B 1 182 ? 59.153 78.928 83.001 1.00 9.50 182 LEU B N 1
ATOM 3500 C CA . LEU B 1 182 ? 59.532 79.516 84.266 1.00 10.37 182 LEU B CA 1
ATOM 3501 C C . LEU B 1 182 ? 59.911 80.995 84.126 1.00 10.98 182 LEU B C 1
ATOM 3502 O O . LEU B 1 182 ? 59.478 81.820 84.935 1.00 12.51 182 LEU B O 1
ATOM 3507 N N . LYS B 1 183 ? 60.676 81.344 83.090 1.00 11.03 183 LYS B N 1
ATOM 3508 C CA . LYS B 1 183 ? 61.068 82.758 82.895 1.00 11.92 183 LYS B CA 1
ATOM 3509 C C . LYS B 1 183 ? 59.925 83.689 82.549 1.00 11.89 183 LYS B C 1
ATOM 3510 O O . LYS B 1 183 ? 59.876 84.829 83.011 1.00 12.12 183 LYS B O 1
ATOM 3516 N N . GLU B 1 184 ? 59.061 83.214 81.652 1.00 10.79 184 GLU B N 1
ATOM 3517 C CA . GLU B 1 184 ? 57.990 84.032 81.134 1.00 11.44 184 GLU B CA 1
ATOM 3518 C C . GLU B 1 184 ? 56.753 83.953 81.990 1.00 10.08 184 GLU B C 1
ATOM 3519 O O . GLU B 1 184 ? 56.023 84.936 82.063 1.00 11.01 184 GLU B O 1
ATOM 3525 N N . HIS B 1 185 ? 56.484 82.778 82.605 1.00 10.05 185 HIS B N 1
ATOM 3526 C CA . HIS B 1 185 ? 55.211 82.504 83.239 1.00 9.60 185 HIS B CA 1
ATOM 3527 C C . HIS B 1 185 ? 55.374 81.884 84.604 1.00 9.21 185 HIS B C 1
ATOM 3528 O O . HIS B 1 185 ? 54.442 81.303 85.123 1.00 9.02 185 HIS B O 1
ATOM 3535 N N . GLY B 1 186 ? 56.504 82.122 85.249 1.00 9.41 186 GLY B N 1
ATOM 3536 C CA . GLY B 1 186 ? 56.727 81.588 86.575 1.00 9.66 186 GLY B CA 1
ATOM 3537 C C . GLY B 1 186 ? 55.960 82.279 87.678 1.00 9.74 186 GLY B C 1
ATOM 3538 O O . GLY B 1 186 ? 56.010 81.831 88.796 1.00 10.87 186 GLY B O 1
ATOM 3539 N N . ASP B 1 187 ? 55.196 83.312 87.317 1.00 9.95 187 ASP B N 1
ATOM 3540 C CA . ASP B 1 187 ? 54.172 83.895 88.175 1.00 10.43 187 ASP B CA 1
ATOM 3541 C C . ASP B 1 187 ? 52.985 82.958 88.367 1.00 9.93 187 ASP B C 1
ATOM 3542 O O . ASP B 1 187 ? 52.233 83.087 89.326 1.00 11.36 187 ASP B O 1
ATOM 3547 N N . LEU B 1 188 ? 52.814 82.026 87.439 1.00 8.55 188 LEU B N 1
ATOM 3548 C CA . LEU B 1 188 ? 51.799 80.983 87.531 1.00 7.84 188 LEU B CA 1
ATOM 3549 C C . LEU B 1 188 ? 52.409 79.798 88.253 1.00 7.46 188 LEU B C 1
ATOM 3550 O O . LEU B 1 188 ? 53.595 79.738 88.517 1.00 8.35 188 LEU B O 1
ATOM 3555 N N . ALA B 1 189 ? 51.571 78.810 88.546 1.00 7.26 189 ALA B N 1
ATOM 3556 C CA . ALA B 1 189 ? 52.028 77.539 89.134 1.00 7.01 189 ALA B CA 1
ATOM 3557 C C . ALA B 1 189 ? 52.529 76.654 87.970 1.00 6.40 189 ALA B C 1
ATOM 3558 O O . ALA B 1 189 ? 51.736 76.045 87.242 1.00 7.09 189 ALA B O 1
ATOM 3560 N N . ILE B 1 190 ? 53.851 76.600 87.798 1.00 6.57 190 ILE B N 1
ATOM 3561 C CA . ILE B 1 190 ? 54.457 75.759 86.761 1.00 6.43 190 ILE B CA 1
ATOM 3562 C C . ILE B 1 190 ? 54.837 74.460 87.427 1.00 6.50 190 ILE B C 1
ATOM 3563 O O . ILE B 1 190 ? 55.689 74.426 88.309 1.00 6.86 190 ILE B O 1
ATOM 3568 N N . LEU B 1 191 ? 54.175 73.397 87.011 1.00 6.00 191 LEU B N 1
ATOM 3569 C CA . LEU B 1 191 ? 54.293 72.074 87.599 1.00 5.76 191 LEU B CA 1
ATOM 3570 C C . LEU B 1 191 ? 55.010 71.190 86.571 1.00 6.27 191 LEU B C 1
ATOM 3571 O O . LEU B 1 191 ? 54.786 71.310 85.373 1.00 7.21 191 LEU B O 1
ATOM 3576 N N . ILE B 1 192 ? 55.906 70.316 87.027 1.00 5.91 192 ILE B N 1
ATOM 3577 C CA . ILE B 1 192 ? 56.866 69.663 86.114 1.00 6.77 192 ILE B CA 1
ATOM 3578 C C . ILE B 1 192 ? 56.706 68.156 86.199 1.00 6.46 192 ILE B C 1
ATOM 3579 O O . ILE B 1 192 ? 56.883 67.544 87.243 1.00 7.07 192 ILE B O 1
ATOM 3584 N N . GLY B 1 193 ? 56.352 67.572 85.076 1.00 6.63 193 GLY B N 1
ATOM 3585 C CA . GLY B 1 193 ? 56.134 66.126 84.963 1.00 7.30 193 GLY B CA 1
ATOM 3586 C C . GLY B 1 193 ? 57.404 65.297 84.869 1.00 8.82 193 GLY B C 1
ATOM 3587 O O . GLY B 1 193 ? 57.463 64.206 85.414 1.00 10.65 193 GLY B O 1
ATOM 3588 N N . ASP B 1 194 ? 58.451 65.796 84.241 1.00 8.26 194 ASP B N 1
ATOM 3589 C CA . ASP B 1 194 ? 59.672 65.008 84.007 1.00 8.73 194 ASP B CA 1
ATOM 3590 C C . ASP B 1 194 ? 60.537 65.048 85.245 1.00 7.80 194 ASP B C 1
ATOM 3591 O O . ASP B 1 194 ? 61.081 66.081 85.608 1.00 8.86 194 ASP B O 1
ATOM 3596 N N . GLU B 1 195 ? 60.654 63.897 85.904 1.00 8.11 195 GLU B N 1
ATOM 3597 C CA . GLU B 1 195 ? 61.323 63.826 87.216 1.00 8.87 195 GLU B CA 1
ATOM 3598 C C . GLU B 1 195 ? 62.749 64.326 87.169 1.00 9.45 195 GLU B C 1
ATOM 3599 O O . GLU B 1 195 ? 63.175 64.958 88.121 1.00 10.32 195 GLU B O 1
ATOM 3605 N N . ARG B 1 196 ? 63.471 64.095 86.089 1.00 9.20 196 ARG B N 1
ATOM 3606 C CA . ARG B 1 196 ? 64.840 64.584 86.013 1.00 10.65 196 ARG B CA 1
ATOM 3607 C C . ARG B 1 196 ? 64.976 66.084 86.156 1.00 9.74 196 ARG B C 1
ATOM 3608 O O . ARG B 1 196 ? 66.017 66.579 86.619 1.00 10.05 196 ARG B O 1
ATOM 3616 N N . ASP B 1 197 ? 63.937 66.839 85.770 1.00 8.70 197 ASP B N 1
ATOM 3617 C CA . ASP B 1 197 ? 63.999 68.305 85.902 1.00 8.50 197 ASP B CA 1
ATOM 3618 C C . ASP B 1 197 ? 63.097 68.896 86.951 1.00 7.46 197 ASP B C 1
ATOM 3619 O O . ASP B 1 197 ? 63.036 70.099 87.077 1.00 7.82 197 ASP B O 1
ATOM 3624 N N . LEU B 1 198 ? 62.460 68.053 87.763 1.00 7.59 198 LEU B N 1
ATOM 3625 C CA . LEU B 1 198 ? 61.535 68.528 88.779 1.00 7.19 198 LEU B CA 1
ATOM 3626 C C . LEU B 1 198 ? 62.217 69.368 89.849 1.00 6.97 198 LEU B C 1
ATOM 3627 O O . LEU B 1 198 ? 61.858 70.509 90.071 1.00 6.87 198 LEU B O 1
ATOM 3632 N N . ALA B 1 199 ? 63.241 68.820 90.499 1.00 7.62 199 ALA B N 1
ATOM 3633 C CA . ALA B 1 199 ? 63.900 69.577 91.567 1.00 7.62 199 ALA B CA 1
ATOM 3634 C C . ALA B 1 199 ? 64.604 70.805 90.996 1.00 7.65 199 ALA B C 1
ATOM 3635 O O . ALA B 1 199 ? 64.538 71.886 91.555 1.00 8.10 199 ALA B O 1
ATOM 3637 N N . ARG B 1 200 ? 65.264 70.633 89.850 1.00 8.08 200 ARG B N 1
ATOM 3638 C CA . ARG B 1 200 ? 65.913 71.735 89.130 1.00 8.38 200 ARG B CA 1
ATOM 3639 C C . ARG B 1 200 ? 64.944 72.871 88.860 1.00 8.23 200 ARG B C 1
ATOM 3640 O O . ARG B 1 200 ? 65.236 74.040 89.078 1.00 8.89 200 ARG B O 1
ATOM 3648 N N . GLY B 1 201 ? 63.745 72.522 88.430 1.00 7.83 201 GLY B N 1
ATOM 3649 C CA . GLY B 1 201 ? 62.727 73.502 88.138 1.00 7.88 201 GLY B CA 1
ATOM 3650 C C . GLY B 1 201 ? 62.138 74.153 89.367 1.00 7.47 201 GLY B C 1
ATOM 3651 O O . GLY B 1 201 ? 61.893 75.356 89.376 1.00 8.09 201 GLY B O 1
ATOM 3652 N N . VAL B 1 202 ? 61.963 73.385 90.441 1.00 7.85 202 VAL B N 1
ATOM 3653 C CA . VAL B 1 202 ? 61.526 73.931 91.712 1.00 8.41 202 VAL B CA 1
ATOM 3654 C C . VAL B 1 202 ? 62.537 74.969 92.203 1.00 8.53 202 VAL B C 1
ATOM 3655 O O . VAL B 1 202 ? 62.165 76.024 92.701 1.00 9.26 202 VAL B O 1
ATOM 3659 N N . ARG B 1 203 ? 63.835 74.681 92.047 1.00 8.69 203 ARG B N 1
ATOM 3660 C CA . ARG B 1 203 ? 64.859 75.636 92.449 1.00 9.83 203 ARG B CA 1
ATOM 3661 C C . ARG B 1 203 ? 64.795 76.933 91.631 1.00 9.95 203 ARG B C 1
ATOM 3662 O O . ARG B 1 203 ? 65.321 77.956 92.080 1.00 12.26 203 ARG B O 1
ATOM 3670 N N . LEU B 1 204 ? 64.198 76.903 90.453 1.00 9.89 204 LEU B N 1
ATOM 3671 C CA . LEU B 1 204 ? 63.981 78.047 89.600 1.00 10.60 204 LEU B CA 1
ATOM 3672 C C . LEU B 1 204 ? 62.583 78.620 89.712 1.00 11.24 204 LEU B C 1
ATOM 3673 O O . LEU B 1 204 ? 62.205 79.427 88.871 1.00 13.99 204 LEU B O 1
ATOM 3678 N N . GLY B 1 205 ? 61.809 78.209 90.710 1.00 10.00 205 GLY B N 1
ATOM 3679 C CA . GLY B 1 205 ? 60.506 78.808 90.935 1.00 9.78 205 GLY B CA 1
ATOM 3680 C C . GLY B 1 205 ? 59.323 77.920 90.623 1.00 8.79 205 GLY B C 1
ATOM 3681 O O . GLY B 1 205 ? 58.181 78.337 90.822 1.00 9.26 205 GLY B O 1
ATOM 3682 N N . GLY B 1 206 ? 59.553 76.703 90.164 1.00 8.02 206 GLY B N 1
ATOM 3683 C CA . GLY B 1 206 ? 58.437 75.799 89.960 1.00 7.45 206 GLY B CA 1
ATOM 3684 C C . GLY B 1 206 ? 57.676 75.517 91.228 1.00 6.93 206 GLY B C 1
ATOM 3685 O O . GLY B 1 206 ? 58.252 75.411 92.297 1.00 8.05 206 GLY B O 1
ATOM 3686 N N . GLN B 1 207 ? 56.361 75.353 91.108 1.00 6.97 207 GLN B N 1
ATOM 3687 C CA . GLN B 1 207 ? 55.479 75.183 92.260 1.00 7.10 207 GLN B CA 1
ATOM 3688 C C . GLN B 1 207 ? 55.159 73.768 92.637 1.00 7.52 207 GLN B C 1
ATOM 3689 O O . GLN B 1 207 ? 54.392 73.559 93.570 1.00 8.48 207 GLN B O 1
ATOM 3695 N N . GLY B 1 208 ? 55.737 72.781 91.953 1.00 6.36 208 GLY B N 1
ATOM 3696 C CA . GLY B 1 208 ? 55.573 71.407 92.336 1.00 6.77 208 GLY B CA 1
ATOM 3697 C C . GLY B 1 208 ? 55.244 70.471 91.190 1.00 5.87 208 GLY B C 1
ATOM 3698 O O . GLY B 1 208 ? 55.811 70.577 90.107 1.00 5.91 208 GLY B O 1
ATOM 3699 N N . ALA B 1 209 ? 54.374 69.487 91.457 1.00 6.24 209 ALA B N 1
ATOM 3700 C CA . ALA B 1 209 ? 54.124 68.396 90.519 1.00 5.96 209 ALA B CA 1
ATOM 3701 C C . ALA B 1 209 ? 52.791 67.727 90.805 1.00 5.40 209 ALA B C 1
ATOM 3702 O O . ALA B 1 209 ? 52.347 67.692 91.958 1.00 6.46 209 ALA B O 1
ATOM 3704 N N . ILE B 1 210 ? 52.233 67.185 89.743 1.00 6.02 210 ILE B N 1
ATOM 3705 C CA . ILE B 1 210 ? 51.163 66.209 89.798 1.00 6.33 210 ILE B CA 1
ATOM 3706 C C . ILE B 1 210 ? 51.807 64.900 89.350 1.00 5.98 210 ILE B C 1
ATOM 3707 O O . ILE B 1 210 ? 52.078 64.712 88.177 1.00 6.98 210 ILE B O 1
ATOM 3712 N N . SER B 1 211 ? 52.116 64.045 90.305 1.00 6.02 211 SER B N 1
ATOM 3713 C CA . SER B 1 211 ? 53.117 62.990 90.119 1.00 6.63 211 SER B CA 1
ATOM 3714 C C . SER B 1 211 ? 52.558 61.585 90.178 1.00 6.11 211 SER B C 1
ATOM 3715 O O . SER B 1 211 ? 51.916 61.221 91.164 1.00 6.57 211 SER B O 1
ATOM 3718 N N . GLY B 1 212 ? 52.872 60.763 89.189 1.00 6.04 212 GLY B N 1
ATOM 3719 C CA . GLY B 1 212 ? 52.524 59.358 89.216 1.00 6.69 212 GLY B CA 1
ATOM 3720 C C . GLY B 1 212 ? 53.349 58.548 90.211 1.00 6.62 212 GLY B C 1
ATOM 3721 O O . GLY B 1 212 ? 52.824 57.697 90.919 1.00 6.30 212 GLY B O 1
ATOM 3722 N N . VAL B 1 213 ? 54.647 58.816 90.282 1.00 6.64 213 VAL B N 1
ATOM 3723 C CA . VAL B 1 213 ? 55.513 58.127 91.215 1.00 7.48 213 VAL B CA 1
ATOM 3724 C C . VAL B 1 213 ? 55.113 58.398 92.652 1.00 6.40 213 VAL B C 1
ATOM 3725 O O . VAL B 1 213 ? 55.322 57.551 93.510 1.00 7.19 213 VAL B O 1
ATOM 3729 N N . ALA B 1 214 ? 54.505 59.553 92.921 1.00 6.28 214 ALA B N 1
ATOM 3730 C CA . ALA B 1 214 ? 54.042 59.888 94.251 1.00 6.99 214 ALA B CA 1
ATOM 3731 C C . ALA B 1 214 ? 52.913 58.977 94.748 1.00 6.63 214 ALA B C 1
ATOM 3732 O O . ALA B 1 214 ? 52.601 59.025 95.929 1.00 7.58 214 ALA B O 1
ATOM 3734 N N . ASN B 1 215 ? 52.352 58.126 93.896 1.00 6.39 215 ASN B N 1
ATOM 3735 C CA . ASN B 1 215 ? 51.419 57.099 94.385 1.00 6.73 215 ASN B CA 1
ATOM 3736 C C . ASN B 1 215 ? 52.120 56.047 95.246 1.00 6.64 215 ASN B C 1
ATOM 3737 O O . ASN B 1 215 ? 51.444 55.376 96.021 1.00 7.37 215 ASN B O 1
ATOM 3742 N N . PHE B 1 216 ? 53.442 55.900 95.136 1.00 6.34 216 PHE B N 1
ATOM 3743 C CA . PHE B 1 216 ? 54.147 54.841 95.847 1.00 6.93 216 PHE B CA 1
ATOM 3744 C C . PHE B 1 216 ? 55.470 55.248 96.452 1.00 7.40 216 PHE B C 1
ATOM 3745 O O . PHE B 1 216 ? 56.020 54.438 97.190 1.00 8.23 216 PHE B O 1
ATOM 3753 N N . LEU B 1 217 ? 55.965 56.452 96.180 1.00 6.95 217 LEU B N 1
ATOM 3754 C CA . LEU B 1 217 ? 57.185 57.004 96.802 1.00 7.21 217 LEU B CA 1
ATOM 3755 C C . LEU B 1 217 ? 56.882 58.451 97.189 1.00 7.21 217 LEU B C 1
ATOM 3756 O O . LEU B 1 217 ? 57.524 59.404 96.724 1.00 7.76 217 LEU B O 1
ATOM 3761 N N . THR B 1 218 ? 55.844 58.643 97.985 1.00 7.67 218 THR B N 1
ATOM 3762 C CA . THR B 1 218 ? 55.345 59.993 98.246 1.00 7.75 218 THR B CA 1
ATOM 3763 C C . THR B 1 218 ? 56.385 60.914 98.875 1.00 7.21 218 THR B C 1
ATOM 3764 O O . THR B 1 218 ? 56.599 62.025 98.388 1.00 7.33 218 THR B O 1
ATOM 3768 N N . GLN B 1 219 ? 57.009 60.454 99.967 1.00 8.18 219 GLN B N 1
ATOM 3769 C CA . GLN B 1 219 ? 57.996 61.293 100.632 1.00 9.19 219 GLN B CA 1
ATOM 3770 C C . GLN B 1 219 ? 59.167 61.649 99.731 1.00 8.55 219 GLN B C 1
ATOM 3771 O O . GLN B 1 219 ? 59.660 62.777 99.750 1.00 8.14 219 GLN B O 1
ATOM 3777 N N . GLU B 1 220 ? 59.598 60.694 98.933 1.00 7.83 220 GLU B N 1
ATOM 3778 C CA . GLU B 1 220 ? 60.732 60.928 98.057 1.00 7.97 220 GLU B CA 1
ATOM 3779 C C . GLU B 1 220 ? 60.413 61.975 96.990 1.00 7.79 220 GLU B C 1
ATOM 3780 O O . GLU B 1 220 ? 61.205 62.867 96.688 1.00 7.86 220 GLU B O 1
ATOM 3786 N N . VAL B 1 221 ? 59.222 61.897 96.420 1.00 7.49 221 VAL B N 1
ATOM 3787 C CA . VAL B 1 221 ? 58.800 62.900 95.445 1.00 7.13 221 VAL B CA 1
ATOM 3788 C C . VAL B 1 221 ? 58.586 64.250 96.126 1.00 7.28 221 VAL B C 1
ATOM 3789 O O . VAL B 1 221 ? 58.899 65.276 95.541 1.00 7.14 221 VAL B O 1
ATOM 3793 N N . ARG B 1 222 ? 58.050 64.270 97.348 1.00 7.12 222 ARG B N 1
ATOM 3794 C CA . ARG B 1 222 ? 57.868 65.544 98.039 1.00 7.37 222 ARG B CA 1
ATOM 3795 C C . ARG B 1 222 ? 59.179 66.316 98.192 1.00 7.32 222 ARG B C 1
ATOM 3796 O O . ARG B 1 222 ? 59.224 67.525 98.024 1.00 7.28 222 ARG B O 1
ATOM 3804 N N . ALA B 1 223 ? 60.253 65.594 98.486 1.00 7.96 223 ALA B N 1
ATOM 3805 C CA . ALA B 1 223 ? 61.552 66.255 98.672 1.00 7.85 223 ALA B CA 1
ATOM 3806 C C . ALA B 1 223 ? 61.965 66.963 97.392 1.00 8.12 223 ALA B C 1
ATOM 3807 O O . ALA B 1 223 ? 62.620 68.000 97.443 1.00 9.55 223 ALA B O 1
ATOM 3809 N N . MET B 1 224 ? 61.589 66.420 96.243 1.00 7.21 224 MET B N 1
ATOM 3810 C CA . MET B 1 224 ? 61.881 67.020 94.956 1.00 7.03 224 MET B CA 1
ATOM 3811 C C . MET B 1 224 ? 60.909 68.166 94.626 1.00 7.34 224 MET B C 1
ATOM 3812 O O . MET B 1 224 ? 61.323 69.279 94.306 1.00 8.19 224 MET B O 1
ATOM 3817 N N . ALA B 1 225 ? 59.616 67.888 94.719 1.00 6.89 225 ALA B N 1
ATOM 3818 C CA . ALA B 1 225 ? 58.551 68.771 94.233 1.00 7.65 225 ALA B CA 1
ATOM 3819 C C . ALA B 1 225 ? 58.350 69.967 95.136 1.00 7.54 225 ALA B C 1
ATOM 3820 O O . ALA B 1 225 ? 57.959 71.029 94.656 1.00 7.79 225 ALA B O 1
ATOM 3822 N N . VAL B 1 226 ? 58.569 69.792 96.446 1.00 8.37 226 VAL B N 1
ATOM 3823 C CA . VAL B 1 226 ? 58.338 70.856 97.422 1.00 9.11 226 VAL B CA 1
ATOM 3824 C C . VAL B 1 226 ? 59.665 71.424 97.871 1.00 9.34 226 VAL B C 1
ATOM 3825 O O . VAL B 1 226 ? 59.842 72.647 97.880 1.00 10.61 226 VAL B O 1
ATOM 3829 N N . ASP B 1 227 ? 60.610 70.564 98.253 1.00 9.57 227 ASP B N 1
ATOM 3830 C CA . ASP B 1 227 ? 61.864 71.019 98.858 1.00 10.31 227 ASP B CA 1
ATOM 3831 C C . ASP B 1 227 ? 62.968 71.292 97.842 1.00 9.50 227 ASP B C 1
ATOM 3832 O O . ASP B 1 227 ? 64.012 71.827 98.211 1.00 11.21 227 ASP B O 1
ATOM 3837 N N . GLY B 1 228 ? 62.766 70.948 96.574 1.00 8.93 228 GLY B N 1
ATOM 3838 C CA . GLY B 1 228 ? 63.743 71.232 95.543 1.00 8.97 228 GLY B CA 1
ATOM 3839 C C . GLY B 1 228 ? 65.040 70.460 95.670 1.00 9.49 228 GLY B C 1
ATOM 3840 O O . GLY B 1 228 ? 66.092 70.961 95.298 1.00 10.21 228 GLY B O 1
ATOM 3841 N N . LYS B 1 229 ? 64.979 69.244 96.194 1.00 8.35 229 LYS B N 1
ATOM 3842 C CA . LYS B 1 229 ? 66.147 68.391 96.343 1.00 9.37 229 LYS B CA 1
ATOM 3843 C C . LYS B 1 229 ? 66.128 67.296 95.289 1.00 8.29 229 LYS B C 1
ATOM 3844 O O . LYS B 1 229 ? 65.139 66.586 95.125 1.00 9.16 229 LYS B O 1
ATOM 3850 N N . ASP B 1 230 ? 67.253 67.117 94.621 1.00 8.89 230 ASP B N 1
ATOM 3851 C CA . ASP B 1 230 ? 67.393 66.042 93.651 1.00 8.72 230 ASP B CA 1
ATOM 3852 C C . ASP B 1 230 ? 67.233 64.682 94.312 1.00 9.26 230 ASP B C 1
ATOM 3853 O O . ASP B 1 230 ? 67.538 64.504 95.502 1.00 10.57 230 ASP B O 1
ATOM 3858 N N . ASP B 1 231 ? 66.793 63.711 93.541 1.00 7.77 231 ASP B N 1
ATOM 3859 C CA . ASP B 1 231 ? 66.834 62.315 93.971 1.00 7.88 231 ASP B CA 1
ATOM 3860 C C . ASP B 1 231 ? 67.148 61.457 92.757 1.00 7.49 231 ASP B C 1
ATOM 3861 O O . ASP B 1 231 ? 66.251 60.997 92.015 1.00 7.35 231 ASP B O 1
ATOM 3866 N N . PRO B 1 232 ? 68.435 61.189 92.512 1.00 7.52 232 PRO B N 1
ATOM 3867 C CA . PRO B 1 232 ? 68.824 60.366 91.381 1.00 7.59 232 PRO B CA 1
ATOM 3868 C C . PRO B 1 232 ? 68.160 58.996 91.319 1.00 6.98 232 PRO B C 1
ATOM 3869 O O . PRO B 1 232 ? 67.972 58.459 90.232 1.00 7.62 232 PRO B O 1
ATOM 3873 N N . ARG B 1 233 ? 67.778 58.430 92.448 1.00 7.52 233 ARG B N 1
ATOM 3874 C CA . ARG B 1 233 ? 67.120 57.123 92.440 1.00 7.84 233 ARG B CA 1
ATOM 3875 C C . ARG B 1 233 ? 65.782 57.175 91.694 1.00 7.14 233 ARG B C 1
ATOM 3876 O O . ARG B 1 233 ? 65.406 56.245 91.013 1.00 7.66 233 ARG B O 1
ATOM 3884 N N . ILE B 1 234 ? 65.041 58.272 91.856 1.00 7.29 234 ILE B N 1
ATOM 3885 C CA . ILE B 1 234 ? 63.753 58.437 91.199 1.00 8.02 234 ILE B CA 1
ATOM 3886 C C . ILE B 1 234 ? 63.952 58.569 89.694 1.00 7.83 234 ILE B C 1
ATOM 3887 O O . ILE B 1 234 ? 63.239 57.988 88.892 1.00 7.68 234 ILE B O 1
ATOM 3892 N N . VAL B 1 235 ? 64.952 59.352 89.287 1.00 7.40 235 VAL B N 1
ATOM 3893 C CA . VAL B 1 235 ? 65.279 59.505 87.866 1.00 7.88 235 VAL B CA 1
ATOM 3894 C C . VAL B 1 235 ? 65.599 58.143 87.261 1.00 8.19 235 VAL B C 1
ATOM 3895 O O . VAL B 1 235 ? 65.083 57.765 86.205 1.00 7.91 235 VAL B O 1
ATOM 3899 N N . ASP B 1 236 ? 66.434 57.382 87.951 1.00 7.50 236 ASP B N 1
ATOM 3900 C CA . ASP B 1 236 ? 66.799 56.053 87.482 1.00 7.98 236 ASP B CA 1
ATOM 3901 C C . ASP B 1 236 ? 65.595 55.114 87.405 1.00 7.63 236 ASP B C 1
ATOM 3902 O O . ASP B 1 236 ? 65.452 54.378 86.452 1.00 8.24 236 ASP B O 1
ATOM 3907 N N . LEU B 1 237 ? 64.724 55.158 88.409 1.00 7.43 237 LEU B N 1
ATOM 3908 C CA . LEU B 1 237 ? 63.549 54.305 88.379 1.00 8.10 237 LEU B CA 1
ATOM 3909 C C . LEU B 1 237 ? 62.715 54.584 87.145 1.00 8.04 237 LEU B C 1
ATOM 3910 O O . LEU B 1 237 ? 62.270 53.661 86.473 1.00 8.46 237 LEU B O 1
ATOM 3915 N N . VAL B 1 238 ? 62.482 55.855 86.864 1.00 7.94 238 VAL B N 1
ATOM 3916 C CA . VAL B 1 238 ? 61.646 56.210 85.726 1.00 8.61 238 VAL B CA 1
ATOM 3917 C C . VAL B 1 238 ? 62.266 55.703 84.419 1.00 9.09 238 VAL B C 1
ATOM 3918 O O . VAL B 1 238 ? 61.569 55.186 83.549 1.00 9.88 238 VAL B O 1
ATOM 3922 N N . VAL B 1 239 ? 63.590 55.761 84.279 1.00 8.74 239 VAL B N 1
ATOM 3923 C CA . VAL B 1 239 ? 64.223 55.202 83.087 1.00 10.66 239 VAL B CA 1
ATOM 3924 C C . VAL B 1 239 ? 64.066 53.701 83.032 1.00 11.00 239 VAL B C 1
ATOM 3925 O O . VAL B 1 239 ? 63.757 53.136 81.994 1.00 11.71 239 VAL B O 1
ATOM 3929 N N . GLU B 1 240 ? 64.336 53.023 84.133 1.00 11.55 240 GLU B N 1
ATOM 3930 C CA . GLU B 1 240 ? 64.236 51.554 84.163 1.00 11.97 240 GLU B CA 1
ATOM 3931 C C . GLU B 1 240 ? 62.834 51.093 83.789 1.00 12.09 240 GLU B C 1
ATOM 3932 O O . GLU B 1 240 ? 62.654 50.036 83.174 1.00 14.33 240 GLU B O 1
ATOM 3938 N N . LEU B 1 241 ? 61.829 51.891 84.107 1.00 12.08 241 LEU B N 1
ATOM 3939 C CA . LEU B 1 241 ? 60.468 51.532 83.808 1.00 12.67 241 LEU B CA 1
ATOM 3940 C C . LEU B 1 241 ? 60.060 51.846 82.370 1.00 12.74 241 LEU B C 1
ATOM 3941 O O . LEU B 1 241 ? 58.965 51.462 81.954 1.00 13.32 241 LEU B O 1
ATOM 3946 N N . LEU B 1 242 ? 60.890 52.544 81.589 1.00 13.19 242 LEU B N 1
ATOM 3947 C CA . LEU B 1 242 ? 60.514 52.894 80.198 1.00 14.86 242 LEU B CA 1
ATOM 3948 C C . LEU B 1 242 ? 60.199 51.677 79.354 1.00 15.76 242 LEU B C 1
ATOM 3949 O O . LEU B 1 242 ? 59.553 51.815 78.318 1.00 18.35 242 LEU B O 1
ATOM 3954 N N . LYS B 1 243 ? 60.728 50.525 79.747 1.00 16.78 243 LYS B N 1
ATOM 3955 C CA . LYS B 1 243 ? 60.502 49.279 79.085 1.00 17.97 243 LYS B CA 1
ATOM 3956 C C . LYS B 1 243 ? 59.015 48.892 79.117 1.00 17.29 243 LYS B C 1
ATOM 3957 O O . LYS B 1 243 ? 58.642 48.033 78.345 1.00 19.10 243 LYS B O 1
ATOM 3963 N N . PHE B 1 244 ? 58.187 49.505 79.994 1.00 16.04 244 PHE B N 1
ATOM 3964 C CA . PHE B 1 244 ? 56.819 49.033 80.295 1.00 15.77 244 PHE B CA 1
ATOM 3965 C C . PHE B 1 244 ? 55.812 50.179 80.120 1.00 15.17 244 PHE B C 1
ATOM 3966 O O . PHE B 1 244 ? 56.156 51.344 80.325 1.00 14.56 244 PHE B O 1
ATOM 3974 N N . PRO B 1 245 ? 54.536 49.886 79.742 1.00 15.04 245 PRO B N 1
ATOM 3975 C CA . PRO B 1 245 ? 53.520 50.953 79.729 1.00 14.56 245 PRO B CA 1
ATOM 3976 C C . PRO B 1 245 ? 53.440 51.679 81.067 1.00 12.44 245 PRO B C 1
ATOM 3977 O O . PRO B 1 245 ? 53.451 51.050 82.106 1.00 11.98 245 PRO B O 1
ATOM 3981 N N . VAL B 1 246 ? 53.401 52.998 81.020 1.00 11.77 246 VAL B N 1
ATOM 3982 C CA . VAL B 1 246 ? 53.697 53.789 82.221 1.00 11.30 246 VAL B CA 1
ATOM 3983 C C . VAL B 1 246 ? 52.661 53.602 83.328 1.00 9.50 246 VAL B C 1
ATOM 3984 O O . VAL B 1 246 ? 53.020 53.328 84.478 1.00 9.00 246 VAL B O 1
ATOM 3988 N N . THR B 1 247 ? 51.386 53.762 83.005 1.00 9.31 247 THR B N 1
ATOM 3989 C CA . THR B 1 247 ? 50.374 53.716 84.027 1.00 9.04 247 THR B CA 1
ATOM 3990 C C . THR B 1 247 ? 50.218 52.316 84.630 1.00 8.39 247 THR B C 1
ATOM 3991 O O . THR B 1 247 ? 50.203 52.158 85.857 1.00 8.39 247 THR B O 1
ATOM 3995 N N . PRO B 1 248 ? 50.161 51.266 83.789 1.00 8.46 248 PRO B N 1
ATOM 3996 C CA . PRO B 1 248 ? 50.133 49.929 84.379 1.00 8.77 248 PRO B CA 1
ATOM 3997 C C . PRO B 1 248 ? 51.356 49.630 85.291 1.00 8.97 248 PRO B C 1
ATOM 3998 O O . PRO B 1 248 ? 51.207 48.992 86.327 1.00 9.01 248 PRO B O 1
ATOM 4002 N N . ALA B 1 249 ? 52.543 50.115 84.931 1.00 8.38 249 ALA B N 1
ATOM 4003 C CA . ALA B 1 249 ? 53.725 49.904 85.768 1.00 9.04 249 ALA B CA 1
ATOM 4004 C C . ALA B 1 249 ? 53.667 50.655 87.092 1.00 8.27 249 ALA B C 1
ATOM 4005 O O . ALA B 1 249 ? 54.055 50.135 88.125 1.00 9.06 249 ALA B O 1
ATOM 4007 N N . VAL B 1 250 ? 53.150 51.881 87.076 1.00 8.42 250 VAL B N 1
ATOM 4008 C CA . VAL B 1 250 ? 52.937 52.590 88.316 1.00 8.18 250 VAL B CA 1
ATOM 4009 C C . VAL B 1 250 ? 52.020 51.808 89.243 1.00 7.94 250 VAL B C 1
ATOM 4010 O O . VAL B 1 250 ? 52.275 51.661 90.442 1.00 7.78 250 VAL B O 1
ATOM 4014 N N . LYS B 1 251 ? 50.936 51.270 88.681 1.00 8.24 251 LYS B N 1
ATOM 4015 C CA . LYS B 1 251 ? 50.012 50.474 89.489 1.00 8.85 251 LYS B CA 1
ATOM 4016 C C . LYS B 1 251 ? 50.659 49.223 90.086 1.00 8.52 251 LYS B C 1
ATOM 4017 O O . LYS B 1 251 ? 50.401 48.874 91.237 1.00 8.71 251 LYS B O 1
ATOM 4023 N N . VAL B 1 252 ? 51.536 48.580 89.320 1.00 9.07 252 VAL B N 1
ATOM 4024 C CA . VAL B 1 252 ? 52.298 47.440 89.852 1.00 9.33 252 VAL B CA 1
ATOM 4025 C C . VAL B 1 252 ? 53.071 47.860 91.108 1.00 9.22 252 VAL B C 1
ATOM 4026 O O . VAL B 1 252 ? 53.112 47.141 92.079 1.00 8.84 252 VAL B O 1
ATOM 4030 N N . LEU B 1 253 ? 53.663 49.047 91.090 1.00 7.99 253 LEU B N 1
ATOM 4031 C CA . LEU B 1 253 ? 54.438 49.501 92.238 1.00 7.99 253 LEU B CA 1
ATOM 4032 C C . LEU B 1 253 ? 53.582 49.990 93.397 1.00 7.90 253 LEU B C 1
ATOM 4033 O O . LEU B 1 253 ? 53.987 49.859 94.544 1.00 8.42 253 LEU B O 1
ATOM 4038 N N . VAL B 1 254 ? 52.374 50.489 93.139 1.00 8.10 254 VAL B N 1
ATOM 4039 C CA . VAL B 1 254 ? 51.428 50.709 94.233 1.00 8.26 254 VAL B CA 1
ATOM 4040 C C . VAL B 1 254 ? 51.138 49.370 94.914 1.00 8.52 254 VAL B C 1
ATOM 4041 O O . VAL B 1 254 ? 51.212 49.275 96.136 1.00 8.87 254 VAL B O 1
ATOM 4045 N N . SER B 1 255 ? 50.853 48.328 94.136 1.00 9.03 255 SER B N 1
ATOM 4046 C CA A SER B 1 255 ? 50.626 46.988 94.698 0.50 9.37 255 SER B CA 1
ATOM 4047 C CA B SER B 1 255 ? 50.619 47.007 94.713 0.50 9.52 255 SER B CA 1
ATOM 4048 C C . SER B 1 255 ? 51.850 46.518 95.481 1.00 9.87 255 SER B C 1
ATOM 4049 O O . SER B 1 255 ? 51.720 45.988 96.588 1.00 11.22 255 SER B O 1
ATOM 4054 N N . HIS B 1 256 ? 53.049 46.687 94.912 1.00 9.85 256 HIS B N 1
ATOM 4055 C CA . HIS B 1 256 ? 54.263 46.185 95.536 1.00 10.18 256 HIS B CA 1
ATOM 4056 C C . HIS B 1 256 ? 54.545 46.853 96.858 1.00 10.79 256 HIS B C 1
ATOM 4057 O O . HIS B 1 256 ? 54.926 46.188 97.830 1.00 13.01 256 HIS B O 1
ATOM 4064 N N . THR B 1 257 ? 54.368 48.170 96.922 1.00 10.30 257 THR B N 1
ATOM 4065 C CA . THR B 1 257 ? 54.698 48.886 98.146 1.00 10.28 257 THR B CA 1
ATOM 4066 C C . THR B 1 257 ? 53.647 48.771 99.242 1.00 10.82 257 THR B C 1
ATOM 4067 O O . THR B 1 257 ? 53.959 48.934 100.411 1.00 13.42 257 THR B O 1
ATOM 4071 N N . THR B 1 258 ? 52.398 48.511 98.880 1.00 11.09 258 THR B N 1
ATOM 4072 C CA . THR B 1 258 ? 51.291 48.476 99.841 1.00 11.51 258 THR B CA 1
ATOM 4073 C C . THR B 1 258 ? 50.824 47.077 100.212 1.00 11.74 258 THR B C 1
ATOM 4074 O O . THR B 1 258 ? 50.108 46.923 101.192 1.00 13.28 258 THR B O 1
ATOM 4078 N N . GLY B 1 259 ? 51.142 46.094 99.378 1.00 11.59 259 GLY B N 1
ATOM 4079 C CA . GLY B 1 259 ? 50.580 44.744 99.472 1.00 12.03 259 GLY B CA 1
ATOM 4080 C C . GLY B 1 259 ? 49.151 44.601 98.985 1.00 12.63 259 GLY B C 1
ATOM 4081 O O . GLY B 1 259 ? 48.558 43.536 99.126 1.00 13.99 259 GLY B O 1
ATOM 4082 N N . GLU B 1 260 ? 48.583 45.664 98.424 1.00 11.62 260 GLU B N 1
ATOM 4083 C CA . GLU B 1 260 ? 47.208 45.652 97.927 1.00 11.65 260 GLU B CA 1
ATOM 4084 C C . GLU B 1 260 ? 47.183 45.101 96.518 1.00 11.68 260 GLU B C 1
ATOM 4085 O O . GLU B 1 260 ? 47.725 45.706 95.589 1.00 13.34 260 GLU B O 1
ATOM 4091 N N . THR B 1 261 ? 46.535 43.959 96.328 1.00 12.65 261 THR B N 1
ATOM 4092 C CA . THR B 1 261 ? 46.487 43.307 95.032 1.00 13.39 261 THR B CA 1
ATOM 4093 C C . THR B 1 261 ? 45.579 44.021 94.024 1.00 13.19 261 THR B C 1
ATOM 4094 O O . THR B 1 261 ? 45.730 43.792 92.829 1.00 14.85 261 THR B O 1
ATOM 4098 N N . ILE B 1 262 ? 44.649 44.834 94.510 1.00 12.33 262 ILE B N 1
ATOM 4099 C CA . ILE B 1 262 ? 43.652 45.466 93.632 1.00 12.96 262 ILE B CA 1
ATOM 4100 C C . ILE B 1 262 ? 44.284 46.245 92.472 1.00 13.26 262 ILE B C 1
ATOM 4101 O O . ILE B 1 262 ? 43.738 46.288 91.374 1.00 15.53 262 ILE B O 1
ATOM 4106 N N . TRP B 1 263 ? 45.465 46.820 92.673 1.00 11.45 263 TRP B N 1
ATOM 4107 C CA . TRP B 1 263 ? 46.013 47.787 91.728 1.00 12.26 263 TRP B CA 1
ATOM 4108 C C . TRP B 1 263 ? 46.462 47.171 90.448 1.00 14.21 263 TRP B C 1
ATOM 4109 O O . TRP B 1 263 ? 46.602 47.909 89.493 1.00 14.79 263 TRP B O 1
ATOM 4120 N N . SER B 1 264 ? 46.596 45.833 90.414 1.00 16.24 264 SER B N 1
ATOM 4121 C CA . SER B 1 264 ? 47.031 45.095 89.228 1.00 17.22 264 SER B CA 1
ATOM 4122 C C . SER B 1 264 ? 46.214 45.533 88.028 1.00 16.39 264 SER B C 1
ATOM 4123 O O . SER B 1 264 ? 46.789 46.033 87.014 1.00 18.12 264 SER B O 1
ATOM 4126 N N . ASP B 1 265 ? 44.906 45.441 88.226 1.00 13.23 265 ASP B N 1
ATOM 4127 C CA . ASP B 1 265 ? 43.934 45.574 87.167 1.00 12.10 265 ASP B CA 1
ATOM 4128 C C . ASP B 1 265 ? 43.917 46.978 86.563 1.00 9.02 265 ASP B C 1
ATOM 4129 O O . ASP B 1 265 ? 43.939 47.993 87.277 1.00 9.31 265 ASP B O 1
ATOM 4134 N N . VAL B 1 266 ? 43.860 47.012 85.240 1.00 7.98 266 VAL B N 1
ATOM 4135 C CA . VAL B 1 266 ? 43.704 48.240 84.495 1.00 7.91 266 VAL B CA 1
ATOM 4136 C C . VAL B 1 266 ? 42.484 48.120 83.631 1.00 6.87 266 VAL B C 1
ATOM 4137 O O . VAL B 1 266 ? 41.996 47.020 83.356 1.00 8.83 266 VAL B O 1
ATOM 4141 N N . ARG B 1 267 ? 41.982 49.239 83.166 1.00 6.49 267 ARG B N 1
ATOM 4142 C CA . ARG B 1 267 ? 40.835 49.256 82.288 1.00 7.11 267 ARG B CA 1
ATOM 4143 C C . ARG B 1 267 ? 41.284 49.276 80.842 1.00 6.14 267 ARG B C 1
ATOM 4144 O O . ARG B 1 267 ? 42.240 49.949 80.461 1.00 6.56 267 ARG B O 1
ATOM 4152 N N . ALA B 1 268 ? 40.582 48.536 79.999 1.00 6.29 268 ALA B N 1
ATOM 4153 C CA . ALA B 1 268 ? 40.804 48.596 78.569 1.00 6.70 268 ALA B CA 1
ATOM 4154 C C . ALA B 1 268 ? 40.702 50.070 78.150 1.00 6.73 268 ALA B C 1
ATOM 4155 O O . ALA B 1 268 ? 39.877 50.801 78.667 1.00 7.23 268 ALA B O 1
ATOM 4157 N N . PRO B 1 269 ? 41.529 50.511 77.191 1.00 6.84 269 PRO B N 1
ATOM 4158 C CA . PRO B 1 269 ? 42.385 49.720 76.320 1.00 7.30 269 PRO B CA 1
ATOM 4159 C C . PRO B 1 269 ? 43.791 49.395 76.821 1.00 7.00 269 PRO B C 1
ATOM 4160 O O . PRO B 1 269 ? 44.588 48.828 76.067 1.00 7.80 269 PRO B O 1
ATOM 4164 N N . LEU B 1 270 ? 44.099 49.714 78.071 1.00 6.49 270 LEU B N 1
ATOM 4165 C CA . LEU B 1 270 ? 45.327 49.232 78.693 1.00 6.84 270 LEU B CA 1
ATOM 4166 C C . LEU B 1 270 ? 45.192 47.740 78.973 1.00 7.06 270 LEU B C 1
ATOM 4167 O O . LEU B 1 270 ? 44.076 47.223 79.045 1.00 7.62 270 LEU B O 1
ATOM 4172 N N . VAL B 1 271 ? 46.336 47.093 79.137 1.00 7.80 271 VAL B N 1
ATOM 4173 C CA . VAL B 1 271 ? 46.381 45.692 79.534 1.00 9.69 271 VAL B CA 1
ATOM 4174 C C . VAL B 1 271 ? 47.293 45.507 80.742 1.00 10.88 271 VAL B C 1
ATOM 4175 O O . VAL B 1 271 ? 48.186 46.273 80.961 1.00 11.13 271 VAL B O 1
ATOM 4179 N N . ALA B 1 272 ? 46.993 44.462 81.508 1.00 13.57 272 ALA B N 1
ATOM 4180 C CA . ALA B 1 272 ? 47.738 44.028 82.680 1.00 15.04 272 ALA B CA 1
ATOM 4181 C C . ALA B 1 272 ? 49.216 43.834 82.375 1.00 14.93 272 ALA B C 1
ATOM 4182 O O . ALA B 1 272 ? 49.552 43.301 81.360 1.00 13.24 272 ALA B O 1
ATOM 4184 N N . ILE B 1 273 ? 50.104 44.266 83.264 1.00 15.49 273 ILE B N 1
ATOM 4185 C CA . ILE B 1 273 ? 51.507 43.849 83.216 1.00 15.31 273 ILE B CA 1
ATOM 4186 C C . ILE B 1 273 ? 51.594 42.337 83.498 1.00 14.95 273 ILE B C 1
ATOM 4187 O O . ILE B 1 273 ? 51.020 41.853 84.445 1.00 14.50 273 ILE B O 1
ATOM 4192 N N . SER B 1 274 ? 52.356 41.603 82.689 1.00 14.67 274 SER B N 1
ATOM 4193 C CA . SER B 1 274 ? 52.506 40.143 82.891 1.00 13.94 274 SER B CA 1
ATOM 4194 C C . SER B 1 274 ? 53.292 39.795 84.168 1.00 13.27 274 SER B C 1
ATOM 4195 O O . SER B 1 274 ? 54.041 40.648 84.673 1.00 12.80 274 SER B O 1
ATOM 4198 N N . PRO B 1 275 ? 53.115 38.590 84.718 1.00 12.01 275 PRO B N 1
ATOM 4199 C CA . PRO B 1 275 ? 53.847 38.199 85.925 1.00 12.47 275 PRO B CA 1
ATOM 4200 C C . PRO B 1 275 ? 55.365 38.372 85.782 1.00 12.03 275 PRO B C 1
ATOM 4201 O O . PRO B 1 275 ? 56.017 38.927 86.662 1.00 12.12 275 PRO B O 1
ATOM 4205 N N . GLU B 1 276 ? 55.918 37.903 84.676 1.00 12.10 276 GLU B N 1
ATOM 4206 C CA . GLU B 1 276 ? 57.347 38.038 84.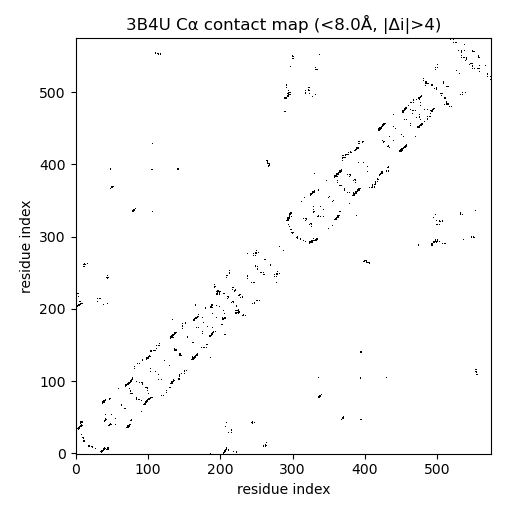458 1.00 12.75 276 GLU B CA 1
ATOM 4207 C C . GLU B 1 276 ? 57.747 39.522 84.454 1.00 11.53 276 GLU B C 1
ATOM 4208 O O . GLU B 1 276 ? 58.747 39.903 85.072 1.00 12.26 276 GLU B O 1
ATOM 4214 N N . ASP B 1 277 ? 56.971 40.363 83.778 1.00 11.21 277 ASP B N 1
ATOM 4215 C CA . ASP B 1 277 ? 57.335 41.776 83.700 1.00 11.46 277 ASP B CA 1
ATOM 4216 C C . ASP B 1 277 ? 57.131 42.483 85.036 1.00 11.04 277 ASP B C 1
ATOM 4217 O O . ASP B 1 277 ? 57.885 43.383 85.399 1.00 10.95 277 ASP B O 1
ATOM 4222 N N . ARG B 1 278 ? 56.133 42.063 85.792 1.00 10.30 278 ARG B N 1
ATOM 4223 C CA . ARG B 1 278 ? 55.953 42.577 87.144 1.00 11.16 278 ARG B CA 1
ATOM 4224 C C . ARG B 1 278 ? 57.172 42.283 88.003 1.00 10.77 278 ARG B C 1
ATOM 4225 O O . ARG B 1 278 ? 57.613 43.126 88.772 1.00 10.41 278 ARG B O 1
ATOM 4233 N N . ARG B 1 279 ? 57.716 41.084 87.884 1.00 11.37 279 ARG B N 1
ATOM 4234 C CA . ARG B 1 279 ? 58.897 40.760 88.661 1.00 12.19 279 ARG B CA 1
ATOM 4235 C C . ARG B 1 279 ? 60.070 41.653 88.254 1.00 11.39 279 ARG B C 1
ATOM 4236 O O . ARG B 1 279 ? 60.871 42.064 89.108 1.00 12.13 279 ARG B O 1
ATOM 4244 N N . GLN B 1 280 ? 60.181 41.990 86.983 1.00 11.38 280 GLN B N 1
ATOM 4245 C CA A GLN B 1 280 ? 61.253 42.886 86.536 0.50 11.88 280 GLN B CA 1
ATOM 4246 C CA B GLN B 1 280 ? 61.253 42.888 86.522 0.50 11.87 280 GLN B CA 1
ATOM 4247 C C . GLN B 1 280 ? 61.065 44.291 87.118 1.00 11.74 280 GLN B C 1
ATOM 4248 O O . GLN B 1 280 ? 62.024 44.937 87.580 1.00 12.10 280 GLN B O 1
ATOM 4259 N N . ILE B 1 281 ? 59.824 44.762 87.130 1.00 10.57 281 ILE B N 1
ATOM 4260 C CA . ILE B 1 281 ? 59.519 46.089 87.673 1.00 10.85 281 ILE B CA 1
ATOM 4261 C C . ILE B 1 281 ? 59.791 46.149 89.172 1.00 10.14 281 ILE B C 1
ATOM 4262 O O . ILE B 1 281 ? 60.439 47.069 89.675 1.00 10.63 281 ILE B O 1
ATOM 4267 N N . GLU B 1 282 ? 59.358 45.124 89.880 1.00 10.21 282 GLU B N 1
ATOM 4268 C CA . GLU B 1 282 ? 59.606 45.061 91.318 1.00 11.40 282 GLU B CA 1
ATOM 4269 C C . GLU B 1 282 ? 61.100 44.995 91.605 1.00 11.59 282 GLU B C 1
ATOM 4270 O O . GLU B 1 282 ? 61.577 45.637 92.525 1.00 11.13 282 GLU B O 1
ATOM 4276 N N . GLY B 1 283 ? 61.835 44.256 90.793 1.00 11.43 283 GLY B N 1
ATOM 4277 C CA . GLY B 1 283 ? 63.276 44.137 90.980 1.00 12.03 283 GLY B CA 1
ATOM 4278 C C . GLY B 1 283 ? 63.991 45.462 90.773 1.00 12.08 283 GLY B C 1
ATOM 4279 O O . GLY B 1 283 ? 64.913 45.805 91.527 1.00 12.47 283 GLY B O 1
ATOM 4280 N N . ALA B 1 284 ? 63.583 46.204 89.741 1.00 11.65 284 ALA B N 1
ATOM 4281 C CA . ALA B 1 284 ? 64.156 47.522 89.475 1.00 11.49 284 ALA B CA 1
ATOM 4282 C C . ALA B 1 284 ? 63.904 48.469 90.657 1.00 10.89 284 ALA B C 1
ATOM 4283 O O . ALA B 1 284 ? 64.800 49.221 91.079 1.00 10.98 284 ALA B O 1
ATOM 4285 N N . PHE B 1 285 ? 62.679 48.444 91.181 1.00 9.98 285 PHE B N 1
ATOM 4286 C CA . PHE B 1 285 ? 62.342 49.223 92.348 1.00 9.83 285 PHE B CA 1
ATOM 4287 C C . PHE B 1 285 ? 63.184 48.808 93.549 1.00 9.60 285 PHE B C 1
ATOM 4288 O O . PHE B 1 285 ? 63.743 49.659 94.233 1.00 10.16 285 PHE B O 1
ATOM 4296 N N . ASP B 1 286 ? 63.236 47.510 93.819 1.00 10.46 286 ASP B N 1
ATOM 4297 C CA . ASP B 1 286 ? 63.924 47.028 95.000 1.00 11.36 286 ASP B CA 1
ATOM 4298 C C . ASP B 1 286 ? 65.413 47.390 94.966 1.00 10.96 286 ASP B C 1
ATOM 4299 O O . ASP B 1 286 ? 65.991 47.717 95.999 1.00 13.12 286 ASP B O 1
ATOM 4304 N N . ALA B 1 287 ? 66.019 47.353 93.788 1.00 11.67 287 ALA B N 1
ATOM 4305 C CA . ALA B 1 287 ? 67.453 47.654 93.645 1.00 11.92 287 ALA B CA 1
ATOM 4306 C C . ALA B 1 287 ? 67.752 49.101 94.018 1.00 12.50 287 ALA B C 1
ATOM 4307 O O . ALA B 1 287 ? 68.863 49.426 94.427 1.00 13.47 287 ALA B O 1
ATOM 4309 N N . LEU B 1 288 ? 66.770 49.985 93.835 1.00 10.73 288 LEU B N 1
ATOM 4310 C CA . LEU B 1 288 ? 66.927 51.402 94.122 1.00 10.59 288 LEU B CA 1
ATOM 4311 C C . LEU B 1 288 ? 66.455 51.819 95.511 1.00 11.25 288 LEU B C 1
ATOM 4312 O O . LEU B 1 288 ? 67.052 52.715 96.107 1.00 11.62 288 LEU B O 1
ATOM 4317 N N . PHE B 1 289 ? 65.368 51.220 96.009 1.00 11.56 289 PHE B N 1
ATOM 4318 C CA . PHE B 1 289 ? 64.658 51.709 97.194 1.00 12.98 289 PHE B CA 1
ATOM 4319 C C . PHE B 1 289 ? 64.508 50.729 98.343 1.00 15.53 289 PHE B C 1
ATOM 4320 O O . PHE B 1 289 ? 64.021 51.124 99.405 1.00 17.51 289 PHE B O 1
ATOM 4328 N N . ARG B 1 290 ? 64.936 49.487 98.169 1.00 16.76 290 ARG B N 1
ATOM 4329 C CA . ARG B 1 290 ? 64.798 48.499 99.247 1.00 18.52 290 ARG B CA 1
ATOM 4330 C C . ARG B 1 290 ? 66.102 47.750 99.452 1.00 21.14 290 ARG B C 1
ATOM 4331 O O . ARG B 1 290 ? 67.171 48.333 99.276 1.00 23.43 290 ARG B O 1
#

Secondary structure (DSSP, 8-state):
--EEEEE----B-TTSSB-HHHHHHHHHHHHHTT-SEEEESSTTTTGGGS-HHHHHHHHHHHHHTT--GGGEEEEE--SSHHHHHHHHHHHHHTT-SEEEEPPP-SS-S--HHHHHHHHHHHHHHH-TT---EEEEE-HHHHS----HHHHHHHHHH-TTTEEEEEE----HHHHHHHHHHHTTSEEEE--HHHHHHHHHTT--EEEESGGGT-HHHHHHHHTT----HHHHHHHHHHTTS-HHHHHHHHHHHHH--GGGG---TTS-PPPHHHHHHHHHHHHHHH-/---EEEEE----B-TTSSB-HHHHHHHHHHHHHTT-SEEEESSTTTTGGGS-TTHHHHHHHHHHHTT--GGGEEEEE--SSHHHHHHHHHHHHHTT-SEEEEPPP-SS-S--HHHHHHHHHHHHHHH-TT---EEEEE-HHHHS----HHHHHHHHHH-TTTEEEEEE-S--HHHHHHHHHHHTTSEEEE--HHHHHHHHHTT--EEEESGGGT-HHHHHHHHTT----HHHHHHHHHGGGS-HHHHHHHHHHHHH--GGGG---TTS-PPPHHHHHHHHHHHHHHH-

B-factor: mean 16.01, std 11.44, range [2.76, 79.59]

Radius of gyration: 24.19 Å; Cα contacts (8 Å, |Δi|>4): 1204; chains: 2; bounding box: 58×52×68 Å

Nearest PDB structures (foldseek):
  3b4u-assembly1_A  TM=1.003E+00  e=5.336E-57  Agrobacterium fabrum str. C58
  3na8-assembly1_D  TM=8.743E-01  e=1.341E-17  Pseudomonas aeruginosa
  6h4e-assembly1_A  TM=8.033E-01  e=1.192E-14  Proteus mirabilis HI4320
  5afd-assembly1_A  TM=8.331E-01  e=1.168E-13  Aliivibrio salmonicida LFI1238
  7c0d-assembly1_A  TM=8.373E-01  e=5.151E-13  Azospirillum brasilense

Foldseek 3Di:
DQAEEAQFAFFADPVGHTPLVVRLVLQVVLVVLGHQAYEALDVLNVNVVQDPVRVVVSLVSNVVVPPDQLRYEYEDAAAALVSSLVVQLVSLVVPHNAYAYEYHQDDAPDDLVVSLVSVVSSQVSNPPSAAHYAYEADCVPRVDGCALVSLVVCCVVPPRRHQYYEHAPPPVVRLVSCLVVPLNGQYAYEQLVCQLVSVVSRHQFYHYLLSSQPVNVRSCRGPVSDRDVLVNQLVVVCVVDDNSLLSLLRNCVRVVDPRSQDDDPPDDGDDPVSSVVSSVSCVVRPD/DFQAEEAQFAFFADPVGATPLVVRLVLQVVLVVQGHQAYEALDVLNVNVVQDPVRVVVSVVSNVVVPDDLLRYEYEDAAAALVRSLVVQLVSLVSPHNAYAYEYHQDDAPDDLVVRLVSVVSSQVSNPPSAAHYAYEADCVPRVDGCALVSLVVCCVVPPRRHQYYAHAPPDVVRLVSCCVVPLNGQYAYAQLQCQLVSVVSRHRFYHYLLSSQPVNVRSCRGPVSDHDVLVNQLVVQCPVDDDSLLSLLRNCVRPVDPRSQDDDPPDDGDDPVVSVSSSVSCVVRPD

CATH classification: 3.20.20.70

Solvent-accessible surface area: 21078 Å² total; per-residue (Å²): 189,4,6,0,0,0,8,0,0,0,0,5,102,140,112,30,68,20,29,48,112,23,0,17,56,0,0,112,68,2,17,92,66,14,8,58,1,0,0,0,1,2,16,16,0,0,6,12,2,8,0,34,160,37,21,77,61,8,12,69,39,0,56,93,40,58,8,39,42,70,108,0,0,0,0,0,10,31,15,4,26,15,20,0,2,55,22,0,35,67,2,9,134,35,30,2,86,2,0,2,0,1,1,4,3,1,20,31,146,29,47,50,83,0,1,46,45,0,0,33,31,0,6,85,108,17,31,208,93,10,70,41,0,1,0,13,0,15,30,82,21,0,73,5,71,0,22,2,98,0,0,18,96,0,48,80,51,28,102,51,37,1,33,0,0,4,1,26,33,38,76,41,72,19,2,52,99,0,8,147,86,14,30,109,19,11,0,0,3,22,25,21,141,8,3,2,106,0,16,131,78,37,0,40,0,1,12,7,13,5,0,5,16,5,9,108,47,0,67,32,2,2,54,92,8,134,96,19,92,97,0,31,68,0,14,70,49,4,111,137,27,79,69,7,2,0,4,0,8,0,0,22,63,43,42,63,60,115,38,0,42,50,24,25,12,5,20,65,56,18,49,72,131,48,93,143,89,5,40,37,15,0,55,90,44,21,175,207,85,3,1,0,0,0,8,0,0,0,0,4,85,141,111,31,69,21,20,49,110,23,0,24,58,0,0,106,69,1,28,97,64,12,8,59,0,0,0,0,1,2,17,19,0,0,6,12,2,8,0,38,123,36,18,86,60,7,20,70,41,0,59,92,46,49,2,32,38,69,127,0,0,0,0,0,9,33,14,5,29,29,20,0,2,50,20,0,35,78,2,10,134,37,31,2,76,2,0,2,0,1,1,5,3,1,19,29,149,30,48,51,84,0,1,48,46,1,0,34,34,0,6,90,124,18,30,207,93,11,70,40,0,1,0,14,0,17,31,87,23,0,87,4,71,0,24,4,101,0,0,16,97,0,45,84,50,29,101,50,39,1,31,0,0,5,2,27,32,27,73,40,69,20,6,59,93,0,16,160,104,14,29,107,19,11,0,0,4,20,32,23,147,12,2,3,105,0,18,137,110,44,4,35,0,1,14,7,14,8,0,5,15,6,10,111,45,0,68,34,2,0,26,84,4,130,93,17,94,98,0,45,70,0,44,86,83,16,126,161,18,79,108,9,4,1,7,0,4,0,0,3,60,43,43,62,61,114,47,0,50,56,25,27,12,4,22,63,70,27,49,113,129,45,67,180,86,0,16,36,20,0,55,88,44,22,176

InterPro domains:
  IPR002220 DapA-like [PF00701] (6-282)
  IPR002220 DapA-like [PIRSF001365] (1-293)
  IPR002220 DapA-like [PR00146] (37-58)
  IPR002220 DapA-like [PR00146] (134-151)
  IPR002220 DapA-like [PTHR12128] (6-285)
  IPR002220 DapA-like [SM01130] (3-289)
  IPR013785 Aldolase-type TIM barrel [G3DSA:3.20.20.70] (2-294)

Organism: Agrobacterium fabrum (strain C58 / ATCC 33970) (NCBI:txid176299)

Sequence (575 aa):
KFGLSAALTTPFKTDGTVDIDAMIAHARRCLSNGCDSVTLFGTTGEGCSVGSRERQAILSSFIAAGIAPSRIVTGVLVDSIEDAADQSAEALNAGARNILLAPPSYFKNVSDDGLFAWFSAVFSKIGKDARDILVYNIPSVTMMVTLSVELVGRLKAAFPGIVTGVKDSSGNWSHTERLLKEHGDLAILIGDERDLARGVRLGGQGAISGVANFLTQEVRAMAVDGKDDPRIVDLVVELLKFPVTPAVKVLVSHTTGETIWSDVRAPLVAISPEDRRQIEGAFDALFRQKFGLSAALTTPFKTDGTVDIDAMIAHARRCLSNGCDSVTLFGTTGEGCSVGSRERQAILSSFIAAGIAPSRIVTGVLVDSIEDAADQSAEALNNAGARNILLAPPSYFKNVSDDGLFAWFSAVFSKIGKDARDILVYNIPSVTMMVTLSVEELVGRLKAAFPGIVTGVKDSSGNWSSHTERRLLKEHGDLAILIGDERDLARGVRLGGQGAISGVANFLTQEVRAMAVDGKDDPRIVDLVVELLKFPVTPAVKVLVSSHTTGETIWSDVRAPLVAISPEDRRQQIEGAFDALFR